Protein AF-A0A956ANH4-F1 (afdb_monomer)

Solvent-accessible surface area (backbone atoms only — not comparable to full-atom values): 31406 Å² total; per-residue (Å²): 92,84,30,54,60,63,76,97,76,80,82,92,77,83,91,75,81,92,80,89,83,88,82,88,82,92,84,82,92,79,89,83,86,89,84,88,84,89,81,87,91,76,84,88,73,83,81,71,80,79,72,83,77,73,76,79,74,75,82,76,82,76,62,96,67,66,101,58,81,81,50,98,42,42,59,6,45,38,41,68,54,65,76,76,54,41,50,73,67,55,44,50,54,49,60,55,54,65,79,52,30,76,47,28,42,53,49,44,58,30,27,69,50,13,62,48,35,44,37,15,52,45,20,42,62,54,32,38,40,53,53,52,46,28,75,77,57,34,31,53,39,43,29,38,54,18,43,64,22,25,48,56,27,52,44,51,47,44,47,56,36,94,65,72,68,72,49,73,62,35,47,36,14,58,34,72,53,51,68,39,24,40,74,43,50,32,71,86,19,31,12,20,33,31,34,43,68,66,81,78,66,81,49,57,84,91,39,66,71,40,42,50,54,28,45,67,62,48,66,45,72,44,77,75,41,64,28,50,55,12,6,51,45,14,31,59,36,26,64,75,54,58,8,94,46,80,32,76,65,23,50,40,48,63,40,18,56,67,10,49,31,50,61,31,83,72,96,60,98,61,85,80,62,75,62,56,48,70,51,62,66,37,24,39,81,35,82,25,90,78,25,76,76,38,56,96,50,20,32,66,34,41,38,57,46,50,87,49,74,69,66,47,73,43,70,72,48,41,52,45,23,53,61,58,50,49,70,28,43,43,27,28,57,46,36,28,27,54,70,83,41,81,29,83,56,27,56,42,28,87,60,62,66,57,33,41,36,36,42,33,36,29,43,35,34,61,68,39,39,23,37,45,64,52,59,63,23,63,50,37,36,29,30,40,28,37,40,32,25,29,58,82,68,49,80,63,33,39,24,20,77,53,26,84,83,68,58,68,37,84,34,35,55,64,32,23,32,36,35,14,28,94,86,68,45,75,58,73,68,68,60,58,42,48,38,66,46,77,73,48,68,57,40,34,50,40,67,34,41,38,62,50,48,37,46,44,70,42,60,92,62,62,81,72,37,44,24,33,40,42,38,42,32,37,37,35,33,51,60,39,55,72,42,37,48,49,14,23,58,45,41,73,36,76,67,34,44,46,24,41,65,77,38,96,76,53,64,63,50,70,53,81,62,69,74,43,77,52,29,36,16,29,39,28,31,18,62,71,10,75,82,54,82,43,36,62,40,46,59,51,59,66,27,57,47,25,44,46,46,24,50,14,38,61,70,45,101,61,71,40,58,80,71,23,47,63,30,47,57,50,15,38,54,64,67,68,56,130

Radius of gyration: 28.74 Å; Cα contacts (8 Å, |Δi|>4): 1170; chains: 1; bounding box: 68×76×90 Å

Foldseek 3Di:
DAWFFDDPDDDDDDDDDDDDDDDDDDDDDDDDDDDDDDDDDDDDDDDDDDDPDDDPDDPDCPPPDQPDDDDPLPVAQEAEADDALDDPVLLCQLLDDVLVCVQAVQQSVLQCQAVQLVLFCLPLLNVLQLVVLCVVQNQSLSSLSCLQWQVSCSSNVLSNDRDRDLDLSRRSGRHLQNLQQWPAFAQSASNNTYGYSPDQQRDPPVDVVSVVSNCVSRVDVRSVDLRSVNNHQWHWADVRSQAPHTGTQGRQVVLLCCFLLVVNDDDDPDPRDDHHGLQVQQFPWDAAQRHPCDDPRTDRRNNSAEQCQLSGLDPVSNVSNVVSLAPQKEKEFQWKDWQNHIDGRQFAAAHDAQTKIKTWIKMWGANRSGWVVHGSQLFWFKKKKKFKFFPVRHTFYIFPPCCLPVVPGSRIDGQGWFFAFPVRHTDRQPSSSRRHDTPDGNIGRHGFMAIGMIIDGTHGDDPRRPWMKMKMFTKGDRGRPVNLVSSQVCCPDPSNVSNNVSDPSGRRSVPRTDIDTSWMKMGIYHPPSVVDQIDTSSNDQSLVVLVSSLRNQCPPPDRPVVVSVVSNVSSCVSVVND

Structure (mmCIF, N/CA/C/O backbone):
data_AF-A0A956ANH4-F1
#
_entry.id   AF-A0A956ANH4-F1
#
loop_
_atom_site.group_PDB
_atom_site.id
_atom_site.type_symbol
_atom_site.label_atom_id
_atom_site.label_alt_id
_atom_site.label_comp_id
_atom_site.label_asym_id
_atom_site.label_entity_id
_atom_site.label_seq_id
_atom_site.pdbx_PDB_ins_code
_atom_site.Cartn_x
_atom_site.Cartn_y
_atom_site.Cartn_z
_atom_site.occupancy
_atom_site.B_iso_or_equiv
_atom_site.auth_seq_id
_atom_site.auth_comp_id
_atom_site.auth_asym_id
_atom_site.auth_atom_id
_atom_site.pdbx_PDB_model_num
ATOM 1 N N . MET A 1 1 ? -26.401 9.585 16.621 1.00 46.00 1 MET A N 1
ATOM 2 C CA . MET A 1 1 ? -25.633 10.658 17.298 1.00 46.00 1 MET A CA 1
ATOM 3 C C . MET A 1 1 ? -24.176 10.428 16.948 1.00 46.00 1 MET A C 1
ATOM 5 O O . MET A 1 1 ? -23.739 9.295 17.109 1.00 46.00 1 MET A O 1
ATOM 9 N N . SER A 1 2 ? -23.480 11.445 16.434 1.00 32.31 2 SER A N 1
ATOM 10 C CA . SER A 1 2 ? -22.073 11.323 16.029 1.00 32.31 2 SER A CA 1
ATOM 11 C C . SER A 1 2 ? -21.192 11.128 17.263 1.00 32.31 2 SER A C 1
ATOM 13 O O . SER A 1 2 ? -21.289 11.907 18.213 1.00 32.31 2 SER A O 1
ATOM 15 N N . VAL A 1 3 ? -20.373 10.081 17.263 1.00 38.69 3 VAL A N 1
ATOM 16 C CA . VAL A 1 3 ? -19.353 9.813 18.287 1.00 38.69 3 VAL A CA 1
ATOM 17 C C . VAL A 1 3 ? -18.082 10.561 17.881 1.00 38.69 3 VAL A C 1
ATOM 19 O O . VAL A 1 3 ? -17.680 10.496 16.724 1.00 38.69 3 VAL A O 1
ATOM 22 N N . ALA A 1 4 ? -17.467 11.312 18.793 1.00 38.34 4 ALA A N 1
ATOM 23 C CA . ALA A 1 4 ? -16.245 12.059 18.493 1.00 38.34 4 ALA A CA 1
ATOM 24 C C . ALA A 1 4 ? -15.006 11.206 18.803 1.00 38.34 4 ALA A C 1
ATOM 26 O O . ALA A 1 4 ? -14.926 10.588 19.867 1.00 38.34 4 ALA A O 1
ATOM 27 N N . ALA A 1 5 ? -14.033 11.199 17.890 1.00 32.53 5 ALA A N 1
ATOM 28 C CA . ALA A 1 5 ? -12.690 10.706 18.173 1.00 32.53 5 ALA A CA 1
ATOM 29 C C . ALA A 1 5 ? -11.944 11.770 18.994 1.00 32.53 5 ALA A C 1
ATOM 31 O O . ALA A 1 5 ? -11.855 12.927 18.579 1.00 32.53 5 ALA A O 1
ATOM 32 N N . LEU A 1 6 ? -11.433 11.403 20.169 1.00 33.16 6 LEU A N 1
ATOM 33 C CA . LEU A 1 6 ? -10.631 12.302 21.001 1.00 33.16 6 LEU A CA 1
ATOM 34 C C . LEU A 1 6 ? -9.143 12.067 20.700 1.00 33.16 6 LEU A C 1
ATOM 36 O O . LEU A 1 6 ? -8.657 10.967 20.963 1.00 33.16 6 LEU A O 1
ATOM 40 N N . PRO A 1 7 ? -8.393 13.056 20.178 1.00 33.47 7 PRO A N 1
ATOM 41 C CA . PRO A 1 7 ? -6.939 12.973 20.163 1.00 33.47 7 PRO A CA 1
ATOM 42 C C . PRO A 1 7 ? -6.413 13.177 21.591 1.00 33.47 7 PRO A C 1
ATOM 44 O O . PRO A 1 7 ? -6.828 14.106 22.282 1.00 33.47 7 PRO A O 1
ATOM 47 N N . LEU A 1 8 ? -5.473 12.343 22.035 1.00 38.09 8 LEU A N 1
ATOM 48 C CA . LEU A 1 8 ? -4.884 12.413 23.382 1.00 38.09 8 LEU A CA 1
ATOM 49 C C . LEU A 1 8 ? -3.901 13.589 23.598 1.00 38.09 8 LEU A C 1
ATOM 51 O O . LEU A 1 8 ? -3.261 13.661 24.639 1.00 38.09 8 LEU A O 1
ATOM 55 N N . CYS A 1 9 ? -3.831 14.569 22.689 1.00 28.98 9 CYS A N 1
ATOM 56 C CA . CYS A 1 9 ? -2.946 15.735 22.808 1.00 28.98 9 CYS A CA 1
ATOM 57 C C . CYS A 1 9 ? -3.612 17.039 22.322 1.00 28.98 9 CYS A C 1
ATOM 59 O O . CYS A 1 9 ? -3.548 17.342 21.134 1.00 28.98 9 CYS A O 1
ATOM 61 N N . ALA A 1 10 ? -4.221 17.820 23.231 1.00 26.52 10 ALA A N 1
ATOM 62 C CA . ALA A 1 10 ? -4.258 19.301 23.238 1.00 26.52 10 ALA A CA 1
ATOM 63 C C . ALA A 1 10 ? -5.115 19.838 24.415 1.00 26.52 10 ALA A C 1
ATOM 65 O O . ALA A 1 10 ? -6.115 19.214 24.775 1.00 26.52 10 ALA A O 1
ATOM 66 N N . PRO A 1 11 ? -4.765 20.993 25.022 1.00 26.38 11 PRO A N 1
ATOM 67 C CA . PRO A 1 11 ? -5.508 21.567 26.141 1.00 26.38 11 PRO A CA 1
ATOM 68 C C . PRO A 1 11 ? -6.860 22.145 25.692 1.00 26.38 11 PRO A C 1
ATOM 70 O O . PRO A 1 11 ? -7.020 22.625 24.572 1.00 26.38 11 PRO A O 1
ATOM 73 N N . LEU A 1 12 ? -7.825 22.108 26.613 1.00 25.53 12 LEU A N 1
ATOM 74 C CA . LEU A 1 12 ? -9.184 22.647 26.503 1.00 25.53 12 LEU A CA 1
ATOM 75 C C . LEU A 1 12 ? -9.260 24.018 25.804 1.00 25.53 12 LEU A C 1
ATOM 77 O O . LEU A 1 12 ? -8.789 25.018 26.343 1.00 25.53 12 LEU A O 1
ATOM 81 N N . VAL A 1 13 ? -10.012 24.090 24.703 1.00 22.34 13 VAL A N 1
ATOM 82 C CA . VAL A 1 13 ? -10.733 25.309 24.308 1.00 22.34 13 VAL A CA 1
ATOM 83 C C . VAL A 1 13 ? -12.194 24.935 24.089 1.00 22.34 13 VAL A C 1
ATOM 85 O O . VAL A 1 13 ? -12.562 24.286 23.113 1.00 22.34 13 VAL A O 1
ATOM 88 N N . ALA A 1 14 ? -13.030 25.316 25.053 1.00 24.92 14 ALA A N 1
ATOM 89 C CA . ALA A 1 14 ? -14.475 25.193 24.967 1.00 24.92 14 ALA A CA 1
ATOM 90 C C . ALA A 1 14 ? -15.032 26.202 23.949 1.00 24.92 14 ALA A C 1
ATOM 92 O O . ALA A 1 14 ? -14.719 27.391 24.002 1.00 24.92 14 ALA A O 1
ATOM 93 N N . LEU A 1 15 ? -15.900 25.732 23.053 1.00 22.52 15 LEU A N 1
ATOM 94 C CA . LEU A 1 15 ? -16.735 26.585 22.212 1.00 22.52 15 LEU A CA 1
ATOM 95 C C . LEU A 1 15 ? -17.826 27.226 23.090 1.00 22.52 15 LEU A C 1
ATOM 97 O O . LEU A 1 15 ? -18.653 26.514 23.662 1.00 22.52 15 LEU A O 1
ATOM 101 N N . ALA A 1 16 ? -17.867 28.557 23.172 1.00 26.89 16 ALA A N 1
ATOM 102 C CA . ALA A 1 16 ? -19.006 29.296 23.711 1.00 26.89 16 ALA A CA 1
ATOM 103 C C . ALA A 1 16 ? -19.488 30.348 22.704 1.00 26.89 16 ALA A C 1
ATOM 105 O O . ALA A 1 16 ? -18.704 31.049 22.067 1.00 26.89 16 ALA A O 1
ATOM 106 N N . LEU A 1 17 ? -20.812 30.395 22.567 1.00 25.95 17 LEU A N 1
ATOM 107 C CA . LEU A 1 17 ? -21.603 31.242 21.683 1.00 25.95 17 LEU A CA 1
ATOM 108 C C . LEU A 1 17 ? -21.374 32.748 21.891 1.00 25.95 17 LEU A C 1
ATOM 110 O O . LEU A 1 17 ? -21.140 33.221 23.000 1.00 25.95 17 LEU A O 1
ATOM 114 N N . PHE A 1 18 ? -21.554 33.494 20.799 1.00 24.55 18 PHE A N 1
ATOM 115 C CA . PHE A 1 18 ? -21.637 34.953 20.738 1.00 24.55 18 PHE A CA 1
ATOM 116 C C . PHE A 1 18 ? -22.594 35.561 21.781 1.00 24.55 18 PHE A C 1
ATOM 118 O O . PHE A 1 18 ? -23.791 35.281 21.756 1.00 24.55 18 PHE A O 1
ATOM 125 N N . ALA A 1 19 ? -22.090 36.509 22.580 1.00 25.30 19 ALA A N 1
ATOM 126 C CA . ALA A 1 19 ? -22.837 37.672 23.067 1.00 25.30 19 ALA A CA 1
ATOM 127 C C . ALA A 1 19 ? -21.869 38.805 23.475 1.00 25.30 19 ALA A C 1
ATOM 129 O O . ALA A 1 19 ? -20.836 38.573 24.094 1.00 25.30 19 ALA A O 1
ATOM 130 N N . GLN A 1 20 ? -22.208 40.033 23.081 1.00 26.30 20 GLN A N 1
ATOM 131 C CA . GLN A 1 20 ? -21.476 41.284 23.319 1.00 26.30 20 GLN A CA 1
ATOM 132 C C . GLN A 1 20 ? -21.608 41.778 24.774 1.00 26.30 20 GLN A C 1
ATOM 134 O O . GLN A 1 20 ? -22.682 41.642 25.355 1.00 26.30 20 GLN A O 1
ATOM 139 N N . GLY A 1 21 ? -20.587 42.478 25.303 1.00 23.73 21 GLY A N 1
ATOM 140 C CA . GLY A 1 21 ? -20.780 43.465 26.384 1.00 23.73 21 GLY A CA 1
ATOM 141 C C . GLY A 1 21 ? -19.663 43.624 27.432 1.00 23.73 21 GLY A C 1
ATOM 142 O O . GLY A 1 21 ? -19.599 42.855 28.376 1.00 23.73 21 GLY A O 1
ATOM 143 N N . CYS A 1 22 ? -18.857 44.681 27.259 1.00 23.56 22 CYS A N 1
ATOM 144 C CA . CYS A 1 22 ? -18.169 45.582 28.213 1.00 23.56 22 CYS A CA 1
ATOM 145 C C . CYS A 1 22 ? -17.753 45.167 29.652 1.00 23.56 22 CYS A C 1
ATOM 147 O O . CYS A 1 22 ? -18.598 44.860 30.485 1.00 23.56 22 CYS A O 1
ATOM 149 N N . GLY A 1 23 ? -16.491 45.498 29.998 1.00 24.42 23 GLY A N 1
ATOM 150 C CA . GLY A 1 23 ? -16.089 46.049 31.314 1.00 24.42 23 GLY A CA 1
ATOM 151 C C . GLY A 1 23 ? -14.950 45.316 32.050 1.00 24.42 23 GLY A C 1
ATOM 152 O O . GLY A 1 23 ? -15.136 44.179 32.459 1.00 24.42 23 GLY A O 1
ATOM 153 N N . GLY A 1 24 ? -13.792 45.971 32.252 1.00 24.31 24 GLY A N 1
ATOM 154 C CA . GLY A 1 24 ? -12.715 45.525 33.175 1.00 24.31 24 GLY A CA 1
ATOM 155 C C . GLY A 1 24 ? -13.041 45.797 34.664 1.00 24.31 24 GLY A C 1
ATOM 156 O O . GLY A 1 24 ? -14.206 46.094 34.938 1.00 24.31 24 GLY A O 1
ATOM 157 N N . PRO A 1 25 ? -12.076 45.811 35.625 1.00 35.06 25 PRO A N 1
ATOM 158 C CA . PRO A 1 25 ? -10.610 45.685 35.508 1.00 35.06 25 PRO A CA 1
ATOM 159 C C . PRO A 1 25 ? -9.913 44.731 36.533 1.00 35.06 25 PRO A C 1
ATOM 161 O O . PRO A 1 25 ? -10.551 44.146 37.402 1.00 35.06 25 PRO A O 1
ATOM 164 N N . ASP A 1 26 ? -8.584 44.622 36.372 1.00 27.09 26 ASP A N 1
ATOM 165 C CA . ASP A 1 26 ? -7.474 44.225 37.273 1.00 27.09 26 ASP A CA 1
ATOM 166 C C . ASP A 1 26 ? -7.723 43.545 38.635 1.00 27.09 26 ASP A C 1
ATOM 168 O O . ASP A 1 26 ? -8.335 44.113 39.539 1.00 27.09 26 ASP A O 1
ATOM 172 N N . VAL A 1 27 ? -7.022 42.418 38.855 1.00 30.83 27 VAL A N 1
ATOM 173 C CA . VAL A 1 27 ? -6.668 41.903 40.192 1.00 30.83 27 VAL A CA 1
ATOM 174 C C . VAL A 1 27 ? -5.248 41.312 40.169 1.00 30.83 27 VAL A C 1
ATOM 176 O O . VAL A 1 27 ? -4.968 40.372 39.428 1.00 30.83 27 VAL A O 1
ATOM 179 N N . GLY A 1 28 ? -4.347 41.880 40.979 1.00 25.67 28 GLY A N 1
ATOM 180 C CA . GLY A 1 28 ? -2.969 41.408 41.177 1.00 25.67 28 GLY A CA 1
ATOM 181 C C . GLY A 1 28 ? -2.863 40.152 42.062 1.00 25.67 28 GLY A C 1
ATOM 182 O O . GLY A 1 28 ? -3.824 39.795 42.746 1.00 25.67 28 GLY A O 1
ATOM 183 N N . PRO A 1 29 ? -1.706 39.463 42.083 1.00 29.73 29 PRO A N 1
ATOM 184 C CA . PRO A 1 29 ? -1.573 38.197 42.794 1.00 29.73 29 PRO A CA 1
ATOM 185 C C . PRO A 1 29 ? -1.278 38.394 44.290 1.00 29.73 29 PRO A C 1
ATOM 187 O O . PRO A 1 29 ? -0.326 39.070 44.683 1.00 29.73 29 PRO A O 1
ATOM 190 N N . SER A 1 30 ? -2.106 37.755 45.120 1.00 28.22 30 SER A N 1
ATOM 191 C CA . SER A 1 30 ? -1.922 37.590 46.564 1.00 28.22 30 SER A CA 1
ATOM 192 C C . SER A 1 30 ? -1.052 36.372 46.868 1.00 28.22 30 SER A C 1
ATOM 194 O O . SER A 1 30 ? -1.190 35.313 46.261 1.00 28.22 30 SER A O 1
ATOM 196 N N . GLN A 1 31 ? -0.195 36.553 47.867 1.00 26.05 31 GLN A N 1
ATOM 197 C CA . GLN A 1 31 ? 0.753 35.608 48.449 1.00 26.05 31 GLN A CA 1
ATOM 198 C C . GLN A 1 31 ? 0.073 34.343 49.000 1.00 26.05 31 GLN A C 1
ATOM 200 O O . GLN A 1 31 ? -0.990 34.426 49.616 1.00 26.05 31 GLN A O 1
ATOM 205 N N . ALA A 1 32 ? 0.738 33.194 48.851 1.00 30.33 32 ALA A N 1
ATOM 206 C CA . ALA A 1 32 ? 0.430 31.964 49.576 1.00 30.33 32 ALA A CA 1
ATOM 207 C C . ALA A 1 32 ? 1.636 31.547 50.432 1.00 30.33 32 ALA A C 1
ATOM 209 O O . ALA A 1 32 ? 2.787 31.594 49.997 1.00 30.33 32 ALA A O 1
ATOM 210 N N . ALA A 1 33 ? 1.321 31.218 51.681 1.00 28.34 33 ALA A N 1
ATOM 211 C CA . ALA A 1 33 ? 2.215 31.039 52.809 1.00 28.34 33 ALA A CA 1
ATOM 212 C C . ALA A 1 33 ? 2.976 29.703 52.799 1.00 28.34 33 ALA A C 1
ATOM 214 O O . ALA A 1 33 ? 2.516 28.699 52.262 1.00 28.34 33 ALA A O 1
ATOM 215 N N . GLN A 1 34 ? 4.136 29.724 53.459 1.00 27.30 34 GLN A N 1
ATOM 216 C CA . GLN A 1 34 ? 5.020 28.591 53.712 1.00 27.30 34 GLN A CA 1
ATOM 217 C C . GLN A 1 34 ? 4.655 27.858 55.014 1.00 27.30 34 GLN A C 1
ATOM 219 O O . GLN A 1 34 ? 4.433 28.485 56.048 1.00 27.30 34 GLN A O 1
ATOM 224 N N . SER A 1 35 ? 4.725 26.529 54.967 1.00 31.20 35 SER A N 1
ATOM 225 C CA . SER A 1 35 ? 5.028 25.607 56.075 1.00 31.20 35 SER A CA 1
ATOM 226 C C . SER A 1 35 ? 5.650 24.368 55.410 1.00 31.20 35 SER A C 1
ATOM 228 O O . SER A 1 35 ? 5.030 23.822 54.507 1.00 31.20 35 SER A O 1
ATOM 230 N N . GLY A 1 36 ? 6.860 23.886 55.673 1.00 25.22 36 GLY A N 1
ATOM 231 C CA . GLY A 1 36 ? 7.734 24.040 56.824 1.00 25.22 36 GLY A CA 1
ATOM 232 C C . GLY A 1 36 ? 7.916 22.667 57.466 1.00 25.22 36 GLY A C 1
ATOM 233 O O . GLY A 1 36 ? 7.299 22.431 58.487 1.00 25.22 36 GLY A O 1
ATOM 234 N N . GLU A 1 37 ? 8.737 21.782 56.887 1.00 29.67 37 GLU A N 1
ATOM 235 C CA . GLU A 1 37 ? 9.302 20.642 57.623 1.00 29.67 37 GLU A CA 1
ATOM 236 C C . GLU A 1 37 ? 10.659 20.221 57.027 1.00 29.67 37 GLU A C 1
ATOM 238 O O . GLU A 1 37 ? 10.882 20.292 55.820 1.00 29.67 37 GLU A O 1
ATOM 243 N N . GLN A 1 38 ? 11.598 19.911 57.920 1.00 28.86 38 GLN A N 1
ATOM 244 C CA . GLN A 1 38 ? 13.052 19.986 57.748 1.00 28.86 38 GLN A CA 1
ATOM 245 C C . GLN A 1 38 ? 13.682 18.681 57.230 1.00 28.86 38 GLN A C 1
ATOM 247 O O . GLN A 1 38 ? 13.295 17.592 57.643 1.00 28.86 38 GLN A O 1
ATOM 252 N N . ALA A 1 39 ? 14.754 18.809 56.441 1.00 30.28 39 ALA A N 1
ATOM 253 C CA . ALA A 1 39 ? 15.759 17.767 56.203 1.00 30.28 39 ALA A CA 1
ATOM 254 C C . ALA A 1 39 ? 17.177 18.360 56.406 1.00 30.28 39 ALA A C 1
ATOM 256 O O . ALA A 1 39 ? 17.344 19.575 56.267 1.00 30.28 39 ALA A O 1
ATOM 257 N N . PRO A 1 40 ? 18.178 17.555 56.817 1.00 32.41 40 PRO A N 1
ATOM 258 C CA . PRO A 1 40 ? 19.340 18.034 57.562 1.00 32.41 40 PRO A CA 1
ATOM 259 C C . PRO A 1 40 ? 20.472 18.618 56.703 1.00 32.41 40 PRO A C 1
ATOM 261 O O . PRO A 1 40 ? 20.642 18.316 55.528 1.00 32.41 40 PRO A O 1
ATOM 264 N N . SER A 1 41 ? 21.255 19.450 57.384 1.00 30.70 41 SER A N 1
ATOM 265 C CA . SER A 1 41 ? 22.358 20.305 56.948 1.00 30.70 41 SER A CA 1
ATOM 266 C C . SER A 1 41 ? 23.570 19.596 56.329 1.00 30.70 41 SER A C 1
ATOM 268 O O . SER A 1 41 ? 24.164 18.718 56.957 1.00 30.70 41 SER A O 1
ATOM 270 N N . SER A 1 42 ? 24.037 20.127 55.198 1.00 36.00 42 SER A N 1
ATOM 271 C CA . SER A 1 42 ? 25.427 20.050 54.731 1.00 36.00 42 SER A CA 1
ATOM 272 C C . SER A 1 42 ? 25.891 21.449 54.303 1.00 36.00 42 SER A C 1
ATOM 274 O O . SER A 1 42 ? 25.111 22.208 53.733 1.00 36.00 42 SER A O 1
ATOM 276 N N . GLU A 1 43 ? 27.128 21.800 54.648 1.00 35.00 43 GLU A N 1
ATOM 277 C CA . GLU A 1 43 ? 27.721 23.142 54.557 1.00 35.00 43 GLU A CA 1
ATOM 278 C C . GLU A 1 43 ? 27.688 23.768 53.144 1.00 35.00 43 GLU A C 1
ATOM 280 O O . GLU A 1 43 ? 27.777 23.044 52.149 1.00 35.00 43 GLU A O 1
ATOM 285 N N . PRO A 1 44 ? 27.595 25.109 53.029 1.00 38.66 44 PRO A N 1
ATOM 286 C CA . PRO A 1 44 ? 27.557 25.789 51.741 1.00 38.66 44 PRO A CA 1
ATOM 287 C C . PRO A 1 44 ? 28.943 25.784 51.084 1.00 38.66 44 PRO A C 1
ATOM 289 O O . PRO A 1 44 ? 29.867 26.471 51.521 1.00 38.66 44 PRO A O 1
ATOM 292 N N . GLY A 1 45 ? 29.070 25.018 50.001 1.00 36.00 45 GLY A N 1
ATOM 293 C CA . GLY A 1 45 ? 30.143 25.194 49.030 1.00 36.00 45 GLY A CA 1
ATOM 294 C C . GLY A 1 45 ? 30.003 26.552 48.343 1.00 36.00 45 GLY A C 1
ATOM 295 O O . GLY A 1 45 ? 28.908 26.968 47.978 1.00 36.00 45 GLY A O 1
ATOM 296 N N . THR A 1 46 ? 31.117 27.257 48.190 1.00 39.75 46 THR A N 1
ATOM 297 C CA . THR A 1 46 ? 31.209 28.513 47.443 1.00 39.75 46 THR A CA 1
ATOM 298 C C . THR A 1 46 ? 30.776 28.297 45.993 1.00 39.75 46 THR A C 1
ATOM 300 O O . THR A 1 46 ? 31.490 27.641 45.232 1.00 39.75 46 THR A O 1
ATOM 303 N N . GLU A 1 47 ? 29.620 28.841 45.613 1.00 40.38 47 GLU A N 1
ATOM 304 C CA . GLU A 1 47 ? 29.179 28.929 44.221 1.00 40.38 47 GLU A CA 1
ATOM 305 C C . GLU A 1 47 ? 30.166 29.812 43.444 1.00 40.38 47 GLU A C 1
ATOM 307 O O . GLU A 1 47 ? 30.277 31.015 43.681 1.00 40.38 47 GLU A O 1
ATOM 312 N N . GLY A 1 48 ? 30.937 29.196 42.548 1.00 40.75 48 GLY A N 1
ATOM 313 C CA . GLY A 1 48 ? 31.687 29.925 41.532 1.00 40.75 48 GLY A CA 1
ATOM 314 C C . GLY A 1 48 ? 30.723 30.500 40.497 1.00 40.75 48 GLY A C 1
ATOM 315 O O . GLY A 1 48 ? 29.783 29.817 40.089 1.00 40.75 48 GLY A O 1
ATOM 316 N N . GLU A 1 49 ? 30.957 31.744 40.075 1.00 41.81 49 GLU A N 1
ATOM 317 C CA . GLU A 1 49 ? 30.228 32.376 38.970 1.00 41.81 49 GLU A CA 1
ATOM 318 C C . GLU A 1 49 ? 30.168 31.445 37.744 1.00 41.81 49 GLU A C 1
ATOM 320 O O . GLU A 1 49 ? 31.197 30.876 37.357 1.00 41.81 49 GLU A O 1
ATOM 325 N N . PRO A 1 50 ? 28.995 31.288 37.100 1.00 45.72 50 PRO A N 1
ATOM 326 C CA . PRO A 1 50 ? 28.906 30.540 35.860 1.00 45.72 50 PRO A CA 1
ATOM 327 C C . PRO A 1 50 ? 29.750 31.253 34.803 1.00 45.72 50 PRO A C 1
ATOM 329 O O . PRO A 1 50 ? 29.570 32.443 34.537 1.00 45.72 50 PRO A O 1
ATOM 332 N N . ALA A 1 51 ? 30.690 30.518 34.206 1.00 49.03 51 ALA A N 1
ATOM 333 C CA . ALA A 1 51 ? 31.486 31.017 33.096 1.00 49.03 51 ALA A CA 1
ATOM 334 C C . ALA A 1 51 ? 30.554 31.561 31.995 1.00 49.03 51 ALA A C 1
ATOM 336 O O . ALA A 1 51 ? 29.526 30.934 31.717 1.00 49.03 51 ALA A O 1
ATOM 337 N N . PRO A 1 52 ? 30.882 32.702 31.361 1.00 48.66 52 PRO A N 1
ATOM 338 C CA . PRO A 1 52 ? 30.059 33.254 30.296 1.00 48.66 52 PRO A CA 1
ATOM 339 C C . PRO A 1 52 ? 29.911 32.202 29.197 1.00 48.66 52 PRO A C 1
ATOM 341 O O . PRO A 1 52 ? 30.900 31.763 28.606 1.00 48.66 52 PRO A O 1
ATOM 344 N N . GLY A 1 53 ? 28.668 31.763 28.978 1.00 45.94 53 GLY A N 1
ATOM 345 C CA . GLY A 1 53 ? 28.329 30.766 27.975 1.00 45.94 53 GLY A CA 1
ATOM 346 C C . GLY A 1 53 ? 28.855 31.212 26.618 1.00 45.94 53 GLY A C 1
ATOM 347 O O . GLY A 1 53 ? 28.474 32.270 26.117 1.00 45.94 53 GLY A O 1
ATOM 348 N N . GLY A 1 54 ? 29.765 30.426 26.044 1.00 47.41 54 GLY A N 1
ATOM 349 C CA . GLY A 1 54 ? 30.195 30.632 24.670 1.00 47.41 54 GLY A CA 1
ATOM 350 C C . GLY A 1 54 ? 28.973 30.589 23.759 1.00 47.41 54 GLY A C 1
ATOM 351 O O . GLY A 1 54 ? 28.110 29.725 23.929 1.00 47.41 54 GLY A O 1
ATOM 352 N N . SER A 1 55 ? 28.886 31.527 22.813 1.00 57.78 55 SER A N 1
ATOM 353 C CA . SER A 1 55 ? 27.880 31.461 21.753 1.00 57.78 55 SER A CA 1
ATOM 354 C C . SER A 1 55 ? 27.885 30.054 21.149 1.00 57.78 55 SER A C 1
ATOM 356 O O . SER A 1 55 ? 28.978 29.537 20.883 1.00 57.78 55 SER A O 1
ATOM 358 N N . PRO A 1 56 ? 26.714 29.422 20.937 1.00 55.81 56 PRO A N 1
ATOM 359 C CA . PRO A 1 56 ? 26.664 28.129 20.276 1.00 55.81 56 PRO A CA 1
ATOM 360 C C . PRO A 1 56 ? 27.423 28.241 18.956 1.00 55.81 56 PRO A C 1
ATOM 362 O O . PRO A 1 56 ? 27.265 29.221 18.221 1.00 55.81 56 PRO A O 1
ATOM 365 N N . ALA A 1 57 ? 28.303 27.271 18.701 1.00 60.06 57 ALA A N 1
ATOM 366 C CA . ALA A 1 57 ? 29.010 27.194 17.435 1.00 60.06 57 ALA A CA 1
ATOM 367 C C . ALA A 1 57 ? 27.981 27.286 16.300 1.00 60.06 57 ALA A C 1
ATOM 369 O O . ALA A 1 57 ? 26.900 26.696 16.396 1.00 60.06 57 ALA A O 1
ATOM 370 N N . ALA A 1 58 ? 28.305 28.051 15.254 1.00 58.31 58 ALA A N 1
ATOM 371 C CA . ALA A 1 58 ? 27.477 28.089 14.058 1.00 58.31 58 ALA A CA 1
ATOM 372 C C . ALA A 1 58 ? 27.183 26.642 13.617 1.00 58.31 58 ALA A C 1
ATOM 374 O O . ALA A 1 58 ? 28.099 25.813 13.701 1.00 58.31 58 ALA A O 1
ATOM 375 N N . PRO A 1 59 ? 25.944 26.321 13.194 1.00 57.88 59 PRO A N 1
ATOM 376 C CA . PRO A 1 59 ? 25.609 24.985 12.731 1.00 57.88 59 PRO A CA 1
ATOM 377 C C . PRO A 1 59 ? 26.655 24.543 11.716 1.00 57.88 59 PRO A C 1
ATOM 379 O O . PRO A 1 59 ? 26.901 25.239 10.729 1.00 57.88 59 PRO A O 1
ATOM 382 N N . VAL A 1 60 ? 27.317 23.421 11.991 1.00 55.19 60 VAL A N 1
ATOM 383 C CA . VAL A 1 60 ? 28.172 22.793 10.993 1.00 55.19 60 VAL A CA 1
ATOM 384 C C . VAL A 1 60 ? 27.228 22.374 9.878 1.00 55.19 60 VAL A C 1
ATOM 386 O O . VAL A 1 60 ? 26.339 21.554 10.110 1.00 55.19 60 VAL A O 1
ATOM 389 N N . ASP A 1 61 ? 27.380 22.972 8.696 1.00 56.62 61 ASP A N 1
ATOM 390 C CA . ASP A 1 61 ? 26.730 22.468 7.494 1.00 56.62 61 ASP A CA 1
ATOM 391 C C . ASP A 1 61 ? 27.326 21.089 7.216 1.00 56.62 61 ASP A C 1
ATOM 393 O O . ASP A 1 61 ? 28.389 20.941 6.616 1.00 56.62 61 ASP A O 1
ATOM 397 N N . MET A 1 62 ? 26.668 20.070 7.764 1.00 53.66 62 MET A N 1
ATOM 398 C CA . MET A 1 62 ? 27.039 18.676 7.577 1.00 53.66 62 MET A CA 1
ATOM 399 C C . MET A 1 62 ? 26.711 18.197 6.163 1.00 53.66 62 MET A C 1
ATOM 401 O O . MET A 1 62 ? 26.936 17.019 5.913 1.00 53.66 62 MET A O 1
ATOM 405 N N . GLY A 1 63 ? 26.195 19.076 5.281 1.00 56.69 63 GLY A N 1
ATOM 406 C CA . GLY A 1 63 ? 25.916 18.833 3.873 1.00 56.69 63 GLY A CA 1
ATOM 407 C C . GLY A 1 63 ? 25.286 17.468 3.658 1.00 56.69 63 GLY A C 1
ATOM 408 O O . GLY A 1 63 ? 26.010 16.496 3.445 1.00 56.69 63 GLY A O 1
ATOM 409 N N . VAL A 1 64 ? 23.953 17.370 3.722 1.00 56.84 64 VAL A N 1
ATOM 410 C CA . VAL A 1 64 ? 23.268 16.097 3.446 1.00 56.84 64 VAL A CA 1
ATOM 411 C C . VAL A 1 64 ? 23.701 15.627 2.060 1.00 56.84 64 VAL A C 1
ATOM 413 O O . VAL A 1 64 ? 23.330 16.213 1.046 1.00 56.84 64 VAL A O 1
ATOM 416 N N . SER A 1 65 ? 24.552 14.608 2.035 1.00 60.38 65 SER A N 1
ATOM 417 C CA . SER A 1 65 ? 25.106 14.049 0.816 1.00 60.38 65 SER A CA 1
ATOM 418 C C . SER A 1 65 ? 24.379 12.753 0.538 1.00 60.38 65 SER A C 1
ATOM 420 O O . SER A 1 65 ? 24.255 11.883 1.403 1.00 60.38 65 SER A O 1
ATOM 422 N N . LEU A 1 66 ? 23.886 12.634 -0.691 1.00 68.12 66 LEU A N 1
ATOM 423 C CA . LEU A 1 66 ? 23.459 11.348 -1.203 1.00 68.12 66 LEU A CA 1
ATOM 424 C C . LEU A 1 66 ? 24.631 10.363 -1.079 1.00 68.12 66 LEU A C 1
ATOM 426 O O . LEU A 1 66 ? 25.787 10.767 -1.257 1.00 68.12 66 LEU A O 1
ATOM 430 N N . PRO A 1 67 ? 24.363 9.067 -0.841 1.00 69.50 67 PRO A N 1
ATOM 431 C CA . PRO A 1 67 ? 25.414 8.052 -0.789 1.00 69.50 67 PRO A CA 1
ATOM 432 C C . PRO A 1 67 ? 26.306 8.031 -2.041 1.00 69.50 67 PRO A C 1
ATOM 434 O O . PRO A 1 67 ? 27.425 7.517 -1.996 1.00 69.50 67 PRO A O 1
ATOM 437 N N . ARG A 1 68 ? 25.818 8.580 -3.164 1.00 73.25 68 ARG A N 1
ATOM 438 C CA . ARG A 1 68 ? 26.547 8.748 -4.421 1.00 73.25 68 ARG A CA 1
ATOM 439 C C . ARG A 1 68 ? 26.230 10.085 -5.081 1.00 73.25 68 ARG A C 1
ATOM 441 O O . ARG A 1 68 ? 25.158 10.650 -4.892 1.00 73.25 68 ARG A O 1
ATOM 448 N N . ALA A 1 69 ? 27.166 10.550 -5.905 1.00 80.00 69 ALA A N 1
ATOM 449 C CA . ALA A 1 69 ? 26.924 11.680 -6.789 1.00 80.00 69 ALA A CA 1
ATOM 450 C C . ALA A 1 69 ? 25.822 11.342 -7.817 1.00 80.00 69 ALA A C 1
ATOM 452 O O . ALA A 1 69 ? 25.733 10.184 -8.240 1.00 80.00 69 ALA A O 1
ATOM 453 N N . PRO A 1 70 ? 25.021 12.331 -8.252 1.00 82.50 70 PRO A N 1
ATOM 454 C CA . PRO A 1 70 ? 24.002 12.128 -9.277 1.00 82.50 70 PRO A CA 1
ATOM 455 C C . PRO A 1 70 ? 24.587 11.538 -10.572 1.00 82.50 70 PRO A C 1
ATOM 457 O O . PRO A 1 70 ? 25.620 11.998 -11.063 1.00 82.50 70 PRO A O 1
ATOM 460 N N . GLY A 1 71 ? 23.926 10.515 -11.119 1.00 88.25 71 GLY A N 1
ATOM 461 C CA . GLY A 1 71 ? 24.295 9.884 -1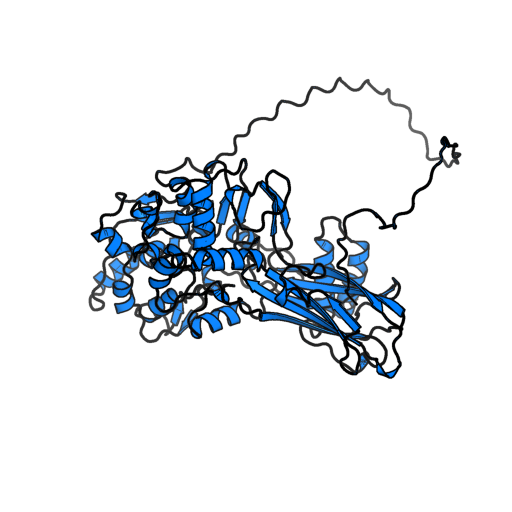2.390 1.00 88.25 71 GLY A CA 1
ATOM 462 C C . GLY A 1 71 ? 23.688 10.581 -13.614 1.00 88.25 71 GLY A C 1
ATOM 463 O O . GLY A 1 71 ? 22.983 11.580 -13.502 1.00 88.25 71 GLY A O 1
ATOM 464 N N . HIS A 1 72 ? 23.908 10.014 -14.806 1.00 92.00 72 HIS A N 1
ATOM 465 C CA . HIS A 1 72 ? 23.373 10.549 -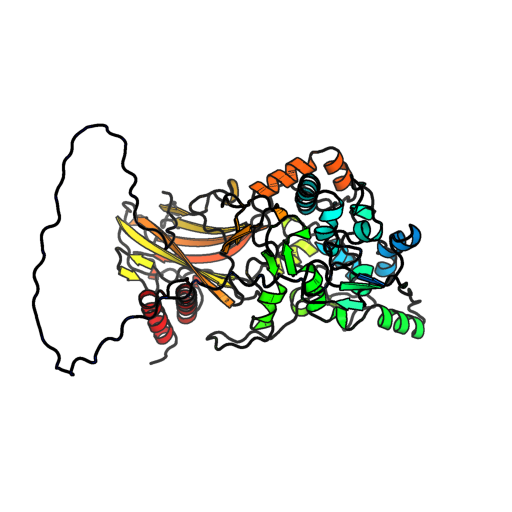16.071 1.00 92.00 72 HIS A CA 1
ATOM 466 C C . HIS A 1 72 ? 21.839 10.612 -16.138 1.00 92.00 72 HIS A C 1
ATOM 468 O O . HIS A 1 72 ? 21.300 11.388 -16.920 1.00 92.00 72 HIS A O 1
ATOM 474 N N . LEU A 1 73 ? 21.151 9.793 -15.340 1.00 95.81 73 LEU A N 1
ATOM 475 C CA . LEU A 1 73 ? 19.690 9.720 -15.274 1.00 95.81 73 LEU A CA 1
ATOM 476 C C . LEU A 1 73 ? 19.117 10.404 -14.026 1.00 95.81 73 LEU A C 1
ATOM 478 O O . LEU A 1 73 ? 17.937 10.225 -13.720 1.00 95.81 73 LEU A O 1
ATOM 482 N N . ALA A 1 74 ? 19.925 11.200 -13.318 1.00 94.50 74 ALA A N 1
ATOM 483 C CA . ALA A 1 74 ? 19.461 11.980 -12.179 1.00 94.50 74 ALA A CA 1
ATOM 484 C C . ALA A 1 74 ? 18.214 12.817 -12.542 1.00 94.50 74 ALA A C 1
ATOM 486 O O . ALA A 1 74 ? 18.120 13.302 -13.677 1.00 94.50 74 ALA A O 1
ATOM 487 N N . PRO A 1 75 ? 17.258 13.002 -11.610 1.00 93.94 75 PRO A N 1
ATOM 488 C CA . PRO A 1 75 ? 17.267 12.574 -10.199 1.00 93.94 75 PRO A CA 1
ATOM 489 C C . PRO A 1 75 ? 17.060 11.069 -9.936 1.00 93.94 75 PRO A C 1
ATOM 491 O O . PRO A 1 75 ? 17.112 10.643 -8.787 1.00 93.94 75 PRO A O 1
ATOM 494 N N . SER A 1 76 ? 16.868 10.238 -10.964 1.00 95.81 76 SER A N 1
ATOM 495 C CA . SER A 1 76 ? 16.906 8.786 -10.776 1.00 95.81 76 SER A CA 1
ATOM 496 C C . SER A 1 76 ? 18.314 8.288 -10.450 1.00 95.81 76 SER A C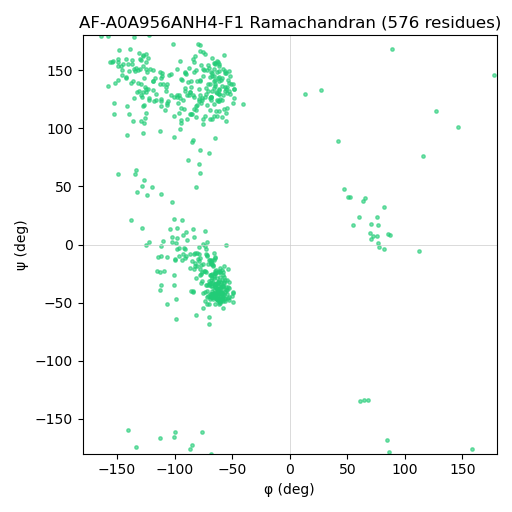 1
ATOM 498 O O . SER A 1 76 ? 19.307 8.757 -11.008 1.00 95.81 76 SER A O 1
ATOM 500 N N . HIS A 1 77 ? 18.397 7.271 -9.598 1.00 95.50 77 HIS A N 1
ATOM 501 C CA . HIS A 1 77 ? 19.638 6.578 -9.259 1.00 95.50 77 HIS A CA 1
ATOM 502 C C . HIS A 1 77 ? 19.937 5.378 -10.171 1.00 95.50 77 HIS A C 1
ATOM 504 O O . HIS A 1 77 ? 20.844 4.590 -9.873 1.00 95.50 77 HIS A O 1
ATOM 510 N N . VAL A 1 78 ? 19.188 5.231 -11.269 1.00 96.94 78 VAL A N 1
ATOM 511 C CA . VAL A 1 78 ? 19.403 4.164 -12.247 1.00 96.94 78 VAL A CA 1
ATOM 512 C C . VAL A 1 78 ? 20.728 4.374 -12.971 1.00 96.94 78 VAL A C 1
ATOM 514 O O . VAL A 1 78 ? 21.025 5.451 -13.488 1.00 96.94 78 VAL A O 1
ATOM 517 N N . GLU A 1 79 ? 21.507 3.303 -13.061 1.00 96.31 79 GLU A N 1
ATOM 518 C CA . GLU A 1 79 ? 22.708 3.226 -13.884 1.00 96.31 79 GLU A CA 1
ATOM 519 C C . GLU A 1 79 ? 22.472 2.219 -15.018 1.00 96.31 79 GLU A C 1
ATOM 521 O O . GLU A 1 79 ? 21.910 1.145 -14.802 1.00 96.31 79 GLU A O 1
ATOM 526 N N . VAL A 1 80 ? 22.918 2.536 -16.236 1.00 96.56 80 VAL A N 1
ATOM 527 C CA . VAL A 1 80 ? 22.801 1.628 -17.386 1.00 96.56 80 VAL A CA 1
ATOM 528 C C . VAL A 1 80 ? 24.182 1.264 -17.911 1.00 96.56 80 VAL A C 1
ATOM 530 O O . VAL A 1 80 ? 24.970 2.127 -18.290 1.00 96.56 80 VAL A O 1
ATOM 533 N N . GLN A 1 81 ? 24.464 -0.037 -17.971 1.00 95.56 81 GLN A N 1
ATOM 534 C CA . GLN A 1 81 ? 25.629 -0.588 -18.656 1.00 95.56 81 GLN A CA 1
ATOM 535 C C . GLN A 1 81 ? 25.289 -0.772 -20.136 1.00 95.56 81 GLN A C 1
ATOM 537 O O . GLN A 1 81 ? 24.793 -1.819 -20.559 1.00 95.56 81 GLN A O 1
ATOM 542 N N . GLY A 1 82 ? 25.524 0.276 -20.918 1.00 91.69 82 GLY A N 1
ATOM 543 C CA . GLY A 1 82 ? 25.210 0.324 -22.340 1.00 91.69 82 GLY A CA 1
ATOM 544 C C . GLY A 1 82 ? 25.096 1.759 -22.835 1.00 91.69 82 GLY A C 1
ATOM 545 O O . GLY A 1 82 ? 25.334 2.708 -22.092 1.00 91.69 82 GLY A O 1
ATOM 546 N N . SER A 1 83 ? 24.733 1.919 -24.104 1.00 90.50 83 SER A N 1
ATOM 547 C CA . SER A 1 83 ? 24.455 3.235 -24.675 1.00 90.50 83 SER A CA 1
ATOM 548 C C . SER A 1 83 ? 23.004 3.634 -24.422 1.00 90.50 83 SER A C 1
ATOM 550 O O . SER A 1 83 ? 22.095 2.831 -24.626 1.00 90.50 83 SER A O 1
ATOM 552 N N . LEU A 1 84 ? 22.806 4.887 -24.015 1.00 92.88 84 LEU A N 1
ATOM 553 C CA . LEU A 1 84 ? 21.507 5.547 -23.954 1.00 92.88 84 LEU A CA 1
ATOM 554 C C . LEU A 1 84 ? 21.497 6.770 -24.893 1.00 92.88 84 LEU A C 1
ATOM 556 O O . LEU A 1 84 ? 22.551 7.387 -25.076 1.00 92.88 84 LEU A O 1
ATOM 560 N N . PRO A 1 85 ? 20.337 7.152 -25.456 1.00 95.31 85 PRO A N 1
ATOM 561 C CA . PRO A 1 85 ? 19.074 6.412 -25.413 1.00 95.31 85 PRO A CA 1
ATOM 562 C C . PRO A 1 85 ? 19.172 5.070 -26.159 1.00 95.31 85 PRO A C 1
ATOM 564 O O . PRO A 1 85 ? 20.023 4.899 -27.034 1.00 95.31 85 PRO A O 1
ATOM 567 N N . LEU A 1 86 ? 18.323 4.105 -25.800 1.00 95.12 86 LEU A N 1
ATOM 568 C CA . LEU A 1 86 ? 18.231 2.835 -26.523 1.00 95.12 86 LEU A CA 1
ATOM 569 C C . LEU A 1 86 ? 17.837 3.086 -27.983 1.00 95.12 86 LEU A C 1
ATOM 571 O O . LEU A 1 86 ? 16.994 3.939 -28.271 1.00 95.12 86 LEU A O 1
ATOM 575 N N . SER A 1 87 ? 18.418 2.315 -28.909 1.00 94.62 87 SER A N 1
ATOM 576 C CA . SER A 1 87 ? 17.952 2.321 -30.299 1.00 94.62 87 SER A CA 1
ATOM 577 C C . SER A 1 87 ? 16.504 1.813 -30.373 1.00 94.62 87 SER A C 1
ATOM 579 O O . SER A 1 87 ? 16.076 1.077 -29.478 1.00 94.62 87 SER A O 1
ATOM 581 N N . PRO A 1 88 ? 15.740 2.140 -31.431 1.00 94.38 88 PRO A N 1
ATOM 582 C CA . PRO A 1 88 ? 14.382 1.623 -31.600 1.00 94.38 88 PRO A CA 1
ATOM 583 C C . PRO A 1 88 ? 14.297 0.093 -31.503 1.00 94.38 88 PRO A C 1
ATOM 585 O O . PRO A 1 88 ? 13.364 -0.439 -30.907 1.00 94.38 88 PRO A O 1
ATOM 588 N N . GLU A 1 89 ? 15.293 -0.622 -32.030 1.00 92.88 89 GLU A N 1
ATOM 589 C CA . GLU A 1 89 ? 15.372 -2.083 -31.969 1.00 92.88 89 GLU A CA 1
ATOM 590 C C . GLU A 1 89 ? 15.626 -2.576 -30.542 1.00 92.88 89 GLU A C 1
ATOM 592 O O . GLU A 1 89 ? 14.945 -3.492 -30.084 1.00 92.88 89 GLU A O 1
ATOM 597 N N . ALA A 1 90 ? 16.564 -1.952 -29.823 1.00 94.00 90 ALA A N 1
ATOM 598 C CA . ALA A 1 90 ? 16.869 -2.305 -28.439 1.00 94.00 90 ALA A CA 1
ATOM 599 C C . ALA A 1 90 ? 15.708 -1.969 -27.487 1.00 94.00 90 ALA A C 1
ATOM 601 O O . ALA A 1 90 ? 15.438 -2.720 -26.554 1.00 94.00 90 ALA A O 1
ATOM 602 N N . LEU A 1 91 ? 14.985 -0.872 -27.735 1.00 95.50 91 LEU A N 1
ATOM 603 C CA . LEU A 1 91 ? 13.785 -0.504 -26.985 1.00 95.50 91 LEU A CA 1
ATOM 604 C C . LEU A 1 91 ? 12.631 -1.473 -27.257 1.00 95.50 91 LEU A C 1
ATOM 606 O O . LEU A 1 91 ? 11.942 -1.891 -26.323 1.00 95.50 91 LEU A O 1
ATOM 610 N N . ALA A 1 92 ? 12.429 -1.855 -28.521 1.00 94.00 92 ALA A N 1
ATOM 611 C CA . ALA A 1 92 ? 11.458 -2.881 -28.877 1.00 94.00 92 ALA A CA 1
ATOM 612 C C . ALA A 1 92 ? 11.814 -4.206 -28.194 1.00 94.00 92 ALA A C 1
ATOM 614 O O . ALA A 1 92 ? 10.947 -4.828 -27.589 1.00 94.00 92 ALA A O 1
ATOM 615 N N . GLU A 1 93 ? 13.088 -4.607 -28.209 1.00 92.81 93 GLU A N 1
ATOM 616 C CA . GLU A 1 93 ? 13.545 -5.779 -27.471 1.00 92.81 93 GLU A CA 1
ATOM 617 C C . GLU A 1 93 ? 13.239 -5.638 -25.974 1.00 92.81 93 GLU A C 1
ATOM 619 O O . GLU A 1 93 ? 12.525 -6.478 -25.441 1.00 92.81 93 GLU A O 1
ATOM 624 N N . PHE A 1 94 ? 13.674 -4.562 -25.313 1.00 95.44 94 PHE A N 1
ATOM 625 C CA . PHE A 1 94 ? 13.405 -4.296 -23.893 1.00 95.44 94 PHE A CA 1
ATOM 626 C C . PHE A 1 94 ? 11.920 -4.438 -23.518 1.00 95.44 94 PHE A C 1
ATOM 628 O O . PHE A 1 94 ? 11.598 -5.025 -22.485 1.00 95.44 94 PHE A O 1
ATOM 635 N N . SER A 1 95 ? 11.032 -3.943 -24.381 1.00 94.75 95 SER A N 1
ATOM 636 C CA . SER A 1 95 ? 9.589 -3.862 -24.133 1.00 94.75 95 SER A CA 1
ATOM 637 C C . SER A 1 95 ? 8.828 -5.158 -24.438 1.00 94.75 95 SER A C 1
ATOM 639 O O . SER A 1 95 ? 7.723 -5.355 -23.937 1.00 94.75 95 SER A O 1
ATOM 641 N N . ARG A 1 96 ? 9.382 -6.052 -25.268 1.00 91.19 96 ARG A N 1
ATOM 642 C CA . ARG A 1 96 ? 8.702 -7.289 -25.685 1.00 91.19 96 ARG A CA 1
ATOM 643 C C . ARG A 1 96 ? 8.641 -8.314 -24.557 1.00 91.19 96 ARG A C 1
ATOM 645 O O . ARG A 1 96 ? 9.674 -8.693 -24.006 1.00 91.19 96 ARG A O 1
ATOM 652 N N . THR A 1 97 ? 7.447 -8.844 -24.307 1.00 92.50 97 THR A N 1
ATOM 653 C CA . THR A 1 97 ? 7.197 -9.936 -23.352 1.00 92.50 97 THR A CA 1
ATOM 654 C C . THR A 1 97 ? 6.837 -11.264 -24.019 1.00 92.50 97 THR A C 1
ATOM 656 O O . THR A 1 97 ? 7.086 -12.315 -23.431 1.00 92.50 97 THR A O 1
ATOM 659 N N . ASP A 1 98 ? 6.336 -11.241 -25.259 1.00 92.44 98 ASP A N 1
ATOM 660 C CA . ASP A 1 98 ? 5.932 -12.443 -26.006 1.00 92.44 98 ASP A CA 1
ATOM 661 C C . ASP A 1 98 ? 7.084 -13.441 -26.202 1.00 92.44 98 ASP A C 1
ATOM 663 O O . ASP A 1 98 ? 6.882 -14.653 -26.105 1.00 92.44 98 ASP A O 1
ATOM 667 N N . ASP A 1 99 ? 8.310 -12.934 -26.391 1.00 91.81 99 ASP A N 1
ATOM 668 C CA . ASP A 1 99 ? 9.533 -13.746 -26.450 1.00 91.81 99 ASP A CA 1
ATOM 669 C C . ASP A 1 99 ? 9.645 -14.657 -25.214 1.00 91.81 99 ASP A C 1
ATOM 671 O O . ASP A 1 99 ? 9.928 -15.850 -25.325 1.00 91.81 99 ASP A O 1
ATOM 675 N N . CYS A 1 100 ? 9.386 -14.097 -24.028 1.00 95.06 100 CYS A N 1
ATOM 676 C CA . CYS A 1 100 ? 9.443 -14.806 -22.753 1.00 95.06 100 CYS A CA 1
ATOM 677 C C . CYS A 1 100 ? 8.229 -15.727 -22.575 1.00 95.06 100 CYS A C 1
ATOM 679 O O . CYS A 1 100 ? 8.381 -16.865 -22.133 1.00 95.06 100 CYS A O 1
ATOM 681 N N . ALA A 1 101 ? 7.034 -15.257 -22.948 1.00 95.31 101 ALA A N 1
ATOM 682 C CA . ALA A 1 101 ? 5.781 -15.997 -22.803 1.00 95.31 101 ALA A CA 1
ATOM 683 C C . ALA A 1 101 ? 5.762 -17.320 -23.590 1.00 95.31 101 ALA A C 1
ATOM 685 O O . ALA A 1 101 ? 5.047 -18.242 -23.208 1.00 95.31 101 ALA A O 1
ATOM 686 N N . SER A 1 102 ? 6.578 -17.441 -24.643 1.00 93.94 102 SER A N 1
ATOM 687 C CA . SER A 1 102 ? 6.727 -18.680 -25.418 1.00 93.94 102 SER A CA 1
ATOM 688 C C . SER A 1 102 ? 7.164 -19.896 -24.579 1.00 93.94 102 SER A C 1
ATOM 690 O O . SER A 1 102 ? 6.746 -21.014 -24.872 1.00 93.94 102 SER A O 1
ATOM 692 N N . CYS A 1 103 ? 7.967 -19.678 -23.529 1.00 95.38 103 CYS A N 1
ATOM 693 C CA . CYS A 1 103 ? 8.433 -20.713 -22.592 1.00 95.38 103 CYS A CA 1
ATOM 694 C C . CYS A 1 103 ? 7.906 -20.507 -21.161 1.00 95.38 103 CYS A C 1
ATOM 696 O O . CYS A 1 103 ? 7.841 -21.460 -20.384 1.00 95.38 103 CYS A O 1
ATOM 698 N N . HIS A 1 104 ? 7.535 -19.270 -20.818 1.00 96.62 104 HIS A N 1
ATOM 699 C CA . HIS A 1 104 ? 7.120 -18.841 -19.482 1.00 96.62 104 HIS A CA 1
ATOM 700 C C . HIS A 1 104 ? 5.688 -18.294 -19.471 1.00 96.62 104 HIS A C 1
ATOM 702 O O . HIS A 1 104 ? 5.423 -17.181 -19.008 1.00 96.62 104 HIS A O 1
ATOM 708 N N . ALA A 1 105 ? 4.760 -19.049 -20.064 1.00 96.00 105 ALA A N 1
ATOM 709 C CA . ALA A 1 105 ? 3.385 -18.605 -20.279 1.00 96.00 105 ALA A CA 1
ATOM 710 C C . ALA A 1 105 ? 2.650 -18.290 -18.963 1.00 96.00 105 ALA A C 1
ATOM 712 O O . ALA A 1 105 ? 1.957 -17.274 -18.878 1.00 96.00 105 ALA A O 1
ATOM 713 N N . ASP A 1 106 ? 2.833 -19.116 -17.926 1.00 96.69 106 ASP A N 1
ATOM 714 C CA . ASP A 1 106 ? 2.193 -18.905 -16.624 1.00 96.69 106 ASP A CA 1
ATOM 715 C C . ASP A 1 106 ? 2.779 -17.658 -15.930 1.00 96.69 106 ASP A C 1
ATOM 717 O O . ASP A 1 106 ? 2.028 -16.805 -15.447 1.00 96.69 106 ASP A O 1
ATOM 721 N N . VAL A 1 107 ? 4.110 -17.478 -15.938 1.00 97.31 107 VAL A N 1
ATOM 722 C CA . VAL A 1 107 ? 4.758 -16.254 -15.421 1.00 97.31 107 VAL A CA 1
ATOM 723 C C . VAL A 1 107 ? 4.275 -15.004 -16.160 1.00 97.31 107 VAL A C 1
ATOM 725 O O . VAL A 1 107 ? 3.924 -14.012 -15.515 1.00 97.31 107 VAL A O 1
ATOM 728 N N . ALA A 1 108 ? 4.236 -15.034 -17.494 1.00 96.75 108 ALA A N 1
ATOM 729 C CA . ALA A 1 108 ? 3.803 -13.898 -18.303 1.00 96.75 108 ALA A CA 1
ATOM 730 C C . ALA A 1 108 ? 2.340 -13.527 -18.015 1.00 96.75 108 ALA A C 1
ATOM 732 O O . ALA A 1 108 ? 2.027 -12.347 -17.842 1.00 96.75 108 ALA A O 1
ATOM 733 N N . ALA A 1 109 ? 1.461 -14.523 -17.869 1.00 95.56 109 ALA A N 1
ATOM 734 C CA . ALA A 1 109 ? 0.067 -14.311 -17.490 1.00 95.56 109 ALA A CA 1
ATOM 735 C C . ALA A 1 109 ? -0.071 -13.703 -16.083 1.00 95.56 109 ALA A C 1
ATOM 737 O O . ALA A 1 109 ? -0.916 -12.836 -15.866 1.00 95.56 109 ALA A O 1
ATOM 738 N N . HIS A 1 110 ? 0.770 -14.120 -15.129 1.00 96.56 110 HIS A N 1
ATOM 739 C CA . HIS A 1 110 ? 0.810 -13.537 -13.785 1.00 96.56 110 HIS A CA 1
ATOM 740 C C . HIS A 1 110 ? 1.225 -12.059 -13.822 1.00 96.56 110 HIS A C 1
ATOM 742 O O . HIS A 1 110 ? 0.583 -11.220 -13.188 1.00 96.56 110 HIS A O 1
ATOM 748 N N . TRP A 1 111 ? 2.291 -11.752 -14.565 1.00 97.31 111 TRP A N 1
ATOM 749 C CA . TRP A 1 111 ? 2.826 -10.400 -14.693 1.00 97.31 111 TRP A CA 1
ATOM 750 C C . TRP A 1 111 ? 1.844 -9.456 -15.384 1.00 97.31 111 TRP A C 1
ATOM 752 O O . TRP A 1 111 ? 1.635 -8.352 -14.887 1.00 97.31 111 TRP A O 1
ATOM 762 N N . ALA A 1 112 ? 1.195 -9.888 -16.469 1.00 95.38 112 ALA A N 1
ATOM 763 C CA . ALA A 1 112 ? 0.336 -9.042 -17.301 1.00 95.38 112 ALA A CA 1
ATOM 764 C C . ALA A 1 112 ? -0.832 -8.384 -16.539 1.00 95.38 112 ALA A C 1
ATOM 766 O O . ALA A 1 112 ? -1.337 -7.343 -16.960 1.00 95.38 112 ALA A O 1
ATOM 767 N N . THR A 1 113 ? -1.256 -8.971 -15.413 1.00 94.56 113 THR A N 1
ATOM 768 C CA . THR A 1 113 ? -2.327 -8.442 -14.552 1.00 94.56 113 THR A CA 1
ATOM 769 C C . THR A 1 113 ? -1.810 -7.742 -13.292 1.00 94.56 113 THR A C 1
ATOM 771 O O . THR A 1 113 ? -2.606 -7.338 -12.448 1.00 94.56 113 THR A O 1
ATOM 774 N N . SER A 1 114 ? -0.493 -7.635 -13.118 1.00 96.62 114 SER A N 1
ATOM 775 C CA . SER A 1 114 ? 0.138 -7.046 -11.934 1.00 96.62 114 SER A CA 1
ATOM 776 C C . SER A 1 114 ? 0.205 -5.516 -12.002 1.00 96.62 114 SER A C 1
ATOM 778 O O . SER A 1 114 ? 0.145 -4.917 -13.075 1.00 96.62 114 SER A O 1
ATOM 780 N N . ALA A 1 115 ? 0.419 -4.875 -10.848 1.00 95.69 115 ALA A N 1
ATOM 781 C CA . ALA A 1 115 ? 0.714 -3.442 -10.792 1.00 95.69 115 ALA A CA 1
ATOM 782 C C . ALA A 1 115 ? 2.059 -3.088 -11.461 1.00 95.69 115 ALA A C 1
ATOM 784 O O . ALA A 1 115 ? 2.218 -1.976 -11.942 1.00 95.69 115 ALA A O 1
ATOM 785 N N . HIS A 1 116 ? 3.004 -4.032 -11.550 1.00 97.69 116 HIS A N 1
ATOM 786 C CA . HIS A 1 116 ? 4.269 -3.840 -12.267 1.00 97.69 116 HIS A CA 1
ATOM 787 C C . HIS A 1 116 ? 4.065 -3.713 -13.781 1.00 97.69 116 HIS A C 1
ATOM 789 O O . HIS A 1 116 ? 4.674 -2.852 -14.401 1.00 97.69 116 HIS A O 1
ATOM 795 N N . ALA A 1 117 ? 3.174 -4.505 -14.382 1.00 96.00 117 ALA A N 1
ATOM 796 C CA . ALA A 1 117 ? 2.817 -4.340 -15.796 1.00 96.00 117 ALA A CA 1
ATOM 797 C C . ALA A 1 117 ? 2.040 -3.041 -16.075 1.00 96.00 117 ALA A C 1
ATOM 799 O O . ALA A 1 117 ? 1.918 -2.642 -17.226 1.00 96.00 117 ALA A O 1
ATOM 800 N N . ARG A 1 118 ? 1.512 -2.406 -15.021 1.00 94.44 118 ARG A N 1
ATOM 801 C CA . ARG A 1 118 ? 0.701 -1.180 -15.040 1.00 94.44 118 ARG A CA 1
ATOM 802 C C . ARG A 1 118 ? 1.333 -0.109 -14.158 1.00 94.44 118 ARG A C 1
ATOM 804 O O . ARG A 1 118 ? 0.667 0.513 -13.329 1.00 94.44 118 ARG A O 1
ATOM 811 N N . SER A 1 119 ? 2.648 0.033 -14.242 1.00 96.19 119 SER A N 1
ATOM 812 C CA . SER A 1 119 ? 3.366 1.051 -13.477 1.00 96.19 119 SER A CA 1
ATOM 813 C C . SER A 1 119 ? 3.509 2.360 -14.246 1.00 96.19 119 SER A C 1
ATOM 815 O O . SER A 1 119 ? 3.898 3.342 -13.628 1.00 96.19 119 SER A O 1
ATOM 817 N N . SER A 1 120 ? 3.208 2.382 -15.550 1.00 97.12 120 SER A N 1
ATOM 818 C CA . SER A 1 120 ? 3.478 3.515 -16.439 1.00 97.12 120 SER A CA 1
ATOM 819 C C . SER A 1 120 ? 2.229 4.377 -16.674 1.00 97.12 120 SER A C 1
ATOM 821 O O . SER A 1 120 ? 1.273 4.333 -15.900 1.00 97.12 120 SER A O 1
ATOM 823 N N . PHE A 1 121 ? 2.216 5.199 -17.725 1.00 96.38 121 PHE A N 1
ATOM 824 C CA . PHE A 1 121 ? 1.140 6.156 -18.029 1.00 96.38 121 PHE A CA 1
ATOM 825 C C . PHE A 1 121 ? -0.209 5.491 -18.367 1.00 96.38 121 PHE A C 1
ATOM 827 O O . PHE A 1 121 ? -1.242 6.169 -18.411 1.00 96.38 121 PHE A O 1
ATOM 834 N N . ASP A 1 122 ? -0.224 4.175 -18.584 1.00 93.00 122 ASP A N 1
ATOM 835 C CA . ASP A 1 122 ? -1.431 3.353 -18.684 1.00 93.00 122 ASP A CA 1
ATOM 836 C C . ASP A 1 122 ? -2.151 3.166 -17.333 1.00 93.00 122 ASP A C 1
ATOM 838 O O . ASP A 1 122 ? -3.336 2.825 -17.298 1.00 93.00 122 ASP A O 1
ATOM 842 N N . ASN A 1 123 ? -1.472 3.442 -16.217 1.00 95.75 123 ASN A N 1
ATOM 843 C CA . ASN A 1 123 ? -2.075 3.538 -14.898 1.00 95.75 123 ASN A CA 1
ATOM 844 C C . ASN A 1 123 ? -2.606 4.955 -14.649 1.00 95.75 123 ASN A C 1
ATOM 846 O O . ASN A 1 123 ? -1.824 5.895 -14.484 1.00 95.75 123 ASN A O 1
ATOM 850 N N . PRO A 1 124 ? -3.933 5.133 -14.560 1.00 95.31 124 PRO A N 1
ATOM 851 C CA . PRO A 1 124 ? -4.529 6.459 -14.477 1.00 95.31 124 PRO A CA 1
ATOM 852 C C . PRO A 1 124 ? -4.207 7.200 -13.174 1.00 95.31 124 PRO A C 1
ATOM 854 O O . PRO A 1 124 ? -4.162 8.429 -13.183 1.00 95.31 124 PRO A O 1
ATOM 857 N N . PHE A 1 125 ? -3.988 6.477 -12.072 1.00 95.81 125 PHE A N 1
ATOM 858 C CA . PHE A 1 125 ? -3.666 7.064 -10.771 1.00 95.81 125 PHE A CA 1
ATOM 859 C C . PHE A 1 125 ? -2.230 7.590 -10.756 1.00 95.81 125 PHE A C 1
ATOM 861 O O . PHE A 1 125 ? -1.996 8.747 -10.412 1.00 95.81 125 PHE A O 1
ATOM 868 N N . TYR A 1 126 ? -1.282 6.767 -11.215 1.00 96.75 126 TYR A N 1
ATOM 869 C CA . TYR A 1 126 ? 0.109 7.186 -11.378 1.00 96.75 126 TYR A CA 1
ATOM 870 C C . TYR A 1 126 ? 0.229 8.340 -12.375 1.00 96.75 126 TYR A C 1
ATOM 872 O O . TYR A 1 126 ? 0.831 9.365 -12.056 1.00 96.75 126 TYR A O 1
ATOM 880 N N . ARG A 1 127 ? -0.409 8.216 -13.548 1.00 96.62 127 ARG A N 1
ATOM 881 C CA . ARG A 1 127 ? -0.387 9.251 -14.584 1.00 96.62 127 ARG A CA 1
ATOM 882 C C . ARG A 1 127 ? -0.825 10.607 -14.032 1.00 96.62 127 ARG A C 1
ATOM 884 O O . ARG A 1 127 ? -0.164 11.608 -14.280 1.00 96.62 127 ARG A O 1
ATOM 891 N N . ALA A 1 128 ? -1.917 10.638 -13.271 1.00 96.50 128 ALA A N 1
ATOM 892 C CA . ALA A 1 128 ? -2.421 11.876 -12.692 1.00 96.50 128 ALA A CA 1
ATOM 893 C C . ALA A 1 128 ? -1.398 12.550 -11.763 1.00 96.50 128 ALA A C 1
ATOM 895 O O . ALA A 1 128 ? -1.251 13.768 -11.813 1.00 96.50 128 ALA A O 1
ATOM 896 N N . SER A 1 129 ? -0.657 11.771 -10.970 1.00 96.81 129 SER A N 1
ATOM 897 C CA . SER A 1 129 ? 0.423 12.291 -10.124 1.00 96.81 129 SER A CA 1
ATOM 898 C C . SER A 1 129 ? 1.627 12.763 -10.951 1.00 96.81 129 SER A C 1
ATOM 900 O O . SER A 1 129 ? 2.047 13.913 -10.816 1.00 96.81 129 SER A O 1
ATOM 902 N N . VAL A 1 130 ? 2.152 11.943 -11.870 1.00 97.56 130 VAL A N 1
ATOM 903 C CA . VAL A 1 130 ? 3.353 12.314 -12.643 1.00 97.56 130 VAL A CA 1
ATOM 904 C C . VAL A 1 130 ? 3.094 13.481 -13.601 1.00 97.56 130 VAL A C 1
ATOM 906 O O . VAL A 1 130 ? 3.975 14.310 -13.804 1.00 97.56 130 VAL A O 1
ATOM 909 N N . GLU A 1 131 ? 1.891 13.621 -14.163 1.00 96.75 131 GLU A N 1
ATOM 910 C CA . GLU A 1 131 ? 1.534 14.776 -14.998 1.00 96.75 131 GLU A CA 1
ATOM 911 C C . GLU A 1 131 ? 1.515 16.082 -14.193 1.00 96.75 131 GLU A C 1
ATOM 913 O O . GLU A 1 131 ? 2.039 17.093 -14.668 1.00 96.75 131 GLU A O 1
ATOM 918 N N . ARG A 1 132 ? 0.977 16.064 -12.965 1.00 96.50 132 ARG A N 1
ATOM 919 C CA . ARG A 1 132 ? 1.035 17.213 -12.043 1.00 96.50 132 ARG A CA 1
ATOM 920 C C . ARG A 1 132 ? 2.469 17.550 -11.672 1.00 96.50 132 ARG A C 1
ATOM 922 O O . ARG A 1 132 ? 2.884 18.699 -11.806 1.00 96.50 132 ARG A O 1
ATOM 929 N N . PHE A 1 133 ? 3.243 16.534 -11.297 1.00 97.31 133 PHE A N 1
ATOM 930 C CA . PHE A 1 133 ? 4.655 16.688 -10.979 1.00 97.31 133 PHE A CA 1
ATOM 931 C C . PHE A 1 133 ? 5.420 17.318 -12.150 1.00 97.31 133 PHE A C 1
ATOM 933 O O . PHE A 1 133 ? 6.159 18.279 -11.966 1.00 97.31 133 PHE A O 1
ATOM 940 N N . ARG A 1 134 ? 5.206 16.837 -13.379 1.00 97.12 134 ARG A N 1
ATOM 941 C CA . ARG A 1 134 ? 5.844 17.383 -14.587 1.00 97.12 134 ARG A CA 1
ATOM 942 C C . ARG A 1 134 ? 5.417 18.816 -14.880 1.00 97.12 134 ARG A C 1
ATOM 944 O O . ARG A 1 134 ? 6.249 19.601 -15.326 1.00 97.12 134 ARG A O 1
ATOM 951 N N . ALA A 1 135 ? 4.157 19.168 -14.627 1.00 96.12 135 ALA A N 1
ATOM 952 C CA . ALA A 1 135 ? 3.680 20.541 -14.769 1.00 96.12 135 ALA A CA 1
ATOM 953 C C . ALA A 1 135 ? 4.355 21.495 -13.766 1.00 96.12 135 ALA A C 1
ATOM 955 O O . ALA A 1 135 ? 4.649 22.634 -14.122 1.00 96.12 135 ALA A O 1
ATOM 956 N N . ALA A 1 136 ? 4.635 21.026 -12.546 1.00 96.31 136 ALA A N 1
ATOM 957 C CA . ALA A 1 136 ? 5.265 21.822 -11.494 1.00 96.31 136 ALA A CA 1
ATOM 958 C C . ALA A 1 136 ? 6.802 21.870 -11.589 1.00 96.31 136 ALA A C 1
ATOM 960 O O . ALA A 1 136 ? 7.412 22.913 -11.353 1.00 96.31 136 ALA A O 1
ATOM 961 N N . ARG A 1 137 ? 7.443 20.743 -11.920 1.00 96.31 137 ARG A N 1
ATOM 962 C CA . ARG A 1 137 ? 8.901 20.538 -11.804 1.00 96.31 137 ARG A CA 1
ATOM 963 C C . ARG A 1 137 ? 9.621 20.351 -13.139 1.00 96.31 137 ARG A C 1
ATOM 965 O O . ARG A 1 137 ? 10.848 20.397 -13.180 1.00 96.31 137 ARG A O 1
ATOM 972 N N . GLY A 1 138 ? 8.881 20.173 -14.231 1.00 96.56 138 GLY A N 1
ATOM 973 C CA . GLY A 1 138 ? 9.421 19.933 -15.566 1.00 96.56 138 GLY A CA 1
ATOM 974 C C . GLY A 1 138 ? 9.649 18.453 -15.892 1.00 96.56 138 GLY A C 1
ATOM 975 O O . GLY A 1 138 ? 9.588 17.570 -15.036 1.00 96.56 138 GLY A O 1
ATOM 976 N N . ALA A 1 139 ? 9.903 18.182 -17.175 1.00 97.25 139 ALA A N 1
ATOM 977 C CA . ALA A 1 139 ? 10.034 16.825 -17.707 1.00 97.25 139 ALA A CA 1
ATOM 978 C C . ALA A 1 139 ? 11.258 16.078 -17.151 1.00 97.25 139 ALA A C 1
ATOM 980 O O . ALA A 1 139 ? 11.129 14.940 -16.709 1.00 97.25 139 ALA A O 1
ATOM 981 N N . GLU A 1 140 ? 12.421 16.727 -17.099 1.00 96.12 140 GLU A N 1
ATOM 982 C CA . GLU A 1 140 ? 13.669 16.107 -16.632 1.00 96.12 140 GLU A CA 1
ATOM 983 C C . GLU A 1 140 ? 13.596 15.661 -15.163 1.00 96.12 140 GLU A C 1
ATOM 985 O O . GLU A 1 140 ? 14.023 14.558 -14.824 1.00 96.12 140 GLU A O 1
ATOM 990 N N . ALA A 1 141 ? 12.967 16.457 -14.292 1.00 96.69 141 ALA A N 1
ATOM 991 C CA . ALA A 1 141 ? 12.779 16.085 -12.890 1.00 96.69 141 ALA A CA 1
ATOM 992 C C . ALA A 1 141 ? 11.962 14.787 -12.740 1.00 96.69 141 ALA A C 1
ATOM 994 O O . ALA A 1 141 ? 12.150 14.042 -11.781 1.00 96.69 141 ALA A O 1
ATOM 995 N N . SER A 1 142 ? 11.079 14.469 -13.699 1.00 97.56 142 SER A N 1
ATOM 996 C CA . SER A 1 142 ? 10.247 13.258 -13.643 1.00 97.56 142 SER A CA 1
ATOM 997 C C . SER A 1 142 ? 11.011 11.958 -13.905 1.00 97.56 142 SER A C 1
ATOM 999 O O . SER A 1 142 ? 10.451 10.879 -13.712 1.00 97.56 142 SER A O 1
ATOM 1001 N N . ARG A 1 143 ? 12.314 12.026 -14.230 1.00 97.81 143 ARG A N 1
ATOM 1002 C CA . ARG A 1 143 ? 13.199 10.851 -14.166 1.00 97.81 143 ARG A CA 1
ATOM 1003 C C . ARG A 1 143 ? 13.163 10.192 -12.782 1.00 97.81 143 ARG A C 1
ATOM 1005 O O . ARG A 1 143 ? 13.266 8.972 -12.706 1.00 97.81 143 ARG A O 1
ATOM 1012 N N . PHE A 1 144 ? 12.936 10.972 -11.717 1.00 96.62 144 PHE A N 1
ATOM 1013 C CA . PHE A 1 144 ? 12.699 10.482 -10.353 1.00 96.62 144 PHE A CA 1
ATOM 1014 C C . PHE A 1 144 ? 11.627 9.384 -10.320 1.00 96.62 144 PHE A C 1
ATOM 1016 O O . PHE A 1 144 ? 11.864 8.301 -9.791 1.00 96.62 144 PHE A O 1
ATOM 1023 N N . CYS A 1 145 ? 10.481 9.636 -10.957 1.00 97.75 145 CYS A N 1
ATOM 1024 C CA . CYS A 1 145 ? 9.397 8.668 -11.080 1.00 97.75 145 CYS A CA 1
ATOM 1025 C C . CYS A 1 145 ? 9.779 7.542 -12.056 1.00 97.75 145 CYS A C 1
ATOM 1027 O O . CYS A 1 145 ? 9.613 6.356 -11.759 1.00 97.75 145 CYS A O 1
ATOM 1029 N N . ALA A 1 146 ? 10.346 7.908 -13.210 1.00 98.06 146 ALA A N 1
ATOM 1030 C CA . ALA A 1 146 ? 10.600 6.989 -14.316 1.00 98.06 146 ALA A CA 1
ATOM 1031 C C . ALA A 1 146 ? 11.621 5.885 -14.003 1.00 98.06 146 ALA A C 1
ATOM 1033 O O . ALA A 1 146 ? 11.548 4.813 -14.599 1.00 98.06 146 ALA A O 1
ATOM 1034 N N . GLY A 1 147 ? 12.523 6.098 -13.039 1.00 96.81 147 GLY A N 1
ATOM 1035 C CA . GLY A 1 147 ? 13.441 5.057 -12.565 1.00 96.81 147 GLY A CA 1
ATOM 1036 C C . GLY A 1 147 ? 12.737 3.820 -12.003 1.00 96.81 147 GLY A C 1
ATOM 1037 O O . GLY A 1 147 ? 13.254 2.709 -12.129 1.00 96.81 147 GLY A O 1
ATOM 1038 N N . CYS A 1 148 ? 11.547 4.010 -11.427 1.00 96.88 148 CYS A N 1
ATOM 1039 C CA . CYS A 1 148 ? 10.760 2.961 -10.780 1.00 96.88 148 CYS A CA 1
ATOM 1040 C C . CYS A 1 148 ? 9.461 2.627 -11.525 1.00 96.88 148 CYS A C 1
ATOM 1042 O O . CYS A 1 148 ? 8.937 1.537 -11.329 1.00 96.88 148 CYS A O 1
ATOM 1044 N N . HIS A 1 149 ? 8.930 3.550 -12.334 1.00 98.00 149 HIS A N 1
ATOM 1045 C CA . HIS A 1 149 ? 7.625 3.420 -12.994 1.00 98.00 149 HIS A CA 1
ATOM 1046 C C . HIS A 1 149 ? 7.703 3.286 -14.519 1.00 98.00 149 HIS A C 1
ATOM 1048 O O . HIS A 1 149 ? 6.954 2.492 -15.094 1.00 98.00 149 HIS A O 1
ATOM 1054 N N . ASP A 1 150 ? 8.613 4.027 -15.163 1.00 97.75 150 ASP A N 1
ATOM 1055 C CA . ASP A 1 150 ? 8.660 4.212 -16.621 1.00 97.75 150 ASP A CA 1
ATOM 1056 C C . ASP A 1 150 ? 10.044 3.924 -17.241 1.00 97.75 150 ASP A C 1
ATOM 1058 O O . ASP A 1 150 ? 10.557 4.737 -18.019 1.00 97.75 150 ASP A O 1
ATOM 1062 N N . PRO A 1 151 ? 10.685 2.777 -16.960 1.00 97.88 151 PRO A N 1
ATOM 1063 C CA . PRO A 1 151 ? 12.042 2.507 -17.435 1.00 97.88 151 PRO A CA 1
ATOM 1064 C C . PRO A 1 151 ? 12.157 2.540 -18.969 1.00 97.88 151 PRO A C 1
ATOM 1066 O O . PRO A 1 151 ? 13.171 2.984 -19.496 1.00 97.88 151 PRO A O 1
ATOM 1069 N N . ALA A 1 152 ? 11.109 2.158 -19.710 1.00 97.88 152 ALA A N 1
ATOM 1070 C CA . ALA A 1 152 ? 11.092 2.266 -21.173 1.00 97.88 152 ALA A CA 1
ATOM 1071 C C . ALA A 1 152 ? 11.148 3.731 -21.656 1.00 97.88 152 ALA A C 1
ATOM 1073 O O . ALA A 1 152 ? 11.883 4.057 -22.593 1.00 97.88 152 ALA A O 1
ATOM 1074 N N . LEU A 1 153 ? 10.412 4.636 -20.999 1.00 98.12 153 LEU A N 1
ATOM 1075 C CA . LEU A 1 153 ? 10.446 6.071 -21.302 1.00 98.12 153 LEU A CA 1
ATOM 1076 C C . LEU A 1 153 ? 11.761 6.710 -20.837 1.00 98.12 153 LEU A C 1
ATOM 1078 O O . LEU A 1 153 ? 12.277 7.596 -21.518 1.00 98.12 153 LEU A O 1
ATOM 1082 N N . LEU A 1 154 ? 12.324 6.239 -19.719 1.00 98.25 154 LEU A N 1
ATOM 1083 C CA . LEU A 1 154 ? 13.622 6.679 -19.212 1.00 98.25 154 LEU A CA 1
ATOM 1084 C C . LEU A 1 154 ? 14.750 6.303 -20.177 1.00 98.25 154 LEU A C 1
ATOM 1086 O O . LEU A 1 154 ? 15.533 7.157 -20.584 1.00 98.25 154 LEU A O 1
ATOM 1090 N N . PHE A 1 155 ? 14.813 5.037 -20.593 1.00 97.88 155 PHE A N 1
ATOM 1091 C CA . PHE A 1 155 ? 15.898 4.530 -21.433 1.00 97.88 155 PHE A CA 1
ATOM 1092 C C . PHE A 1 155 ? 15.805 4.989 -22.889 1.00 97.88 155 PHE A C 1
ATOM 1094 O O . PHE A 1 155 ? 16.818 5.025 -23.581 1.00 97.88 155 PHE A O 1
ATOM 1101 N N . SER A 1 156 ? 14.621 5.369 -23.366 1.00 96.75 156 SER A N 1
ATOM 1102 C CA . SER A 1 156 ? 14.449 5.986 -24.689 1.00 96.75 156 SER A CA 1
ATOM 1103 C C . SER A 1 156 ? 14.682 7.501 -24.697 1.00 96.75 156 SER A C 1
ATOM 1105 O O . SER A 1 156 ? 14.804 8.088 -25.770 1.00 96.75 156 SER A O 1
ATOM 1107 N N . GLY A 1 157 ? 14.727 8.149 -23.526 1.00 96.44 157 GLY A N 1
ATOM 1108 C CA . GLY A 1 157 ? 14.725 9.612 -23.406 1.00 96.44 157 GLY A CA 1
ATOM 1109 C C . GLY A 1 157 ? 13.366 10.255 -23.718 1.00 96.44 157 GLY A C 1
ATOM 1110 O O . GLY A 1 157 ? 13.258 11.481 -23.772 1.00 96.44 157 GLY A O 1
ATOM 1111 N N . ALA A 1 158 ? 12.310 9.458 -23.916 1.00 96.88 158 ALA A N 1
ATOM 1112 C CA . ALA A 1 158 ? 10.958 9.963 -24.142 1.00 96.88 158 ALA A CA 1
ATOM 1113 C C . ALA A 1 158 ? 10.400 10.685 -22.905 1.00 96.88 158 ALA A C 1
ATOM 1115 O O . ALA A 1 158 ? 9.617 11.623 -23.048 1.00 96.88 158 ALA A O 1
ATOM 1116 N N . ILE A 1 159 ? 10.841 10.299 -21.699 1.00 97.38 159 ILE A N 1
ATOM 1117 C CA . ILE A 1 159 ? 10.451 10.980 -20.458 1.00 97.38 159 ILE A CA 1
ATOM 1118 C C . ILE A 1 159 ? 10.929 12.442 -20.421 1.00 97.38 159 ILE A C 1
ATOM 1120 O O . ILE A 1 159 ? 10.259 13.290 -19.840 1.00 97.38 159 ILE A O 1
ATOM 1124 N N . ASP A 1 160 ? 12.031 12.775 -21.093 1.00 96.75 160 ASP A N 1
ATOM 1125 C CA . ASP A 1 160 ? 12.601 14.129 -21.082 1.00 96.75 160 ASP A CA 1
ATOM 1126 C C . ASP A 1 160 ? 11.875 15.092 -22.029 1.00 96.75 160 ASP A C 1
ATOM 1128 O O . ASP A 1 160 ? 12.072 16.307 -21.973 1.00 96.75 160 ASP A O 1
ATOM 1132 N N . GLN A 1 161 ? 11.018 14.566 -22.907 1.00 95.88 161 GLN A N 1
ATOM 1133 C CA . GLN A 1 161 ? 10.242 15.385 -23.831 1.00 95.88 161 GLN A CA 1
ATOM 1134 C C . GLN A 1 161 ? 9.172 16.180 -23.077 1.00 95.88 161 GLN A C 1
ATOM 1136 O O . GLN A 1 161 ? 8.669 15.696 -22.065 1.00 95.88 161 GLN A O 1
ATOM 1141 N N . PRO A 1 162 ? 8.744 17.362 -23.564 1.00 93.12 162 PRO A N 1
ATOM 1142 C CA . PRO A 1 162 ? 7.685 18.142 -22.915 1.00 93.12 162 PRO A CA 1
ATOM 1143 C C . PRO A 1 162 ? 6.391 17.341 -22.708 1.00 93.12 162 PRO A C 1
ATOM 1145 O O . PRO A 1 162 ? 5.762 17.417 -21.651 1.00 93.12 162 PRO A O 1
ATOM 1148 N N . SER A 1 163 ? 6.038 16.510 -23.689 1.00 92.94 163 SER A N 1
ATOM 1149 C CA . SER A 1 163 ? 4.898 15.596 -23.649 1.00 92.94 163 SER A CA 1
ATOM 1150 C C . SER A 1 163 ? 5.348 14.161 -23.890 1.00 92.94 163 SER A C 1
ATOM 1152 O O . SER A 1 163 ? 6.067 13.900 -24.856 1.00 92.94 163 SER A O 1
ATOM 1154 N N . VAL A 1 164 ? 4.856 13.236 -23.070 1.00 96.25 164 VAL A N 1
ATOM 1155 C CA . VAL A 1 164 ? 5.014 11.798 -23.306 1.00 96.25 164 VAL A CA 1
ATOM 1156 C C . VAL A 1 164 ? 4.005 11.364 -24.377 1.00 96.25 164 VAL A C 1
ATOM 1158 O O . VAL A 1 164 ? 2.823 11.698 -24.255 1.00 96.25 164 VAL A O 1
ATOM 1161 N N . PRO A 1 165 ? 4.428 10.663 -25.443 1.00 93.19 165 PRO A N 1
ATOM 1162 C CA . PRO A 1 165 ? 3.499 10.146 -26.437 1.00 93.19 165 PRO A CA 1
ATOM 1163 C C . PRO A 1 165 ? 2.647 9.015 -25.848 1.00 93.19 165 PRO A C 1
ATOM 1165 O O . PRO A 1 165 ? 3.149 8.131 -25.156 1.00 93.19 165 PRO A O 1
ATOM 1168 N N . ALA A 1 166 ? 1.351 9.019 -26.161 1.00 95.38 166 ALA A N 1
ATOM 1169 C CA . ALA A 1 166 ? 0.449 7.912 -25.850 1.00 95.38 166 ALA A CA 1
ATOM 1170 C C . ALA A 1 166 ? 0.631 6.778 -26.871 1.00 95.38 166 ALA A C 1
ATOM 1172 O O . ALA A 1 166 ? -0.231 6.541 -27.717 1.00 95.38 166 ALA A O 1
ATOM 1173 N N . ASP A 1 167 ? 1.783 6.114 -26.811 1.00 94.88 167 ASP A N 1
ATOM 1174 C CA . ASP A 1 167 ? 2.111 4.923 -27.592 1.00 94.88 167 ASP A CA 1
ATOM 1175 C C . ASP A 1 167 ? 2.476 3.737 -26.684 1.00 94.88 167 ASP A C 1
ATOM 1177 O O . ASP A 1 167 ? 2.452 3.838 -25.457 1.00 94.88 167 ASP A O 1
ATOM 1181 N N . ALA A 1 168 ? 2.794 2.590 -27.289 1.00 93.31 168 ALA A N 1
ATOM 1182 C CA . ALA A 1 168 ? 3.076 1.355 -26.561 1.00 93.31 168 ALA A CA 1
ATOM 1183 C C . ALA A 1 168 ? 4.216 1.486 -25.531 1.00 93.31 168 ALA A C 1
ATOM 1185 O O . ALA A 1 168 ? 4.190 0.784 -24.524 1.00 93.31 168 ALA A O 1
ATOM 1186 N N . THR A 1 169 ? 5.177 2.396 -25.733 1.00 95.44 169 THR A N 1
ATOM 1187 C CA . THR A 1 169 ? 6.298 2.637 -24.806 1.00 95.44 169 THR A CA 1
ATOM 1188 C C . THR A 1 169 ? 5.803 3.126 -23.445 1.00 95.44 169 THR A C 1
ATOM 1190 O O . THR A 1 169 ? 6.370 2.776 -22.411 1.00 95.44 169 THR A O 1
ATOM 1193 N N . ALA A 1 170 ? 4.710 3.892 -23.434 1.00 96.44 170 ALA A N 1
ATOM 1194 C CA . ALA A 1 170 ? 4.094 4.449 -22.234 1.00 96.44 170 ALA A CA 1
ATOM 1195 C C . ALA A 1 170 ? 3.155 3.463 -21.502 1.00 96.44 170 ALA A C 1
ATOM 1197 O O . ALA A 1 170 ? 2.464 3.844 -20.559 1.00 96.44 170 ALA A O 1
ATOM 1198 N N . ALA A 1 171 ? 3.113 2.203 -21.949 1.00 95.75 171 ALA A N 1
ATOM 1199 C CA . ALA A 1 171 ? 2.338 1.114 -21.349 1.00 95.75 171 ALA A CA 1
ATOM 1200 C C . ALA A 1 171 ? 3.186 -0.146 -21.081 1.00 95.75 171 ALA A C 1
ATOM 1202 O O . ALA A 1 171 ? 2.642 -1.225 -20.851 1.00 95.75 171 ALA A O 1
ATOM 1203 N N . VAL A 1 172 ? 4.521 -0.033 -21.137 1.00 95.94 172 VAL A N 1
ATOM 1204 C CA . VAL A 1 172 ? 5.441 -1.165 -20.904 1.00 95.94 172 VAL A CA 1
ATOM 1205 C C . VAL A 1 172 ? 5.499 -1.548 -19.422 1.00 95.94 172 VAL A C 1
ATOM 1207 O O . VAL A 1 172 ? 5.656 -2.724 -19.090 1.00 95.94 172 VAL A O 1
ATOM 1210 N N . GLY A 1 173 ? 5.388 -0.556 -18.534 1.00 96.06 173 GLY A N 1
ATOM 1211 C CA . GLY A 1 173 ? 5.559 -0.729 -17.095 1.00 96.06 173 GLY A CA 1
ATOM 1212 C C . GLY A 1 173 ? 6.960 -1.238 -16.729 1.00 96.06 173 GLY A C 1
ATOM 1213 O O . GLY A 1 173 ? 7.964 -0.765 -17.264 1.00 96.06 173 GLY A O 1
ATOM 1214 N N . ILE A 1 174 ? 7.019 -2.226 -15.835 1.00 98.06 174 ILE A N 1
ATOM 1215 C CA . ILE A 1 174 ? 8.224 -2.960 -15.419 1.00 98.06 174 ILE A CA 1
ATOM 1216 C C . ILE A 1 174 ? 8.263 -4.313 -16.142 1.00 98.06 174 ILE A C 1
ATOM 1218 O O . ILE A 1 174 ? 7.682 -5.279 -15.641 1.00 98.06 174 ILE A O 1
ATOM 1222 N N . PRO A 1 175 ? 8.920 -4.426 -17.313 1.00 96.94 175 PRO A N 1
ATOM 1223 C CA . PRO A 1 175 ? 8.920 -5.652 -18.104 1.00 96.94 175 PRO A CA 1
ATOM 1224 C C . PRO A 1 175 ? 9.889 -6.694 -17.531 1.00 96.94 175 PRO A C 1
ATOM 1226 O O . PRO A 1 175 ? 10.790 -6.376 -16.751 1.00 96.94 175 PRO A O 1
ATOM 1229 N N . CYS A 1 176 ? 9.774 -7.945 -17.990 1.00 96.94 176 CYS A N 1
ATOM 1230 C CA . CYS A 1 176 ? 10.649 -9.054 -17.584 1.00 96.94 176 CYS A CA 1
ATOM 1231 C C . CYS A 1 176 ? 12.139 -8.689 -17.703 1.00 96.94 176 CYS A C 1
ATOM 1233 O O . CYS A 1 176 ? 12.929 -8.938 -16.792 1.00 96.94 176 CYS A O 1
ATOM 1235 N N . ARG A 1 177 ? 12.509 -8.045 -18.819 1.00 96.00 177 ARG A N 1
ATOM 1236 C CA . ARG A 1 177 ? 13.886 -7.647 -19.131 1.00 96.00 177 ARG A CA 1
ATOM 1237 C C . ARG A 1 177 ? 14.439 -6.567 -18.200 1.00 96.00 177 ARG A C 1
ATOM 1239 O O . ARG A 1 177 ? 15.659 -6.441 -18.133 1.00 96.00 177 ARG A O 1
ATOM 1246 N N . LEU A 1 178 ? 13.604 -5.826 -17.462 1.00 96.69 178 LEU A N 1
ATOM 1247 C CA . LEU A 1 178 ? 14.105 -4.911 -16.437 1.00 96.69 178 LEU A CA 1
ATOM 1248 C C . LEU A 1 178 ? 14.671 -5.712 -15.266 1.00 96.69 178 LEU A C 1
ATOM 1250 O O . LEU A 1 178 ? 15.885 -5.753 -15.102 1.00 96.69 178 LEU A O 1
ATOM 1254 N N . CYS A 1 179 ? 13.821 -6.408 -14.503 1.00 96.38 179 CYS A N 1
ATOM 1255 C CA . CYS A 1 179 ? 14.255 -7.128 -13.302 1.00 96.38 179 CYS A CA 1
ATOM 1256 C C . CYS A 1 179 ? 15.312 -8.192 -13.626 1.00 96.38 179 CYS A C 1
ATOM 1258 O O . CYS A 1 179 ? 16.358 -8.227 -12.984 1.00 96.38 179 CYS A O 1
ATOM 1260 N N . HIS A 1 180 ? 15.089 -9.007 -14.663 1.00 96.56 180 HIS A N 1
ATOM 1261 C CA . HIS A 1 180 ? 16.047 -10.037 -15.084 1.00 96.56 180 HIS A CA 1
ATOM 1262 C C . HIS A 1 180 ? 17.297 -9.468 -15.781 1.00 96.56 180 HIS A C 1
ATOM 1264 O O . HIS A 1 180 ? 18.246 -10.205 -16.045 1.00 96.56 180 HIS A O 1
ATOM 1270 N N . GLY A 1 181 ? 17.312 -8.166 -16.078 1.00 95.62 181 GLY A N 1
ATOM 1271 C CA . GLY A 1 181 ? 18.458 -7.449 -16.629 1.00 95.62 181 GLY A CA 1
ATOM 1272 C C . GLY A 1 181 ? 19.314 -6.725 -15.586 1.00 95.62 181 GLY A C 1
ATOM 1273 O O . GLY A 1 181 ? 20.405 -6.272 -15.935 1.00 95.62 181 GLY A O 1
ATOM 1274 N N . VAL A 1 182 ? 18.854 -6.627 -14.331 1.00 96.94 182 VAL A N 1
ATOM 1275 C CA . VAL A 1 182 ? 19.593 -5.975 -13.242 1.00 96.94 182 VAL A CA 1
ATOM 1276 C C . VAL A 1 182 ? 20.824 -6.799 -12.857 1.00 96.94 182 VAL A C 1
ATOM 1278 O O . VAL A 1 182 ? 20.728 -7.984 -12.526 1.00 96.94 182 VAL A O 1
ATOM 1281 N N . THR A 1 183 ? 21.987 -6.149 -12.870 1.00 96.00 183 THR A N 1
ATOM 1282 C CA . THR A 1 183 ? 23.276 -6.743 -12.484 1.00 96.00 183 THR A CA 1
ATOM 1283 C C . THR A 1 183 ? 23.698 -6.365 -11.073 1.00 96.00 183 THR A C 1
ATOM 1285 O O . THR A 1 183 ? 24.415 -7.132 -10.441 1.00 96.00 183 THR A O 1
ATOM 1288 N N . GLU A 1 184 ? 23.246 -5.214 -10.569 1.00 96.06 184 GLU A N 1
ATOM 1289 C CA . GLU A 1 184 ? 23.498 -4.738 -9.204 1.00 96.06 184 GLU A CA 1
ATOM 1290 C C . GLU A 1 184 ? 22.278 -3.970 -8.686 1.00 96.06 184 GLU A C 1
ATOM 1292 O O . GLU A 1 184 ? 21.604 -3.282 -9.449 1.00 96.06 184 GLU A O 1
ATOM 1297 N N . ALA A 1 185 ? 21.995 -4.057 -7.387 1.00 95.81 185 ALA A N 1
ATOM 1298 C CA . ALA A 1 185 ? 20.955 -3.263 -6.739 1.00 95.81 185 ALA A CA 1
ATOM 1299 C C . ALA A 1 185 ? 21.423 -2.789 -5.366 1.00 95.81 185 ALA A C 1
ATOM 1301 O O . ALA A 1 185 ? 22.206 -3.466 -4.694 1.00 95.81 185 ALA A O 1
ATOM 1302 N N . ARG A 1 186 ? 20.929 -1.626 -4.954 1.00 93.12 186 ARG A N 1
ATOM 1303 C CA . ARG A 1 186 ? 21.283 -0.962 -3.700 1.00 93.12 186 ARG A CA 1
ATOM 1304 C C . ARG A 1 186 ? 20.020 -0.669 -2.889 1.00 93.12 186 ARG A C 1
ATOM 1306 O O . ARG A 1 186 ? 18.904 -0.762 -3.386 1.00 93.12 186 ARG A O 1
ATOM 1313 N N . SER A 1 187 ? 20.201 -0.369 -1.607 1.00 88.19 187 SER A N 1
ATOM 1314 C CA . SER A 1 187 ? 19.115 -0.170 -0.636 1.00 88.19 187 SER A CA 1
ATOM 1315 C C . SER A 1 187 ? 18.821 1.300 -0.319 1.00 88.19 187 SER A C 1
ATOM 1317 O O . SER A 1 187 ? 18.045 1.580 0.593 1.00 88.19 187 SER A O 1
ATOM 1319 N N . ASP A 1 188 ? 19.460 2.231 -1.026 1.00 86.31 188 ASP A N 1
ATOM 1320 C CA . ASP A 1 188 ? 19.337 3.681 -0.854 1.00 86.31 188 ASP A CA 1
ATOM 1321 C C . ASP A 1 188 ? 18.094 4.282 -1.537 1.00 86.31 188 ASP A C 1
ATOM 1323 O O . ASP A 1 188 ? 17.641 5.330 -1.095 1.00 86.31 188 ASP A O 1
ATOM 1327 N N . GLY A 1 189 ? 17.465 3.594 -2.500 1.00 84.31 189 GLY A N 1
ATOM 1328 C CA . GLY A 1 189 ? 16.188 3.996 -3.109 1.00 84.31 189 GLY A CA 1
ATOM 1329 C C . GLY A 1 189 ? 16.305 4.977 -4.285 1.00 84.31 189 GLY A C 1
ATOM 1330 O O . GLY A 1 189 ? 17.407 5.348 -4.689 1.00 84.31 189 GLY A O 1
ATOM 1331 N N . ASN A 1 190 ? 15.156 5.381 -4.845 1.00 94.38 190 ASN A N 1
ATOM 1332 C CA . ASN A 1 190 ? 15.008 6.224 -6.054 1.00 94.38 190 ASN A CA 1
ATOM 1333 C C . ASN A 1 190 ? 15.514 5.583 -7.367 1.00 94.38 190 ASN A C 1
ATOM 1335 O O . ASN A 1 190 ? 16.112 6.237 -8.223 1.00 94.38 190 ASN A O 1
ATOM 1339 N N . GLY A 1 191 ? 15.261 4.287 -7.549 1.00 95.38 191 GLY A N 1
ATOM 1340 C CA . GLY A 1 191 ? 15.666 3.522 -8.730 1.00 95.38 191 GLY A CA 1
ATOM 1341 C C . GLY A 1 191 ? 17.119 3.061 -8.660 1.00 95.38 191 GLY A C 1
ATOM 1342 O O . GLY A 1 191 ? 17.794 2.993 -9.679 1.00 95.38 191 GLY A O 1
ATOM 1343 N N . SER A 1 192 ? 17.648 2.781 -7.468 1.00 95.50 192 SER A N 1
ATOM 1344 C CA . SER A 1 192 ? 19.078 2.534 -7.266 1.00 95.50 192 SER A CA 1
ATOM 1345 C C . SER A 1 192 ? 19.562 1.135 -7.680 1.00 95.50 192 SER A C 1
ATOM 1347 O O . SER A 1 192 ? 20.098 0.352 -6.893 1.00 95.50 192 SER A O 1
ATOM 1349 N N . TYR A 1 193 ? 19.409 0.826 -8.965 1.00 96.56 193 TYR A N 1
ATOM 1350 C CA . TYR A 1 193 ? 19.892 -0.392 -9.605 1.00 96.56 193 TYR A CA 1
ATOM 1351 C C . TYR A 1 193 ? 20.776 -0.085 -10.816 1.00 96.56 193 TYR A C 1
ATOM 1353 O O . TYR A 1 193 ? 20.684 0.975 -11.435 1.00 96.56 193 TYR A O 1
ATOM 1361 N N . THR A 1 194 ? 21.625 -1.047 -11.163 1.00 96.50 194 THR A N 1
ATOM 1362 C CA . THR A 1 194 ? 22.412 -1.045 -12.393 1.00 96.50 194 THR A CA 1
ATOM 1363 C C . THR A 1 194 ? 21.822 -2.080 -13.341 1.00 96.50 194 THR A C 1
ATOM 1365 O O . THR A 1 194 ? 21.742 -3.267 -13.014 1.00 96.50 194 THR A O 1
ATOM 1368 N N . TRP A 1 195 ? 21.381 -1.631 -14.512 1.00 96.88 195 TRP A N 1
ATOM 1369 C CA . TRP A 1 195 ? 20.761 -2.467 -15.534 1.00 96.88 195 TRP A CA 1
ATOM 1370 C C . TRP A 1 195 ? 21.704 -2.673 -16.720 1.00 96.88 195 TRP A C 1
ATOM 1372 O O . TRP A 1 195 ? 22.330 -1.729 -17.202 1.00 96.88 195 TRP A O 1
ATOM 1382 N N . SER A 1 196 ? 21.807 -3.910 -17.206 1.00 95.44 196 SER A N 1
ATOM 1383 C CA . SER A 1 196 ? 22.645 -4.232 -18.360 1.00 95.44 196 SER A CA 1
ATOM 1384 C C . SER A 1 196 ? 21.834 -4.276 -19.647 1.00 95.44 196 SER A C 1
ATOM 1386 O O . SER A 1 196 ? 20.938 -5.110 -19.785 1.00 95.44 196 SER A O 1
ATOM 1388 N N . ALA A 1 197 ? 22.229 -3.442 -20.615 1.00 93.81 197 ALA A N 1
ATOM 1389 C CA . ALA A 1 197 ? 21.672 -3.437 -21.967 1.00 93.81 197 ALA A CA 1
ATOM 1390 C C . ALA A 1 197 ? 22.180 -4.604 -22.831 1.00 93.81 197 ALA A C 1
ATOM 1392 O O . ALA A 1 197 ? 21.814 -4.717 -24.000 1.00 93.81 197 ALA A O 1
ATOM 1393 N N . ALA A 1 198 ? 23.040 -5.470 -22.282 1.00 91.88 198 ALA A N 1
ATOM 1394 C CA . ALA A 1 198 ? 23.482 -6.668 -22.976 1.00 91.88 198 ALA A CA 1
ATOM 1395 C C . ALA A 1 198 ? 22.274 -7.580 -23.274 1.00 91.88 198 ALA A C 1
ATOM 1397 O O . ALA A 1 198 ? 21.490 -7.847 -22.348 1.00 91.88 198 ALA A O 1
ATOM 1398 N N . PRO A 1 199 ? 22.146 -8.099 -24.512 1.00 88.38 199 PRO A N 1
ATOM 1399 C CA . PRO A 1 199 ? 21.031 -8.952 -24.907 1.00 88.38 199 PRO A CA 1
ATOM 1400 C C . PRO A 1 199 ? 20.827 -10.141 -23.969 1.00 88.38 199 PRO A C 1
ATOM 1402 O O . PRO A 1 199 ? 21.778 -10.681 -23.393 1.00 88.38 199 PRO A O 1
ATOM 1405 N N . ILE A 1 200 ? 19.575 -10.578 -23.845 1.00 91.19 200 ILE A N 1
ATOM 1406 C CA . ILE A 1 200 ? 19.238 -11.828 -23.163 1.00 91.19 200 ILE A CA 1
ATOM 1407 C C . ILE A 1 200 ? 19.110 -12.911 -24.238 1.00 91.19 200 ILE A C 1
ATOM 1409 O O . ILE A 1 200 ? 18.193 -12.829 -25.057 1.00 91.19 200 ILE A O 1
ATOM 1413 N N . PRO A 1 201 ? 20.004 -13.919 -24.276 1.00 90.31 201 PRO A N 1
ATOM 1414 C CA . PRO A 1 201 ? 19.934 -14.961 -25.289 1.00 90.31 201 PRO A CA 1
ATOM 1415 C C . PRO A 1 201 ? 18.661 -15.781 -25.073 1.00 90.31 201 PRO A C 1
ATOM 1417 O O . PRO A 1 201 ? 18.463 -16.348 -23.998 1.00 90.31 201 PRO A O 1
ATOM 1420 N N . LEU A 1 202 ? 17.788 -15.828 -26.080 1.00 91.62 202 LEU A N 1
ATOM 1421 C CA . LEU A 1 202 ? 16.612 -16.697 -26.075 1.00 91.62 202 LEU A CA 1
ATOM 1422 C C . LEU A 1 202 ? 17.054 -18.112 -26.479 1.00 91.62 202 LEU A C 1
ATOM 1424 O O . LEU A 1 202 ? 17.618 -18.266 -27.565 1.00 91.62 202 LEU A O 1
ATOM 1428 N N . PRO A 1 203 ? 16.866 -19.126 -25.619 1.00 95.06 203 PRO A N 1
ATOM 1429 C CA . PRO A 1 203 ? 17.358 -20.466 -25.894 1.00 95.06 203 PRO A CA 1
ATOM 1430 C C . PRO A 1 203 ? 16.390 -21.253 -26.782 1.00 95.06 203 PRO A C 1
ATOM 1432 O O . PRO A 1 203 ? 15.176 -21.123 -26.648 1.00 95.06 203 PRO A O 1
ATOM 1435 N N . ASP A 1 204 ? 16.921 -22.150 -27.613 1.00 94.62 204 ASP A N 1
ATOM 1436 C CA . ASP A 1 204 ? 16.186 -23.345 -28.028 1.00 94.62 204 ASP A CA 1
ATOM 1437 C C . ASP A 1 204 ? 16.065 -24.276 -26.803 1.00 94.62 204 ASP A C 1
ATOM 1439 O O . ASP A 1 204 ? 17.095 -24.757 -26.308 1.00 94.62 204 ASP A O 1
ATOM 1443 N N . PRO A 1 205 ? 14.846 -24.556 -26.295 1.00 90.88 205 PRO A N 1
ATOM 1444 C CA . PRO A 1 205 ? 14.661 -25.404 -25.118 1.00 90.88 205 PRO A CA 1
ATOM 1445 C C . PRO A 1 205 ? 15.193 -26.832 -25.293 1.00 90.88 205 PRO A C 1
ATOM 1447 O O . PRO A 1 205 ? 15.467 -27.509 -24.302 1.00 90.88 205 PRO A O 1
ATOM 1450 N N . ALA A 1 206 ? 15.367 -27.298 -26.535 1.00 93.88 206 ALA A N 1
ATOM 1451 C CA . ALA A 1 206 ? 15.947 -28.603 -26.837 1.00 93.88 206 ALA A CA 1
ATOM 1452 C C . ALA A 1 206 ? 17.483 -28.629 -26.728 1.00 93.88 206 ALA A C 1
ATOM 1454 O O . ALA A 1 206 ? 18.080 -29.705 -26.809 1.00 93.88 206 ALA A O 1
ATOM 1455 N N . VAL A 1 207 ? 18.139 -27.475 -26.542 1.00 97.12 207 VAL A N 1
ATOM 1456 C CA . VAL A 1 207 ? 19.601 -27.348 -26.475 1.00 97.12 207 VAL A CA 1
ATOM 1457 C C . VAL A 1 207 ? 20.038 -26.949 -25.055 1.00 97.12 207 VAL A C 1
ATOM 1459 O O . VAL A 1 207 ? 20.075 -25.758 -24.732 1.00 97.12 207 VAL A O 1
ATOM 1462 N N . PRO A 1 208 ? 20.465 -27.905 -24.199 1.00 95.50 208 PRO A N 1
ATOM 1463 C CA . PRO A 1 208 ? 20.774 -27.641 -22.788 1.00 95.50 208 PRO A CA 1
ATOM 1464 C C . PRO A 1 208 ? 21.801 -26.529 -22.550 1.00 95.50 208 PRO A C 1
ATOM 1466 O O . PRO A 1 208 ? 21.661 -25.743 -21.620 1.00 95.50 208 PRO A O 1
ATOM 1469 N N . ALA A 1 209 ? 22.817 -26.420 -23.412 1.00 97.12 209 ALA A N 1
ATOM 1470 C CA . ALA A 1 209 ? 23.835 -25.377 -23.296 1.00 97.12 209 ALA A CA 1
ATOM 1471 C C . ALA A 1 209 ? 23.264 -23.960 -23.497 1.00 97.12 209 ALA A C 1
ATOM 1473 O O . ALA A 1 209 ? 23.732 -23.018 -22.860 1.00 97.12 209 ALA A O 1
ATOM 1474 N N . GLN A 1 210 ? 22.251 -23.799 -24.357 1.00 97.31 210 GLN A N 1
ATOM 1475 C CA . GLN A 1 210 ? 21.586 -22.508 -24.545 1.00 97.31 210 GLN A CA 1
ATOM 1476 C C . GLN A 1 210 ? 20.697 -22.174 -23.347 1.00 97.31 210 GLN A C 1
ATOM 1478 O O . GLN A 1 210 ? 20.714 -21.037 -22.882 1.00 97.31 210 GLN A O 1
ATOM 1483 N N . VAL A 1 211 ? 19.974 -23.164 -22.809 1.00 95.75 211 VAL A N 1
ATOM 1484 C CA . VAL A 1 211 ? 19.160 -23.002 -21.593 1.00 95.75 211 VAL A CA 1
ATOM 1485 C C . VAL A 1 211 ? 20.030 -22.588 -20.404 1.00 95.75 211 VAL A C 1
ATOM 1487 O O . VAL A 1 211 ? 19.668 -21.667 -19.676 1.00 95.75 211 VAL A O 1
ATOM 1490 N N . GLU A 1 212 ? 21.204 -23.199 -20.236 1.00 95.19 212 GLU A N 1
ATOM 1491 C CA . GLU A 1 212 ? 22.134 -22.830 -19.163 1.00 95.19 212 GLU A CA 1
ATOM 1492 C C . GLU A 1 212 ? 22.682 -21.405 -19.345 1.00 95.19 212 GLU A C 1
ATOM 1494 O O . GLU A 1 212 ? 22.695 -20.621 -18.397 1.00 95.19 212 GLU A O 1
ATOM 1499 N N . ALA A 1 213 ? 23.055 -21.019 -20.571 1.00 95.88 213 ALA A N 1
ATOM 1500 C CA . ALA A 1 213 ? 23.488 -19.651 -20.864 1.00 95.88 213 ALA A CA 1
ATOM 1501 C C . ALA A 1 213 ? 22.377 -18.615 -20.600 1.00 95.88 213 ALA A C 1
ATOM 1503 O O . ALA A 1 213 ? 22.641 -17.547 -20.045 1.00 95.88 213 ALA A O 1
ATOM 1504 N N . HIS A 1 214 ? 21.130 -18.942 -20.953 1.00 96.12 214 HIS A N 1
ATOM 1505 C CA . HIS A 1 214 ? 19.963 -18.127 -20.629 1.00 96.12 214 HIS A CA 1
ATOM 1506 C C . HIS A 1 214 ? 19.787 -17.995 -19.113 1.00 96.12 214 HIS A C 1
ATOM 1508 O O . HIS A 1 214 ? 19.729 -16.877 -18.600 1.00 96.12 214 HIS A O 1
ATOM 1514 N N . ARG A 1 215 ? 19.789 -19.118 -18.379 1.00 94.56 215 ARG A N 1
ATOM 1515 C CA . ARG A 1 215 ? 19.658 -19.151 -16.915 1.00 94.56 215 ARG A CA 1
ATOM 1516 C C . ARG A 1 215 ? 20.726 -18.300 -16.234 1.00 94.56 215 ARG A C 1
ATOM 1518 O O . ARG A 1 215 ? 20.388 -17.496 -15.369 1.00 94.56 215 ARG A O 1
ATOM 1525 N N . ALA A 1 216 ? 21.985 -18.419 -16.651 1.00 93.62 216 ALA A N 1
ATOM 1526 C CA . ALA A 1 216 ? 23.083 -17.621 -16.112 1.00 93.62 216 ALA A CA 1
ATOM 1527 C C . ALA A 1 216 ? 22.874 -16.108 -16.319 1.00 93.62 216 ALA A C 1
ATOM 1529 O O . ALA A 1 216 ? 23.245 -15.312 -15.458 1.00 93.62 216 ALA A O 1
ATOM 1530 N N . ARG A 1 217 ? 22.240 -15.703 -17.429 1.00 94.06 217 ARG A N 1
ATOM 1531 C CA . ARG A 1 217 ? 21.944 -14.295 -17.732 1.00 94.06 217 ARG A CA 1
ATOM 1532 C C . ARG A 1 217 ? 20.753 -13.735 -16.948 1.00 94.06 217 ARG A C 1
ATOM 1534 O O . ARG A 1 217 ? 20.764 -12.538 -16.659 1.00 94.06 217 ARG A O 1
ATOM 1541 N N . VAL A 1 218 ? 19.744 -14.559 -16.643 1.00 93.81 218 VAL A N 1
ATOM 1542 C CA . VAL A 1 218 ? 18.453 -14.100 -16.086 1.00 93.81 218 VAL A CA 1
ATOM 1543 C C . VAL A 1 218 ? 18.189 -14.517 -14.642 1.00 93.81 218 VAL A C 1
ATOM 1545 O O . VAL A 1 218 ? 17.222 -14.041 -14.066 1.00 93.81 218 VAL A O 1
ATOM 1548 N N . ALA A 1 219 ? 18.989 -15.394 -14.034 1.00 91.81 219 ALA A N 1
ATOM 1549 C CA . ALA A 1 219 ? 18.779 -15.892 -12.667 1.00 91.81 219 ALA A CA 1
ATOM 1550 C C . ALA A 1 219 ? 19.858 -15.397 -11.686 1.00 91.81 219 ALA A C 1
ATOM 1552 O O . ALA A 1 219 ? 20.367 -16.172 -10.865 1.00 91.81 219 ALA A O 1
ATOM 1553 N N . THR A 1 220 ? 20.205 -14.108 -11.785 1.00 90.00 220 THR A N 1
ATOM 1554 C CA . THR A 1 220 ? 21.264 -13.462 -10.994 1.00 90.00 220 THR A CA 1
ATOM 1555 C C . THR A 1 220 ? 20.972 -13.500 -9.490 1.00 90.00 220 THR A C 1
ATOM 1557 O O . THR A 1 220 ? 19.820 -13.570 -9.059 1.00 90.00 220 THR A O 1
ATOM 1560 N N . ASP A 1 221 ? 22.013 -13.426 -8.660 1.00 92.81 221 ASP A N 1
ATOM 1561 C CA . ASP A 1 221 ? 21.841 -13.396 -7.200 1.00 92.81 221 ASP A CA 1
ATOM 1562 C C . ASP A 1 221 ? 21.140 -12.128 -6.709 1.00 92.81 221 ASP A C 1
ATOM 1564 O O . ASP A 1 221 ? 20.411 -12.164 -5.717 1.00 92.81 221 ASP A O 1
ATOM 1568 N N . VAL A 1 222 ? 21.262 -11.026 -7.455 1.00 94.38 222 VAL A N 1
ATOM 1569 C CA . VAL A 1 222 ? 20.567 -9.768 -7.158 1.00 94.38 222 VAL A CA 1
ATOM 1570 C C . VAL A 1 222 ? 19.050 -9.951 -7.156 1.00 94.38 222 VAL A C 1
ATOM 1572 O O . VAL A 1 222 ? 18.389 -9.407 -6.270 1.00 94.38 222 VAL A O 1
ATOM 1575 N N . LEU A 1 223 ? 18.500 -10.795 -8.040 1.00 91.00 223 LEU A N 1
ATOM 1576 C CA . LEU A 1 223 ? 17.071 -11.146 -8.046 1.00 91.00 223 LEU A CA 1
ATOM 1577 C C . LEU A 1 223 ? 16.591 -11.780 -6.744 1.00 91.00 223 LEU A C 1
ATOM 1579 O O . LEU A 1 223 ? 15.396 -11.768 -6.459 1.00 91.00 223 LEU A O 1
ATOM 1583 N N . ARG A 1 224 ? 17.497 -12.360 -5.954 1.00 91.00 224 ARG A N 1
ATOM 1584 C CA . ARG A 1 224 ? 17.168 -12.990 -4.674 1.00 91.00 224 ARG A CA 1
ATOM 1585 C C . ARG A 1 224 ? 17.307 -12.033 -3.489 1.00 91.00 224 ARG A C 1
ATOM 1587 O O . ARG A 1 224 ? 16.890 -12.396 -2.393 1.00 91.00 224 ARG A O 1
ATOM 1594 N N . SER A 1 225 ? 17.849 -10.835 -3.704 1.00 93.19 225 SER A N 1
ATOM 1595 C CA . SER A 1 225 ? 18.124 -9.850 -2.657 1.00 93.19 225 SER A CA 1
ATOM 1596 C C . SER A 1 225 ? 16.925 -8.941 -2.357 1.00 93.19 225 SER A C 1
ATOM 1598 O O . SER A 1 225 ? 16.119 -8.628 -3.234 1.00 93.19 225 SER A O 1
ATOM 1600 N N . ALA A 1 226 ? 16.841 -8.447 -1.119 1.00 93.38 226 ALA A N 1
ATOM 1601 C CA . ALA A 1 226 ? 15.891 -7.393 -0.754 1.00 93.38 226 ALA A CA 1
ATOM 1602 C C . ALA A 1 226 ? 16.239 -6.041 -1.411 1.00 93.38 226 ALA A C 1
ATOM 1604 O O . ALA A 1 226 ? 15.346 -5.238 -1.670 1.00 93.38 226 ALA A O 1
ATOM 1605 N N . ALA A 1 227 ? 17.520 -5.813 -1.735 1.00 94.31 227 ALA A N 1
ATOM 1606 C CA . ALA A 1 227 ? 17.996 -4.589 -2.378 1.00 94.31 227 ALA A CA 1
ATOM 1607 C C . ALA A 1 227 ? 17.356 -4.363 -3.756 1.00 94.31 227 ALA A C 1
ATOM 1609 O O . ALA A 1 227 ? 17.012 -3.233 -4.077 1.00 94.31 227 ALA A O 1
ATOM 1610 N N . LEU A 1 228 ? 17.100 -5.422 -4.537 1.00 96.06 228 LEU A N 1
ATOM 1611 C CA . LEU A 1 228 ? 16.378 -5.278 -5.806 1.00 96.06 228 LEU A CA 1
ATOM 1612 C C . LEU A 1 228 ? 14.987 -4.660 -5.612 1.00 96.06 228 LEU A C 1
ATOM 1614 O O . LEU A 1 228 ? 14.597 -3.769 -6.358 1.00 96.06 228 LEU A O 1
ATOM 1618 N N . CYS A 1 229 ? 14.248 -5.131 -4.606 1.00 95.88 229 CYS A N 1
ATOM 1619 C CA . CYS A 1 229 ? 12.924 -4.598 -4.295 1.00 95.88 229 CYS A CA 1
ATOM 1620 C C . CYS A 1 229 ? 13.052 -3.167 -3.755 1.00 95.88 229 CYS A C 1
ATOM 1622 O O . CYS A 1 229 ? 12.341 -2.268 -4.195 1.00 95.88 229 CYS A O 1
ATOM 1624 N N . GLY A 1 230 ? 13.999 -2.951 -2.837 1.00 95.31 230 GLY A N 1
ATOM 1625 C CA . GLY A 1 230 ? 14.257 -1.662 -2.199 1.00 95.31 230 GLY A CA 1
ATOM 1626 C C . GLY A 1 230 ? 14.744 -0.565 -3.137 1.00 95.31 230 GLY A C 1
ATOM 1627 O O . GLY A 1 230 ? 14.508 0.598 -2.842 1.00 95.31 230 GLY A O 1
ATOM 1628 N N . ALA A 1 231 ? 15.330 -0.904 -4.286 1.00 95.69 231 ALA A N 1
ATOM 1629 C CA . ALA A 1 231 ? 15.679 0.088 -5.296 1.00 95.69 231 ALA A CA 1
ATOM 1630 C C . ALA A 1 231 ? 14.452 0.911 -5.736 1.00 95.69 231 ALA A C 1
ATOM 1632 O O . ALA A 1 231 ? 14.605 2.087 -6.045 1.00 95.69 231 ALA A O 1
ATOM 1633 N N . CYS A 1 232 ? 13.247 0.321 -5.714 1.00 96.19 232 CYS A N 1
ATOM 1634 C CA . CYS A 1 232 ? 11.987 1.005 -6.037 1.00 96.19 232 CYS A CA 1
ATOM 1635 C C . CYS A 1 232 ? 11.057 1.189 -4.822 1.00 96.19 232 CYS A C 1
ATOM 1637 O O . CYS A 1 232 ? 10.391 2.212 -4.707 1.00 96.19 232 CYS A O 1
ATOM 1639 N N . HIS A 1 233 ? 11.028 0.228 -3.891 1.00 96.25 233 HIS A N 1
ATOM 1640 C CA . HIS A 1 233 ? 10.204 0.255 -2.667 1.00 96.25 233 HIS A CA 1
ATOM 1641 C C . HIS A 1 233 ? 10.837 1.037 -1.503 1.00 96.25 233 HIS A C 1
ATOM 1643 O O . HIS A 1 233 ? 10.390 0.958 -0.356 1.00 96.25 233 HIS A O 1
ATOM 1649 N N . ARG A 1 234 ? 11.882 1.804 -1.806 1.00 94.06 234 ARG A N 1
ATOM 1650 C CA . ARG A 1 234 ? 12.373 2.909 -0.997 1.00 94.06 234 ARG A CA 1
ATOM 1651 C C . ARG A 1 234 ? 12.491 4.129 -1.900 1.00 94.06 234 ARG A C 1
ATOM 1653 O O . ARG A 1 234 ? 13.133 4.071 -2.949 1.00 94.06 234 ARG A O 1
ATOM 1660 N N . SER A 1 235 ? 11.875 5.227 -1.492 1.00 92.69 235 SER A N 1
ATOM 1661 C CA . SER A 1 235 ? 11.934 6.485 -2.220 1.00 92.69 235 SER A CA 1
ATOM 1662 C C . SER A 1 235 ? 11.848 7.674 -1.277 1.00 92.69 235 SER A C 1
ATOM 1664 O O . SER A 1 235 ? 11.098 7.670 -0.296 1.00 92.69 235 SER A O 1
ATOM 1666 N N . PHE A 1 236 ? 12.627 8.698 -1.594 1.00 91.44 236 PHE A N 1
ATOM 1667 C CA . PHE A 1 236 ? 12.701 9.924 -0.825 1.00 91.44 236 PHE A CA 1
ATOM 1668 C C . PHE A 1 236 ? 12.686 11.136 -1.757 1.00 91.44 236 PHE A C 1
ATOM 1670 O O . PHE A 1 236 ? 13.303 11.118 -2.820 1.00 91.44 236 PHE A O 1
ATOM 1677 N N . ALA A 1 237 ? 11.978 12.184 -1.351 1.00 90.94 237 ALA A N 1
ATOM 1678 C CA . ALA A 1 237 ? 12.076 13.498 -1.960 1.00 90.94 237 ALA A CA 1
ATOM 1679 C C . ALA A 1 237 ? 13.374 14.178 -1.520 1.00 90.94 237 ALA A C 1
ATOM 1681 O O . ALA A 1 237 ? 13.847 13.930 -0.411 1.00 90.94 237 ALA A O 1
ATOM 1682 N N . GLY A 1 238 ? 13.918 15.045 -2.368 1.00 89.06 238 GLY A N 1
ATOM 1683 C CA . GLY A 1 238 ? 15.121 15.822 -2.093 1.00 89.06 238 GLY A CA 1
ATOM 1684 C C . GLY A 1 238 ? 15.212 17.082 -2.964 1.00 89.06 238 GLY A C 1
ATOM 1685 O O . GLY A 1 238 ? 14.324 17.325 -3.800 1.00 89.06 238 GLY A O 1
ATOM 1686 N N . PRO A 1 239 ? 16.277 17.890 -2.793 1.00 88.94 239 PRO A N 1
ATOM 1687 C CA . PRO A 1 239 ? 16.497 19.128 -3.551 1.00 88.94 239 PRO A CA 1
ATOM 1688 C C . PRO A 1 239 ? 16.429 18.953 -5.068 1.00 88.94 239 PRO A C 1
ATOM 1690 O O . PRO A 1 239 ? 15.966 19.841 -5.783 1.00 88.94 239 PRO A O 1
ATOM 1693 N N . GLU A 1 240 ? 16.831 17.786 -5.560 1.00 88.19 240 GLU A N 1
ATOM 1694 C CA . GLU A 1 240 ? 16.830 17.402 -6.966 1.00 88.19 240 GLU A CA 1
ATOM 1695 C C . GLU A 1 240 ? 15.429 17.326 -7.594 1.00 88.19 240 GLU A C 1
ATOM 1697 O O . GLU A 1 240 ? 15.299 17.473 -8.809 1.00 88.19 240 GLU A O 1
ATOM 1702 N N . ILE A 1 241 ? 14.377 17.164 -6.782 1.00 91.25 241 ILE A N 1
ATOM 1703 C CA . ILE A 1 241 ? 12.981 17.223 -7.239 1.00 91.25 241 ILE A CA 1
ATOM 1704 C C . ILE A 1 241 ? 12.215 18.440 -6.722 1.00 91.25 241 ILE A C 1
ATOM 1706 O O . ILE A 1 241 ? 11.071 18.645 -7.118 1.00 91.25 241 ILE A O 1
ATOM 1710 N N . GLY A 1 242 ? 12.847 19.287 -5.907 1.00 88.31 242 GLY A N 1
ATOM 1711 C CA . GLY A 1 242 ? 12.269 20.538 -5.421 1.00 88.31 242 GLY A CA 1
ATOM 1712 C C . GLY A 1 242 ? 11.956 20.623 -3.939 1.00 88.31 242 GLY A C 1
ATOM 1713 O O . GLY A 1 242 ? 11.620 21.718 -3.498 1.00 88.31 242 GLY A O 1
ATOM 1714 N N . SER A 1 243 ? 12.112 19.535 -3.184 1.00 87.75 243 SER A N 1
ATOM 1715 C CA . SER A 1 243 ? 11.955 19.586 -1.730 1.00 87.75 243 SER A CA 1
ATOM 1716 C C . SER A 1 243 ? 13.225 20.166 -1.092 1.00 87.75 243 SER A C 1
ATOM 1718 O O . SER A 1 243 ? 14.328 19.768 -1.465 1.00 87.75 243 SER A O 1
ATOM 1720 N N . PRO A 1 244 ? 13.142 21.108 -0.137 1.00 83.31 244 PRO A N 1
ATOM 1721 C CA . PRO A 1 244 ? 14.330 21.736 0.451 1.00 83.31 244 PRO A CA 1
ATOM 1722 C C . PRO A 1 244 ? 15.168 20.777 1.313 1.00 83.31 244 PRO A C 1
ATOM 1724 O O . PRO A 1 244 ? 16.335 21.062 1.591 1.00 83.31 244 PRO A O 1
ATOM 1727 N N . HIS A 1 245 ? 14.601 19.641 1.730 1.00 82.62 245 HIS A N 1
ATOM 1728 C CA . HIS A 1 245 ? 15.259 18.635 2.560 1.00 82.62 245 HIS A CA 1
ATOM 1729 C C . HIS A 1 245 ? 14.927 17.222 2.076 1.00 82.62 245 HIS A C 1
ATOM 1731 O O . HIS A 1 245 ? 14.042 17.023 1.251 1.00 82.62 245 HIS A O 1
ATOM 1737 N N . HIS A 1 246 ? 15.650 16.229 2.596 1.00 86.25 246 HIS A N 1
ATOM 1738 C CA . HIS A 1 246 ? 15.354 14.839 2.277 1.00 86.25 246 HIS A CA 1
ATOM 1739 C C . HIS A 1 246 ? 14.159 14.350 3.099 1.00 86.25 246 HIS A C 1
ATOM 1741 O O . HIS A 1 246 ? 14.204 14.381 4.330 1.00 86.25 246 HIS A O 1
ATOM 1747 N N . PHE A 1 247 ? 13.118 13.868 2.426 1.00 87.81 247 PHE A N 1
ATOM 1748 C CA . PHE A 1 247 ? 11.918 13.322 3.057 1.00 87.81 247 PHE A CA 1
ATOM 1749 C C . PHE A 1 247 ? 11.636 11.917 2.529 1.00 87.81 247 PHE A C 1
ATOM 1751 O O . PHE A 1 247 ? 11.400 11.733 1.338 1.00 87.81 247 PHE A O 1
ATOM 1758 N N . ASN A 1 248 ? 11.618 10.912 3.405 1.00 86.38 248 ASN A N 1
ATOM 1759 C CA . ASN A 1 248 ? 11.303 9.538 3.007 1.00 86.38 248 ASN A CA 1
ATOM 1760 C C . ASN A 1 248 ? 9.793 9.389 2.762 1.00 86.38 248 ASN A C 1
ATOM 1762 O O . ASN A 1 248 ? 9.018 9.280 3.714 1.00 86.38 248 ASN A O 1
ATOM 1766 N N . GLY A 1 249 ? 9.380 9.345 1.493 1.00 82.88 249 GLY A N 1
ATOM 1767 C CA . GLY A 1 249 ? 7.992 9.066 1.120 1.00 82.88 249 GLY A CA 1
ATOM 1768 C C . GLY A 1 249 ? 7.637 7.596 1.357 1.00 82.88 249 GLY A C 1
ATOM 1769 O O . GLY A 1 249 ? 6.678 7.280 2.064 1.00 82.88 249 GLY A O 1
ATOM 1770 N N . ILE A 1 250 ? 8.467 6.693 0.826 1.00 91.31 250 ILE A N 1
ATOM 1771 C CA . ILE A 1 250 ? 8.301 5.237 0.919 1.00 91.31 250 ILE A CA 1
ATOM 1772 C C . ILE A 1 250 ? 9.576 4.634 1.515 1.00 91.31 250 ILE A C 1
ATOM 1774 O O . ILE A 1 250 ? 10.672 4.921 1.042 1.00 91.31 250 ILE A O 1
ATOM 1778 N N . ASP A 1 251 ? 9.450 3.768 2.520 1.00 93.25 251 ASP A N 1
ATOM 1779 C CA . ASP A 1 251 ? 10.578 2.986 3.050 1.00 93.25 251 ASP A CA 1
ATOM 1780 C C . ASP A 1 251 ? 10.108 1.622 3.581 1.00 93.25 251 ASP A C 1
ATOM 1782 O O . ASP A 1 251 ? 10.226 1.300 4.768 1.00 93.25 251 ASP A O 1
ATOM 1786 N 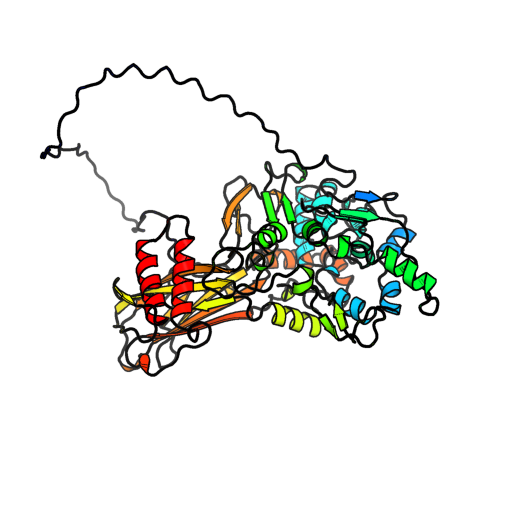N . ASP A 1 252 ? 9.529 0.811 2.688 1.00 95.12 252 ASP A N 1
ATOM 1787 C CA . ASP A 1 252 ? 9.092 -0.544 3.041 1.00 95.12 252 ASP A CA 1
ATOM 1788 C C . ASP A 1 252 ? 10.302 -1.436 3.369 1.00 95.12 252 ASP A C 1
ATOM 1790 O O . ASP A 1 252 ? 10.207 -2.312 4.228 1.00 95.12 252 ASP A O 1
ATOM 1794 N N . LEU A 1 253 ? 11.452 -1.199 2.720 1.00 93.12 253 LEU A N 1
ATOM 1795 C CA . LEU A 1 253 ? 12.683 -1.948 2.979 1.00 93.12 253 LEU A CA 1
ATOM 1796 C C . LEU A 1 253 ? 13.225 -1.681 4.390 1.00 93.12 253 LEU A C 1
ATOM 1798 O O . LEU A 1 253 ? 13.575 -2.636 5.084 1.00 93.12 253 LEU A O 1
ATOM 1802 N N . GLY A 1 254 ? 13.298 -0.416 4.815 1.00 92.50 254 GLY A N 1
ATOM 1803 C CA . GLY A 1 254 ? 13.737 -0.049 6.159 1.00 92.50 254 GLY A CA 1
ATOM 1804 C C . GLY A 1 254 ? 12.827 -0.646 7.227 1.00 92.50 254 GLY A C 1
ATOM 1805 O O . GLY A 1 254 ? 13.310 -1.329 8.129 1.00 92.50 254 GLY A O 1
ATOM 1806 N N . ALA A 1 255 ? 11.507 -0.487 7.067 1.00 93.06 255 ALA A N 1
ATOM 1807 C CA . ALA A 1 255 ? 10.521 -1.074 7.974 1.00 93.06 255 ALA A CA 1
ATOM 1808 C C . ALA A 1 255 ? 10.594 -2.611 8.021 1.00 93.06 255 ALA A C 1
ATOM 1810 O O . ALA A 1 255 ? 10.433 -3.203 9.086 1.00 93.06 255 ALA A O 1
ATOM 1811 N N . PHE A 1 256 ? 10.862 -3.258 6.882 1.00 94.12 256 PHE A N 1
ATOM 1812 C CA . PHE A 1 256 ? 11.055 -4.704 6.819 1.00 94.12 256 PHE A CA 1
ATOM 1813 C C . PHE A 1 256 ? 12.316 -5.161 7.547 1.00 94.12 256 PHE A C 1
ATOM 1815 O O . PHE A 1 256 ? 12.257 -6.118 8.318 1.00 94.12 256 PHE A O 1
ATOM 1822 N N . GLY A 1 257 ? 13.439 -4.470 7.341 1.00 91.94 257 GLY A N 1
ATOM 1823 C CA . GLY A 1 257 ? 14.728 -4.822 7.936 1.00 91.94 257 GLY A CA 1
ATOM 1824 C C . GLY A 1 257 ? 14.750 -4.767 9.466 1.00 91.94 257 GLY A C 1
ATOM 1825 O O . GLY A 1 257 ? 15.557 -5.460 10.076 1.00 91.94 257 GLY A O 1
ATOM 1826 N N . THR A 1 258 ? 13.855 -3.994 10.087 1.00 89.88 258 THR A N 1
ATOM 1827 C CA . THR A 1 258 ? 13.709 -3.919 11.551 1.00 89.88 258 THR A CA 1
ATOM 1828 C C . THR A 1 258 ? 12.585 -4.801 12.100 1.00 89.88 258 THR A C 1
ATOM 1830 O O . THR A 1 258 ? 12.289 -4.734 13.290 1.00 89.88 258 THR A O 1
ATOM 1833 N N . SER A 1 259 ? 11.940 -5.618 11.264 1.00 91.19 259 SER A N 1
ATOM 1834 C CA . SER A 1 259 ? 10.847 -6.504 11.674 1.00 91.19 259 SER A CA 1
ATOM 1835 C C . SER A 1 259 ? 11.319 -7.925 11.997 1.00 91.19 259 SER A C 1
ATOM 1837 O O . SER A 1 259 ? 12.313 -8.403 11.444 1.00 91.19 259 SER A O 1
ATOM 1839 N N . ALA A 1 260 ? 10.524 -8.657 12.783 1.00 88.38 260 ALA A N 1
ATOM 1840 C CA . ALA A 1 260 ? 10.721 -10.093 13.004 1.00 88.38 260 ALA A CA 1
ATOM 1841 C C . ALA A 1 260 ? 10.709 -10.903 11.691 1.00 88.38 260 ALA A C 1
ATOM 1843 O O . ALA A 1 260 ? 11.477 -11.849 11.529 1.00 88.38 260 ALA A O 1
ATOM 1844 N N . PHE A 1 261 ? 9.915 -10.486 10.696 1.00 90.69 261 PHE A N 1
ATOM 1845 C CA . PHE A 1 261 ? 9.923 -11.105 9.366 1.00 90.69 261 PHE A CA 1
ATOM 1846 C C . PHE A 1 261 ? 11.226 -10.847 8.597 1.00 90.69 261 PHE A C 1
ATOM 1848 O O . PHE A 1 261 ? 11.634 -11.694 7.805 1.00 90.69 261 PHE A O 1
ATOM 1855 N N . GLY A 1 262 ? 11.883 -9.709 8.830 1.00 90.00 262 GLY A N 1
ATOM 1856 C CA . GLY A 1 262 ? 13.218 -9.395 8.316 1.00 90.00 262 GLY A CA 1
ATOM 1857 C C . GLY A 1 262 ? 14.356 -10.050 9.103 1.00 90.00 262 GLY A C 1
ATOM 1858 O O . GLY A 1 262 ? 15.515 -9.900 8.723 1.00 90.00 262 GLY A O 1
ATOM 1859 N N . GLY A 1 263 ? 14.039 -10.786 10.174 1.00 86.44 263 GLY A N 1
ATOM 1860 C CA . GLY A 1 263 ? 15.009 -11.439 11.051 1.00 86.44 263 GLY A CA 1
ATOM 1861 C C . GLY A 1 263 ? 15.529 -10.555 12.188 1.00 86.44 263 GLY A C 1
ATOM 1862 O O . GLY A 1 263 ? 16.449 -10.970 12.892 1.00 86.44 263 GLY A O 1
ATOM 1863 N N . ALA A 1 264 ? 14.962 -9.361 12.392 1.00 81.19 264 ALA A N 1
ATOM 1864 C CA . ALA A 1 264 ? 15.241 -8.563 13.580 1.00 81.19 264 ALA A CA 1
ATOM 1865 C C . ALA A 1 264 ? 14.493 -9.173 14.775 1.00 81.19 264 ALA A C 1
ATOM 1867 O O . ALA A 1 264 ? 13.267 -9.120 14.846 1.00 81.19 264 ALA A O 1
ATOM 1868 N N . GLY A 1 265 ? 15.233 -9.803 15.687 1.00 64.06 265 GLY A N 1
ATOM 1869 C CA . GLY A 1 265 ? 14.671 -10.373 16.909 1.00 64.06 265 GLY A CA 1
ATOM 1870 C C . GLY A 1 265 ? 14.399 -9.303 17.967 1.00 64.06 265 GLY A C 1
ATOM 1871 O O . GLY A 1 265 ? 15.202 -8.389 18.156 1.00 64.06 265 GLY A O 1
ATOM 1872 N N . GLY A 1 266 ? 13.290 -9.457 18.680 1.00 62.75 266 GLY A N 1
ATOM 1873 C CA . GLY A 1 266 ? 12.970 -8.762 19.923 1.00 62.75 266 GLY A CA 1
ATOM 1874 C C . GLY A 1 266 ? 12.150 -9.702 20.803 1.00 62.75 266 GLY A C 1
ATOM 1875 O O . GLY A 1 266 ? 11.499 -10.603 20.280 1.00 62.75 266 GLY A O 1
ATOM 1876 N N . GLU A 1 267 ? 12.193 -9.536 22.124 1.00 56.69 267 GLU A N 1
ATOM 1877 C CA . GLU A 1 267 ? 11.327 -10.320 23.011 1.00 56.69 267 GLU A CA 1
ATOM 1878 C C . GLU A 1 267 ? 9.866 -9.898 22.776 1.00 56.69 267 GLU A C 1
ATOM 1880 O O . GLU A 1 267 ? 9.467 -8.787 23.122 1.00 56.69 267 GLU A O 1
ATOM 1885 N N . SER A 1 268 ? 9.073 -10.764 22.142 1.00 63.78 268 SER A N 1
ATOM 1886 C CA . SER A 1 268 ? 7.622 -10.613 22.003 1.00 63.78 268 SER A CA 1
ATOM 1887 C C . SER A 1 268 ? 6.920 -11.704 22.809 1.00 63.78 268 SER A C 1
ATOM 1889 O O . SER A 1 268 ? 7.443 -12.805 22.961 1.00 63.78 268 SER A O 1
ATOM 1891 N N . LEU A 1 269 ? 5.732 -11.401 23.339 1.00 62.59 269 LEU A N 1
ATOM 1892 C CA . LEU A 1 269 ? 4.863 -12.408 23.960 1.00 62.59 269 LEU A CA 1
ATOM 1893 C C . LEU A 1 269 ? 4.105 -13.247 22.922 1.00 62.59 269 LEU A C 1
ATOM 1895 O O . LEU A 1 269 ? 3.488 -14.248 23.282 1.00 62.59 269 LEU A O 1
ATOM 1899 N N . ASP A 1 270 ? 4.127 -12.836 21.655 1.00 68.50 270 ASP A N 1
ATOM 1900 C CA . ASP A 1 270 ? 3.574 -13.626 20.568 1.00 68.50 270 ASP A CA 1
ATOM 1901 C C . ASP A 1 270 ? 4.580 -14.676 20.063 1.00 68.50 270 ASP A C 1
ATOM 1903 O O . ASP A 1 270 ? 5.790 -14.497 20.180 1.00 68.50 270 ASP A O 1
ATOM 1907 N N . ASP A 1 271 ? 4.081 -15.712 19.379 1.00 72.81 271 ASP A N 1
ATOM 1908 C CA . ASP A 1 271 ? 4.936 -16.612 18.601 1.00 72.81 271 ASP A CA 1
ATOM 1909 C C . ASP A 1 271 ? 5.734 -15.825 17.546 1.00 72.81 271 ASP A C 1
ATOM 1911 O O . ASP A 1 271 ? 5.163 -15.067 16.740 1.00 72.81 271 ASP A O 1
ATOM 1915 N N . ASP A 1 272 ? 7.051 -16.047 17.530 1.00 72.12 272 ASP A N 1
ATOM 1916 C CA . ASP A 1 272 ? 7.945 -15.468 16.533 1.00 72.12 272 ASP A CA 1
ATOM 1917 C C . ASP A 1 272 ? 7.534 -15.935 15.129 1.00 72.12 272 ASP A C 1
ATOM 1919 O O . ASP A 1 272 ? 7.447 -17.144 14.864 1.00 72.12 272 ASP A O 1
ATOM 1923 N N . PRO A 1 273 ? 7.282 -15.009 14.185 1.00 82.12 273 PRO A N 1
ATOM 1924 C CA . PRO A 1 273 ? 7.001 -15.404 12.820 1.00 82.12 273 PRO A CA 1
ATOM 1925 C C . PRO A 1 273 ? 8.242 -16.049 12.204 1.00 82.12 273 PRO A C 1
ATOM 1927 O O . PRO A 1 273 ? 9.378 -15.681 12.498 1.00 82.12 273 PRO A O 1
ATOM 1930 N N . THR A 1 274 ? 8.030 -16.965 11.261 1.00 85.94 274 THR A N 1
ATOM 1931 C CA . THR A 1 274 ? 9.135 -17.465 10.439 1.00 85.94 274 THR A CA 1
ATOM 1932 C C . THR A 1 274 ? 9.730 -16.303 9.630 1.00 85.94 274 THR A C 1
ATOM 1934 O O . THR A 1 274 ? 8.980 -15.664 8.878 1.00 85.94 274 THR A O 1
ATOM 1937 N N . PRO A 1 275 ? 11.047 -16.026 9.738 1.00 89.94 275 PRO A N 1
ATOM 1938 C CA . PRO A 1 275 ? 11.699 -15.030 8.899 1.00 89.94 275 PRO A CA 1
ATOM 1939 C C . PRO A 1 275 ? 11.440 -15.309 7.419 1.00 89.94 275 PRO A C 1
ATOM 1941 O O . PRO A 1 275 ? 11.410 -16.458 6.974 1.00 89.94 275 PRO A O 1
ATOM 1944 N N . SER A 1 276 ? 11.240 -14.251 6.645 1.00 92.19 276 SER A N 1
ATOM 1945 C CA . SER A 1 276 ? 10.847 -14.331 5.243 1.00 92.19 276 SER A CA 1
ATOM 1946 C C . SER A 1 276 ? 11.696 -13.388 4.392 1.00 92.19 276 SER A C 1
ATOM 1948 O O . SER A 1 276 ? 12.665 -12.783 4.839 1.00 92.19 276 SER A O 1
ATOM 1950 N N . THR A 1 277 ? 11.349 -13.277 3.117 1.00 94.12 277 THR A N 1
ATOM 1951 C CA . THR A 1 277 ? 11.909 -12.289 2.192 1.00 94.12 277 THR A CA 1
ATOM 1952 C C . THR A 1 277 ? 10.768 -11.587 1.472 1.00 94.12 277 THR A C 1
ATOM 1954 O O . THR A 1 277 ? 9.646 -12.101 1.424 1.00 94.12 277 THR A O 1
ATOM 1957 N N . CYS A 1 278 ? 11.054 -10.456 0.823 1.00 94.75 278 CYS A N 1
ATOM 1958 C CA . CYS A 1 278 ? 10.085 -9.768 -0.033 1.00 94.75 278 CYS A CA 1
ATOM 1959 C C . CYS A 1 278 ? 9.433 -10.744 -1.030 1.00 94.75 278 CYS A C 1
ATOM 1961 O O . CYS A 1 278 ? 8.223 -10.720 -1.216 1.00 94.75 278 CYS A O 1
ATOM 1963 N N . ARG A 1 279 ? 10.219 -11.666 -1.606 1.00 94.81 279 ARG A N 1
ATOM 1964 C CA . ARG A 1 279 ? 9.753 -12.713 -2.533 1.00 94.81 279 ARG A CA 1
ATOM 1965 C C . ARG A 1 279 ? 8.944 -13.803 -1.840 1.00 94.81 279 ARG A C 1
ATOM 1967 O O . ARG A 1 279 ? 7.941 -14.238 -2.392 1.00 94.81 279 ARG A O 1
ATOM 1974 N N . GLY A 1 280 ? 9.355 -14.222 -0.644 1.00 93.38 280 GLY A N 1
ATOM 1975 C CA . GLY A 1 280 ? 8.621 -15.212 0.149 1.00 93.38 280 GLY A CA 1
ATOM 1976 C C . GLY A 1 280 ? 7.180 -14.773 0.402 1.00 93.38 280 GLY A C 1
ATOM 1977 O O . GLY A 1 280 ? 6.254 -15.564 0.242 1.00 93.38 280 GLY A O 1
ATOM 1978 N N . CYS A 1 281 ? 6.987 -13.482 0.688 1.00 93.56 281 CYS A N 1
ATOM 1979 C CA . CYS A 1 281 ? 5.661 -12.897 0.812 1.00 93.56 281 CYS A CA 1
ATOM 1980 C C . CYS A 1 281 ? 5.049 -12.556 -0.556 1.00 93.56 281 CYS A C 1
ATOM 1982 O O . CYS A 1 281 ? 4.021 -13.121 -0.889 1.00 93.56 281 CYS A O 1
ATOM 1984 N N . HIS A 1 282 ? 5.637 -11.683 -1.374 1.00 95.88 282 HIS A N 1
ATOM 1985 C CA . HIS A 1 282 ? 4.979 -11.102 -2.560 1.00 95.88 282 HIS A CA 1
ATOM 1986 C C . HIS A 1 282 ? 5.082 -11.919 -3.856 1.00 95.88 282 HIS A C 1
ATOM 1988 O O . HIS A 1 282 ? 4.397 -11.602 -4.830 1.00 95.88 282 HIS A O 1
ATOM 1994 N N . MET A 1 283 ? 5.875 -12.991 -3.870 1.00 96.44 283 MET A N 1
ATOM 1995 C CA . MET A 1 283 ? 5.971 -13.945 -4.980 1.00 96.44 283 MET A CA 1
ATOM 1996 C C . MET A 1 283 ? 5.740 -15.385 -4.488 1.00 96.44 283 MET A C 1
ATOM 1998 O O . MET A 1 283 ? 6.596 -16.254 -4.696 1.00 96.44 283 MET A O 1
ATOM 2002 N N . PRO A 1 284 ? 4.598 -15.664 -3.826 1.00 95.00 284 PRO A N 1
ATOM 2003 C CA . PRO A 1 284 ? 4.336 -16.983 -3.265 1.00 95.00 284 PRO A CA 1
ATOM 2004 C C . PRO A 1 284 ? 4.294 -18.034 -4.377 1.00 95.00 284 PRO A C 1
ATOM 2006 O O . PRO A 1 284 ? 4.041 -17.719 -5.546 1.00 95.00 284 PRO A O 1
ATOM 2009 N N . ARG A 1 285 ? 4.535 -19.296 -4.016 1.00 95.62 285 ARG A N 1
ATOM 2010 C CA . ARG A 1 285 ? 4.458 -20.405 -4.970 1.00 95.62 285 ARG A CA 1
ATOM 2011 C C . ARG A 1 285 ? 3.041 -20.508 -5.533 1.00 95.62 285 ARG A C 1
ATOM 2013 O O . ARG A 1 285 ? 2.072 -20.525 -4.781 1.00 95.62 285 ARG A O 1
ATOM 2020 N N . ALA A 1 286 ? 2.935 -20.569 -6.854 1.00 95.25 286 ALA A N 1
ATOM 2021 C CA . ALA A 1 286 ? 1.688 -20.749 -7.583 1.00 95.25 286 ALA A CA 1
ATOM 2022 C C . ALA A 1 286 ? 1.834 -21.932 -8.538 1.00 95.25 286 ALA A C 1
ATOM 2024 O O . ALA A 1 286 ? 2.907 -22.129 -9.107 1.00 95.25 286 ALA A O 1
ATOM 2025 N N . ALA A 1 287 ? 0.766 -22.710 -8.707 1.00 95.44 287 ALA A N 1
ATOM 2026 C CA . ALA A 1 287 ? 0.752 -23.814 -9.657 1.00 95.44 287 ALA A CA 1
ATOM 2027 C C . ALA A 1 287 ? 1.028 -23.305 -11.080 1.00 95.44 287 ALA A C 1
ATOM 2029 O O . ALA A 1 287 ? 0.489 -22.277 -11.489 1.00 95.44 287 ALA A O 1
ATOM 2030 N N . ALA A 1 288 ? 1.870 -24.035 -11.804 1.00 94.56 288 ALA A N 1
ATOM 2031 C CA . ALA A 1 288 ? 2.202 -23.789 -13.199 1.00 94.56 288 ALA A CA 1
ATOM 2032 C C . ALA A 1 288 ? 2.586 -25.120 -13.832 1.00 94.56 288 ALA A C 1
ATOM 2034 O O . ALA A 1 288 ? 3.576 -25.745 -13.453 1.00 94.56 288 ALA A O 1
ATOM 2035 N N . SER A 1 289 ? 1.753 -25.583 -14.756 1.00 81.62 289 SER A N 1
ATOM 2036 C CA . SER A 1 289 ? 1.898 -26.902 -15.372 1.00 81.62 289 SER A CA 1
ATOM 2037 C C . SER A 1 289 ? 2.557 -26.854 -16.746 1.00 81.62 289 SER A C 1
ATOM 2039 O O . SER A 1 289 ? 2.923 -27.904 -17.264 1.00 81.62 289 SER A O 1
ATOM 2041 N N . HIS A 1 290 ? 2.682 -25.668 -17.347 1.00 81.69 290 HIS A N 1
ATOM 2042 C CA . HIS A 1 290 ? 3.190 -25.506 -18.712 1.00 81.69 290 HIS A CA 1
ATOM 2043 C C . HIS A 1 290 ? 4.388 -24.550 -18.796 1.00 81.69 290 HIS A C 1
ATOM 2045 O O . HIS A 1 290 ? 4.919 -24.335 -19.882 1.00 81.69 290 HIS A O 1
ATOM 2051 N N . ASP A 1 291 ? 4.819 -23.989 -17.665 1.00 94.50 291 ASP A N 1
ATOM 2052 C CA . ASP A 1 291 ? 5.974 -23.103 -17.584 1.00 94.50 291 ASP A CA 1
ATOM 2053 C C . ASP A 1 291 ? 7.283 -23.891 -17.467 1.00 94.50 291 ASP A C 1
ATOM 2055 O O . ASP A 1 291 ? 7.443 -24.734 -16.582 1.00 94.50 291 ASP A O 1
ATOM 2059 N N . MET A 1 292 ? 8.256 -23.581 -18.323 1.00 93.69 292 MET A N 1
ATOM 2060 C CA . MET A 1 292 ? 9.567 -24.240 -18.315 1.00 93.69 292 MET A CA 1
ATOM 2061 C C . MET A 1 292 ? 10.407 -23.897 -17.072 1.00 93.69 292 MET A C 1
ATOM 2063 O O . MET A 1 292 ? 11.395 -24.577 -16.801 1.00 93.69 292 MET A O 1
ATOM 2067 N N . ALA A 1 293 ? 10.031 -22.863 -16.308 1.00 91.50 293 ALA A N 1
ATOM 2068 C CA . ALA A 1 293 ? 10.625 -22.542 -15.008 1.00 91.50 293 ALA A CA 1
ATOM 2069 C C . ALA A 1 293 ? 9.932 -23.252 -13.829 1.00 91.50 293 ALA A C 1
ATOM 2071 O O . ALA A 1 293 ? 10.273 -22.976 -12.675 1.00 91.50 293 ALA A O 1
ATOM 2072 N N . ALA A 1 294 ? 8.943 -24.117 -14.081 1.00 95.12 294 ALA A N 1
ATOM 2073 C CA . ALA A 1 294 ? 8.235 -24.809 -13.017 1.00 95.12 294 ALA A CA 1
ATOM 2074 C C . ALA A 1 294 ? 9.137 -25.830 -12.306 1.00 95.12 294 ALA A C 1
ATOM 2076 O O . ALA A 1 294 ? 9.705 -26.736 -12.912 1.00 95.12 294 ALA A O 1
ATOM 2077 N N . GLU A 1 295 ? 9.203 -25.709 -10.985 1.00 91.75 295 GLU A N 1
ATOM 2078 C CA . GLU A 1 295 ? 9.837 -26.666 -10.079 1.00 91.75 295 GLU A CA 1
ATOM 2079 C C . GLU A 1 295 ? 8.718 -27.316 -9.256 1.00 91.75 295 GLU A C 1
ATOM 2081 O O . GLU A 1 295 ? 7.895 -26.612 -8.658 1.00 91.75 295 GLU A O 1
ATOM 2086 N N . ASP A 1 296 ? 8.630 -28.648 -9.297 1.00 91.88 296 ASP A N 1
ATOM 2087 C CA . ASP A 1 296 ? 7.553 -29.434 -8.674 1.00 91.88 296 ASP A CA 1
ATOM 2088 C C . ASP A 1 296 ? 6.139 -28.933 -9.040 1.00 91.88 296 ASP A C 1
ATOM 2090 O O . ASP A 1 296 ? 5.246 -28.824 -8.201 1.00 91.88 296 ASP A O 1
ATOM 2094 N N . GLY A 1 297 ? 5.942 -28.566 -10.314 1.00 94.56 297 GLY A N 1
ATOM 2095 C CA . GLY A 1 297 ? 4.658 -28.082 -10.838 1.00 94.56 297 GLY A CA 1
ATOM 2096 C C . GLY A 1 297 ? 4.251 -26.687 -10.349 1.00 94.56 297 GLY A C 1
ATOM 2097 O O . GLY A 1 297 ? 3.073 -26.327 -10.415 1.00 94.56 297 GLY A O 1
ATOM 2098 N N . SER A 1 298 ? 5.194 -25.898 -9.826 1.00 96.81 298 SER 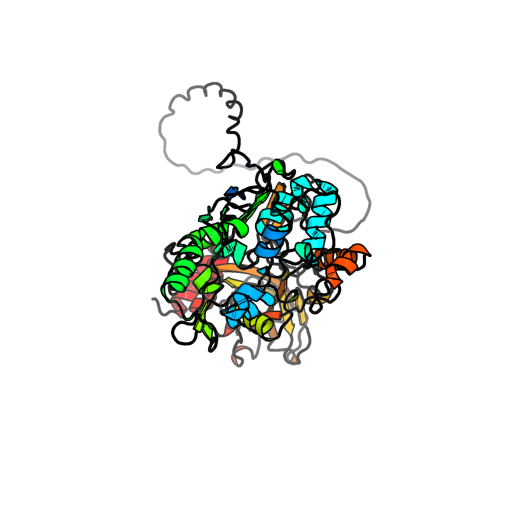A N 1
ATOM 2099 C CA . SER A 1 298 ? 4.933 -24.533 -9.368 1.00 96.81 298 SER A CA 1
ATOM 2100 C C . SER A 1 298 ? 6.020 -23.542 -9.786 1.00 96.81 298 SER A C 1
ATOM 2102 O O . SER A 1 298 ? 7.163 -23.903 -10.059 1.00 96.81 298 SER A O 1
ATOM 2104 N N . ILE A 1 299 ? 5.669 -22.259 -9.800 1.00 96.62 299 ILE A N 1
ATOM 2105 C CA . ILE A 1 299 ? 6.566 -21.120 -10.043 1.00 96.62 299 ILE A CA 1
ATOM 2106 C C . ILE A 1 299 ? 6.422 -20.089 -8.924 1.00 96.62 299 ILE A C 1
ATOM 2108 O O . ILE A 1 299 ? 5.445 -20.090 -8.174 1.00 96.62 299 ILE A O 1
ATOM 2112 N N . ALA A 1 300 ? 7.387 -19.175 -8.807 1.00 96.06 300 ALA A N 1
ATOM 2113 C CA . ALA A 1 300 ? 7.186 -17.968 -8.013 1.00 96.06 300 ALA A CA 1
ATOM 2114 C C . ALA A 1 300 ? 6.154 -17.082 -8.730 1.00 96.06 300 ALA A C 1
ATOM 2116 O O . ALA A 1 300 ? 6.316 -16.753 -9.908 1.00 96.06 300 ALA A O 1
ATOM 2117 N N . SER A 1 301 ? 5.070 -16.717 -8.048 1.00 97.06 301 SER A N 1
ATOM 2118 C CA . SER A 1 301 ? 4.022 -15.889 -8.644 1.00 97.06 301 SER A CA 1
ATOM 2119 C C . SER A 1 301 ? 4.564 -14.508 -9.015 1.00 97.06 301 SER A C 1
ATOM 2121 O O . SER A 1 301 ? 5.156 -13.828 -8.184 1.00 97.06 301 SER A O 1
ATOM 2123 N N . HIS A 1 302 ? 4.304 -14.067 -10.246 1.00 97.38 302 HIS A N 1
ATOM 2124 C CA . HIS A 1 302 ? 4.636 -12.719 -10.727 1.00 97.38 302 HIS A CA 1
ATOM 2125 C C . HIS A 1 302 ? 3.414 -11.789 -10.720 1.00 97.38 302 HIS A C 1
ATOM 2127 O O . HIS A 1 302 ? 3.370 -10.791 -11.426 1.00 97.38 302 HIS A O 1
ATOM 2133 N N . ARG A 1 303 ? 2.399 -12.114 -9.908 1.00 97.00 303 ARG A N 1
ATOM 2134 C CA . ARG A 1 303 ? 1.237 -11.238 -9.685 1.00 97.00 303 ARG A CA 1
ATOM 2135 C C . ARG A 1 303 ? 1.566 -10.034 -8.812 1.00 97.00 303 ARG A C 1
ATOM 2137 O O . ARG A 1 303 ? 0.829 -9.052 -8.849 1.00 97.00 303 ARG A O 1
ATOM 2144 N N . PHE A 1 304 ? 2.625 -10.145 -8.000 1.00 96.62 304 PHE A N 1
ATOM 2145 C CA . PHE A 1 304 ? 3.060 -9.129 -7.037 1.00 96.62 304 PHE A CA 1
ATOM 2146 C C . PHE A 1 304 ? 1.886 -8.592 -6.209 1.00 96.62 304 PHE A C 1
ATOM 2148 O O . PHE A 1 304 ? 1.662 -7.387 -6.105 1.00 96.62 304 PHE A O 1
ATOM 2155 N N . ALA A 1 305 ? 1.069 -9.510 -5.680 1.00 95.38 305 ALA A N 1
ATOM 2156 C CA . ALA A 1 305 ? -0.151 -9.140 -4.979 1.00 95.38 305 ALA A CA 1
ATOM 2157 C C . ALA A 1 305 ? 0.192 -8.290 -3.743 1.00 95.38 305 ALA A C 1
ATOM 2159 O O . ALA A 1 305 ? 0.958 -8.700 -2.868 1.00 95.38 305 ALA A O 1
ATOM 2160 N N . GLY A 1 306 ? -0.395 -7.098 -3.707 1.00 92.31 306 GLY A N 1
ATOM 2161 C CA . GLY A 1 306 ? -0.364 -6.141 -2.606 1.00 92.31 306 GLY A CA 1
ATOM 2162 C C . GLY A 1 306 ? -1.740 -5.492 -2.478 1.00 92.31 306 GLY A C 1
ATOM 2163 O O . GLY A 1 306 ? -2.712 -6.010 -3.014 1.00 92.31 306 GLY A O 1
ATOM 2164 N N . ALA A 1 307 ? -1.841 -4.335 -1.837 1.00 91.25 307 ALA A N 1
ATOM 2165 C CA . ALA A 1 307 ? -3.119 -3.671 -1.588 1.00 91.25 307 ALA A CA 1
ATOM 2166 C C . ALA A 1 307 ? -3.520 -2.744 -2.770 1.00 91.25 307 ALA A C 1
ATOM 2168 O O . ALA A 1 307 ? -3.374 -1.525 -2.712 1.00 91.25 307 ALA A O 1
ATOM 2169 N N . HIS A 1 308 ? -3.925 -3.329 -3.906 1.00 91.50 308 HIS A N 1
ATOM 2170 C CA . HIS A 1 308 ? -4.224 -2.594 -5.153 1.00 91.50 308 HIS A CA 1
ATOM 2171 C C . HIS A 1 308 ? -5.557 -3.025 -5.790 1.00 91.50 308 HIS A C 1
ATOM 2173 O O . HIS A 1 308 ? -5.616 -3.263 -6.995 1.00 91.50 308 HIS A O 1
ATOM 2179 N N . LEU A 1 309 ? -6.630 -3.168 -5.001 1.00 91.31 309 LEU A N 1
ATOM 2180 C CA . LEU A 1 309 ? -7.920 -3.676 -5.499 1.00 91.31 309 LEU A CA 1
ATOM 2181 C C . LEU A 1 309 ? -8.468 -2.880 -6.698 1.00 91.31 309 LEU A C 1
ATOM 2183 O O . LEU A 1 309 ? -8.943 -3.497 -7.651 1.00 91.31 309 LEU A O 1
ATOM 2187 N N . GLY A 1 310 ? -8.331 -1.549 -6.703 1.00 89.19 310 GLY A N 1
ATOM 2188 C CA . GLY A 1 310 ? -8.762 -0.698 -7.819 1.00 89.19 310 GLY A CA 1
ATOM 2189 C C . GLY A 1 310 ? -7.961 -0.864 -9.116 1.00 89.19 310 GLY A C 1
ATOM 2190 O O . GLY A 1 310 ? -8.419 -0.426 -10.163 1.00 89.19 310 GLY A O 1
ATOM 2191 N N . LEU A 1 311 ? -6.801 -1.534 -9.084 1.00 91.69 311 LEU A N 1
ATOM 2192 C CA . LEU A 1 311 ? -6.004 -1.852 -10.279 1.00 91.69 311 LEU A CA 1
ATOM 2193 C C . LEU A 1 311 ? -6.213 -3.287 -10.786 1.00 91.69 311 LEU A C 1
ATOM 2195 O O . LEU A 1 311 ? -5.556 -3.703 -11.740 1.00 91.69 311 LEU A O 1
ATOM 2199 N N . THR A 1 312 ? -7.075 -4.078 -10.141 1.00 93.12 312 THR A N 1
ATOM 2200 C CA . THR A 1 312 ? -7.282 -5.482 -10.523 1.00 93.12 312 THR A CA 1
ATOM 2201 C C . THR A 1 312 ? -8.142 -5.585 -11.779 1.00 93.12 312 THR A C 1
ATOM 2203 O O . THR A 1 312 ? -9.243 -5.047 -11.833 1.00 93.12 312 THR A O 1
ATOM 2206 N N . THR A 1 313 ? -7.647 -6.291 -12.797 1.00 91.06 313 THR A N 1
ATOM 2207 C CA . THR A 1 313 ? -8.330 -6.419 -14.102 1.00 91.06 313 THR A CA 1
ATOM 2208 C C . THR A 1 313 ? -8.619 -7.859 -14.510 1.00 91.06 313 THR A C 1
ATOM 2210 O O . THR A 1 313 ? -9.186 -8.119 -15.568 1.00 91.06 313 THR A O 1
ATOM 2213 N N . SER A 1 314 ? -8.275 -8.812 -13.644 1.00 93.38 314 SER A N 1
ATOM 2214 C CA . SER A 1 314 ? -8.648 -10.217 -13.767 1.00 93.38 314 SER A CA 1
ATOM 2215 C C . SER A 1 314 ? -9.118 -10.751 -12.418 1.00 93.38 314 SER A C 1
ATOM 2217 O O . SER A 1 314 ? -8.642 -10.312 -11.366 1.00 93.38 314 SER A O 1
ATOM 2219 N N . GLN A 1 315 ? -10.011 -11.743 -12.443 1.00 94.50 315 GLN A N 1
ATOM 2220 C CA . GLN A 1 315 ? -10.484 -12.394 -11.219 1.00 94.50 315 GLN A CA 1
ATOM 2221 C C . GLN A 1 315 ? -9.324 -13.027 -10.439 1.00 94.50 315 GLN A C 1
ATOM 2223 O O . GLN A 1 315 ? -9.230 -12.858 -9.231 1.00 94.50 315 GLN A O 1
ATOM 2228 N N . ALA A 1 316 ? -8.380 -13.670 -11.131 1.00 94.81 316 ALA A N 1
ATOM 2229 C CA . ALA A 1 316 ? -7.230 -14.301 -10.487 1.00 94.81 316 ALA A CA 1
ATOM 2230 C C . ALA A 1 316 ? -6.320 -13.292 -9.761 1.00 94.81 316 ALA A C 1
ATOM 2232 O O . ALA A 1 316 ? -5.788 -13.603 -8.696 1.00 94.81 316 ALA A O 1
ATOM 2233 N N . GLN A 1 317 ? -6.127 -12.087 -10.315 1.00 95.31 317 GLN A N 1
ATOM 2234 C CA . GLN A 1 317 ? -5.400 -11.023 -9.619 1.00 95.31 317 GLN A CA 1
ATOM 2235 C C . GLN A 1 317 ? -6.204 -10.500 -8.426 1.00 95.31 317 GLN A C 1
ATOM 2237 O O . GLN A 1 317 ? -5.634 -10.293 -7.356 1.00 95.31 317 GLN A O 1
ATOM 2242 N N . HIS A 1 318 ? -7.513 -10.304 -8.601 1.00 95.06 318 HIS A N 1
ATOM 2243 C CA . HIS A 1 318 ? -8.404 -9.866 -7.531 1.00 95.06 318 HIS A CA 1
ATOM 2244 C C . HIS A 1 318 ? -8.367 -10.830 -6.340 1.00 95.06 318 HIS A C 1
ATOM 2246 O O . HIS A 1 318 ? -8.128 -10.402 -5.213 1.00 95.06 318 HIS A O 1
ATOM 2252 N N . ASP A 1 319 ? -8.491 -12.131 -6.594 1.00 95.69 319 ASP A N 1
ATOM 2253 C CA . ASP A 1 319 ? -8.434 -13.174 -5.569 1.00 95.69 319 ASP A CA 1
ATOM 2254 C C . ASP A 1 319 ? -7.066 -13.209 -4.880 1.00 95.69 319 ASP A C 1
ATOM 2256 O O . ASP A 1 319 ? -6.994 -13.295 -3.655 1.00 95.69 319 ASP A O 1
ATOM 2260 N N . ALA A 1 320 ? -5.969 -13.064 -5.635 1.00 96.00 320 ALA A N 1
ATOM 2261 C CA . ALA A 1 320 ? -4.624 -13.001 -5.065 1.00 96.00 320 ALA A CA 1
ATOM 2262 C C . ALA A 1 320 ? -4.430 -11.776 -4.150 1.00 96.00 320 ALA A C 1
ATOM 2264 O O . ALA A 1 320 ? -3.787 -11.883 -3.104 1.00 96.00 320 ALA A O 1
ATOM 2265 N N . VAL A 1 321 ? -4.996 -10.620 -4.516 1.00 95.69 321 VAL A N 1
ATOM 2266 C CA . VAL A 1 321 ? -4.995 -9.413 -3.675 1.00 95.69 321 VAL A CA 1
ATOM 2267 C C . VAL A 1 321 ? -5.861 -9.614 -2.429 1.00 95.69 321 VAL A C 1
ATOM 2269 O O . VAL A 1 321 ? -5.414 -9.302 -1.328 1.00 95.69 321 VAL A O 1
ATOM 2272 N N . ARG A 1 322 ? -7.066 -10.183 -2.559 1.00 94.88 322 ARG A N 1
ATOM 2273 C CA . ARG A 1 322 ? -7.941 -10.482 -1.412 1.00 94.88 322 ARG A CA 1
ATOM 2274 C C . ARG A 1 322 ? -7.294 -11.468 -0.444 1.00 94.88 322 ARG A C 1
ATOM 2276 O O . ARG A 1 322 ? -7.327 -11.229 0.756 1.00 94.88 322 ARG A O 1
ATOM 2283 N N . ALA A 1 323 ? -6.647 -12.511 -0.958 1.00 94.12 323 ALA A N 1
ATOM 2284 C CA . ALA A 1 323 ? -5.886 -13.459 -0.152 1.00 94.12 323 ALA A CA 1
ATOM 2285 C C . ALA A 1 323 ? -4.684 -12.799 0.543 1.00 94.12 323 ALA A C 1
ATOM 2287 O O . ALA A 1 323 ? -4.358 -13.165 1.664 1.00 94.12 323 ALA A O 1
ATOM 2288 N N . ARG A 1 324 ? -4.038 -11.806 -0.087 1.00 93.31 324 ARG A N 1
ATOM 2289 C CA . ARG A 1 324 ? -2.952 -11.034 0.540 1.00 93.31 324 ARG A CA 1
ATOM 2290 C C . ARG A 1 324 ? -3.435 -10.133 1.674 1.00 93.31 324 ARG A C 1
ATOM 2292 O O . ARG A 1 324 ? -2.664 -9.886 2.589 1.00 93.31 324 ARG A O 1
ATOM 2299 N N . LEU A 1 325 ? -4.651 -9.603 1.573 1.00 93.00 325 LEU A N 1
ATOM 2300 C CA . LEU A 1 325 ? -5.254 -8.725 2.580 1.00 93.00 325 LEU A CA 1
ATOM 2301 C C . LEU A 1 325 ? -5.893 -9.498 3.743 1.00 93.00 325 LEU A C 1
ATOM 2303 O O . LEU A 1 325 ? -6.152 -8.914 4.791 1.00 93.00 325 LEU A O 1
ATOM 2307 N N . ALA A 1 326 ? -6.171 -10.789 3.560 1.00 90.88 326 ALA A N 1
ATOM 2308 C CA . ALA A 1 326 ? -6.721 -11.636 4.608 1.00 90.88 326 ALA A CA 1
ATOM 2309 C C . ALA A 1 326 ? -5.713 -11.823 5.751 1.00 90.88 326 ALA A C 1
ATOM 2311 O O . ALA A 1 326 ? -4.513 -11.958 5.514 1.00 90.88 326 ALA A O 1
ATOM 2312 N N . ASP A 1 327 ? -6.214 -11.824 6.988 1.00 85.25 327 ASP A N 1
ATOM 2313 C CA . ASP A 1 327 ? -5.456 -12.097 8.218 1.00 85.25 327 ASP A CA 1
ATOM 2314 C C . ASP A 1 327 ? -4.210 -11.211 8.438 1.00 85.25 327 ASP A C 1
ATOM 2316 O O . ASP A 1 327 ? -3.352 -11.509 9.270 1.00 85.25 327 ASP A O 1
ATOM 2320 N N . THR A 1 328 ? -4.096 -10.076 7.734 1.00 91.44 328 THR A N 1
ATOM 2321 C CA . THR A 1 328 ? -2.970 -9.147 7.920 1.00 91.44 328 THR A CA 1
ATOM 2322 C C . THR A 1 328 ? -3.108 -8.311 9.181 1.00 91.44 328 THR A C 1
ATOM 2324 O O . THR A 1 328 ? -2.106 -7.821 9.698 1.00 91.44 328 THR A O 1
ATOM 2327 N N . VAL A 1 329 ? -4.337 -8.130 9.664 1.00 95.50 329 VAL A N 1
ATOM 2328 C CA . VAL A 1 329 ? -4.685 -7.249 10.777 1.00 95.50 329 VAL A CA 1
ATOM 2329 C C . VAL A 1 329 ? -5.835 -7.818 11.595 1.00 95.50 329 VAL A C 1
ATOM 2331 O O . VAL A 1 329 ? -6.713 -8.495 11.066 1.00 95.50 329 VAL A O 1
ATOM 2334 N N . ARG A 1 330 ? -5.855 -7.496 12.887 1.00 96.56 330 ARG A N 1
ATOM 2335 C CA . ARG A 1 330 ? -6.978 -7.734 13.799 1.00 96.56 330 ARG A CA 1
ATOM 2336 C C . ARG A 1 330 ? -7.496 -6.394 14.309 1.00 96.56 330 ARG A C 1
ATOM 2338 O O . ARG A 1 330 ? -6.708 -5.492 14.573 1.00 96.56 330 ARG A O 1
ATOM 2345 N N . ILE A 1 331 ? -8.811 -6.288 14.470 1.00 98.44 331 ILE A N 1
ATOM 2346 C CA . ILE A 1 331 ? -9.468 -5.210 15.216 1.00 98.44 331 ILE A CA 1
ATOM 2347 C C . ILE A 1 331 ? -10.241 -5.830 16.380 1.00 98.44 331 ILE A C 1
ATOM 2349 O O . ILE A 1 331 ? -10.814 -6.900 16.199 1.00 98.44 331 ILE A O 1
ATOM 2353 N N . ASP A 1 332 ? -10.238 -5.207 17.556 1.00 98.44 332 ASP A N 1
ATOM 2354 C CA . ASP A 1 332 ? -10.951 -5.665 18.757 1.00 98.44 332 ASP A CA 1
ATOM 2355 C C . ASP A 1 332 ? -11.405 -4.480 19.632 1.00 98.44 332 ASP A C 1
ATOM 2357 O O . ASP A 1 332 ? -10.987 -3.348 19.412 1.00 98.44 332 ASP A O 1
ATOM 2361 N N . ILE A 1 333 ? -12.280 -4.731 20.610 1.00 98.19 333 ILE A N 1
ATOM 2362 C CA . ILE A 1 333 ? -12.790 -3.751 21.581 1.00 98.19 333 ILE A CA 1
ATOM 2363 C C . ILE A 1 333 ? -12.724 -4.348 23.003 1.00 98.19 333 ILE A C 1
ATOM 2365 O O . ILE A 1 333 ? -13.757 -4.636 23.620 1.00 98.19 333 ILE A O 1
ATOM 2369 N N . PRO A 1 334 ? -11.517 -4.645 23.520 1.00 97.44 334 PRO A N 1
ATOM 2370 C CA . PRO A 1 334 ? -11.362 -5.413 24.752 1.00 97.44 334 PRO A CA 1
ATOM 2371 C C . PRO A 1 334 ? -11.630 -4.598 26.017 1.00 97.44 334 PRO A C 1
ATOM 2373 O O . PRO A 1 334 ? -11.985 -5.178 27.046 1.00 97.44 334 PRO A O 1
ATOM 2376 N N . VAL A 1 335 ? -11.460 -3.276 25.953 1.00 97.50 335 VAL A N 1
ATOM 2377 C CA . VAL A 1 335 ? -11.476 -2.372 27.106 1.00 97.50 335 VAL A CA 1
ATOM 2378 C C . VAL A 1 335 ? -12.375 -1.169 26.824 1.00 97.50 335 VAL A C 1
ATOM 2380 O O . VAL A 1 335 ? -12.579 -0.746 25.688 1.00 97.50 335 VAL A O 1
ATOM 2383 N N . GLY A 1 336 ? -12.965 -0.635 27.884 1.00 96.06 336 GLY A N 1
ATOM 2384 C CA . GLY A 1 336 ? -13.690 0.624 27.854 1.00 96.06 336 GLY A CA 1
ATOM 2385 C C . GLY A 1 336 ? -13.900 1.159 29.261 1.00 96.06 336 GLY A C 1
ATOM 2386 O O . GLY A 1 336 ? -13.530 0.516 30.246 1.00 96.06 336 GLY A O 1
ATOM 2387 N N . THR A 1 337 ? -14.536 2.319 29.385 1.00 96.38 337 THR A N 1
ATOM 2388 C CA . THR A 1 337 ? -14.945 2.865 30.686 1.00 96.38 337 THR A CA 1
ATOM 2389 C C . THR A 1 337 ? -16.438 3.148 30.710 1.00 96.38 337 THR A C 1
ATOM 2391 O O . THR A 1 337 ? -17.038 3.478 29.692 1.00 96.38 337 THR A O 1
ATOM 2394 N N . VAL A 1 338 ? -17.051 3.011 31.885 1.00 96.50 338 VAL A N 1
ATOM 2395 C CA . VAL A 1 338 ? -18.454 3.363 32.131 1.00 96.50 338 VAL A CA 1
ATOM 2396 C C . VAL A 1 338 ? -18.487 4.342 33.289 1.00 96.50 338 VAL A C 1
ATOM 2398 O O . VAL A 1 338 ? -18.135 3.976 34.409 1.00 96.50 338 VAL A O 1
ATOM 2401 N N . ASP A 1 339 ? -18.887 5.581 33.014 1.00 95.06 339 ASP A N 1
ATOM 2402 C CA . ASP A 1 339 ? -18.841 6.705 33.955 1.00 95.06 339 ASP A CA 1
ATOM 2403 C C . ASP A 1 339 ? -17.441 6.887 34.576 1.00 95.06 339 ASP A C 1
ATOM 2405 O O . ASP A 1 339 ? -17.288 7.105 35.778 1.00 95.06 339 ASP A O 1
ATOM 2409 N N . GLY A 1 340 ? -16.403 6.740 33.744 1.00 92.06 340 GLY A N 1
ATOM 2410 C CA . GLY A 1 340 ? -14.996 6.842 34.144 1.00 92.06 340 GLY A CA 1
ATOM 2411 C C . GLY A 1 340 ? -14.439 5.620 34.880 1.00 92.06 340 GLY A C 1
ATOM 2412 O O . GLY A 1 340 ? -13.276 5.634 35.263 1.00 92.06 340 GLY A O 1
ATOM 2413 N N . GLN A 1 341 ? -15.231 4.561 35.084 1.00 93.44 341 GLN A N 1
ATOM 2414 C CA . GLN A 1 341 ? -14.761 3.320 35.708 1.00 93.44 341 GLN A CA 1
ATOM 2415 C C . GLN A 1 341 ? -14.361 2.288 34.645 1.00 93.44 341 GLN A C 1
ATOM 2417 O O . GLN A 1 341 ? -15.199 1.972 33.793 1.00 93.44 341 GLN A O 1
ATOM 2422 N N . PRO A 1 342 ? -13.138 1.728 34.689 1.00 93.00 342 PRO A N 1
ATOM 2423 C CA . PRO A 1 342 ? -12.660 0.785 33.682 1.00 93.00 342 PRO A CA 1
ATOM 2424 C C . PRO A 1 342 ? -13.455 -0.525 33.686 1.00 93.00 342 PRO A C 1
ATOM 2426 O O . PRO A 1 342 ? -13.898 -1.021 34.727 1.00 93.00 342 PRO A O 1
ATOM 2429 N N . ARG A 1 343 ? -13.630 -1.099 32.494 1.00 96.06 343 ARG A N 1
ATOM 2430 C CA . ARG A 1 343 ? -14.270 -2.391 32.231 1.00 96.06 343 ARG A CA 1
ATOM 2431 C C . ARG A 1 343 ? -13.311 -3.253 31.420 1.00 96.06 343 ARG A C 1
ATOM 2433 O O . ARG A 1 343 ? -13.052 -2.965 30.256 1.00 96.06 343 ARG A O 1
ATOM 2440 N N . ILE A 1 344 ? -12.776 -4.282 32.074 1.00 95.06 344 ILE A N 1
ATOM 2441 C CA . ILE A 1 344 ? -11.767 -5.191 31.528 1.00 95.06 344 ILE A CA 1
ATOM 2442 C C . ILE A 1 344 ? -12.174 -6.631 31.906 1.00 95.06 344 ILE A C 1
ATOM 2444 O O . ILE A 1 344 ? -12.059 -6.992 33.080 1.00 95.06 344 ILE A O 1
ATOM 2448 N N . PRO A 1 345 ? -12.677 -7.452 30.966 1.00 94.56 345 PRO A N 1
ATOM 2449 C CA . PRO A 1 345 ? -13.060 -7.077 29.604 1.00 94.56 345 PRO A CA 1
ATOM 2450 C C . PRO A 1 345 ? -14.285 -6.150 29.565 1.00 94.56 345 PRO A C 1
ATOM 2452 O O . PRO A 1 345 ? -15.082 -6.093 30.506 1.00 94.56 345 PRO A O 1
ATOM 2455 N N . LEU A 1 346 ? -14.453 -5.452 28.442 1.00 95.88 346 LEU A N 1
ATOM 2456 C CA . LEU A 1 346 ? -15.676 -4.717 28.121 1.00 95.88 346 LEU A CA 1
ATOM 2457 C C . LEU A 1 346 ? -16.850 -5.662 27.815 1.00 95.88 346 LEU A C 1
ATOM 2459 O O . LEU A 1 346 ? -17.995 -5.347 28.136 1.00 95.88 346 LEU A O 1
ATOM 2463 N N . ASP A 1 347 ? -16.581 -6.820 27.214 1.00 94.06 347 ASP A N 1
ATOM 2464 C CA . ASP A 1 347 ? -17.614 -7.796 26.867 1.00 94.06 347 ASP A CA 1
ATOM 2465 C C . ASP A 1 347 ? -18.353 -8.300 28.118 1.00 94.06 347 ASP A C 1
ATOM 2467 O O . ASP A 1 347 ? -17.752 -8.661 29.134 1.00 94.06 347 ASP A O 1
ATOM 2471 N N . GLY A 1 348 ? -19.683 -8.266 28.081 1.00 94.69 348 GLY A N 1
ATOM 2472 C CA . GLY A 1 348 ? -20.520 -8.598 29.230 1.00 94.69 348 GLY A CA 1
ATOM 2473 C C . GLY A 1 348 ? -20.478 -7.576 30.376 1.00 94.69 348 GLY A C 1
ATOM 2474 O O . GLY A 1 348 ? -21.007 -7.868 31.460 1.00 94.69 348 GLY A O 1
ATOM 2475 N N . ALA A 1 349 ? -19.870 -6.397 30.180 1.00 94.75 349 ALA A N 1
ATOM 2476 C CA . ALA A 1 349 ? -19.816 -5.348 31.192 1.00 94.75 349 ALA A CA 1
ATOM 2477 C C . ALA A 1 349 ? -21.209 -4.791 31.505 1.00 94.75 349 ALA A C 1
ATOM 2479 O O . ALA A 1 349 ? -22.055 -4.590 30.629 1.00 94.75 349 ALA A O 1
ATOM 2480 N N . ALA A 1 350 ? -21.444 -4.499 32.786 1.00 92.81 350 ALA A N 1
ATOM 2481 C CA . ALA A 1 350 ? -22.670 -3.847 33.219 1.00 92.81 350 ALA A CA 1
ATOM 2482 C C . ALA A 1 350 ? -22.742 -2.421 32.657 1.00 92.81 350 ALA A C 1
ATOM 2484 O O . ALA A 1 350 ? -21.780 -1.657 32.743 1.00 92.81 350 ALA A O 1
ATOM 2485 N N . MET A 1 351 ? -23.912 -2.063 32.132 1.00 93.00 351 MET A N 1
ATOM 2486 C CA . MET A 1 351 ? -24.167 -0.774 31.501 1.00 93.00 351 MET A CA 1
ATOM 2487 C C . MET A 1 351 ? -25.489 -0.207 32.005 1.00 93.00 351 MET A C 1
ATOM 2489 O O . MET A 1 351 ? -26.419 -0.954 32.323 1.00 93.00 351 MET A O 1
ATOM 2493 N N . ARG A 1 352 ? -25.579 1.121 32.063 1.00 90.75 352 ARG A N 1
ATOM 2494 C CA . ARG A 1 352 ? -26.819 1.828 32.379 1.00 90.75 352 ARG A CA 1
ATOM 2495 C C . ARG A 1 352 ? -27.119 2.869 31.316 1.00 90.75 352 ARG A C 1
ATOM 2497 O O . ARG A 1 352 ? -26.229 3.403 30.664 1.00 90.75 352 ARG A O 1
ATOM 2504 N N . SER A 1 353 ? -28.397 3.169 31.167 1.00 93.62 353 SER A N 1
ATOM 2505 C CA . SER A 1 353 ? -28.837 4.270 30.324 1.00 93.62 353 SER A CA 1
ATOM 2506 C C . SER A 1 353 ? -28.296 5.610 30.843 1.00 93.62 353 SER A C 1
ATOM 2508 O O . SER A 1 353 ? -28.208 5.805 32.056 1.00 93.62 353 SER A O 1
ATOM 2510 N N . GLY A 1 354 ? -27.932 6.524 29.937 1.00 95.31 354 GLY A N 1
ATOM 2511 C CA . GLY A 1 354 ? -27.328 7.807 30.305 1.00 95.31 354 GLY A CA 1
ATOM 2512 C C . GLY A 1 354 ? -25.847 7.735 30.683 1.00 95.31 354 GLY A C 1
ATOM 2513 O O . GLY A 1 354 ? -25.278 8.774 31.000 1.00 95.31 354 GLY A O 1
ATOM 2514 N N . ALA A 1 355 ? -25.231 6.547 30.697 1.00 95.31 355 ALA A N 1
ATOM 2515 C CA . ALA A 1 355 ? -23.823 6.409 31.055 1.00 95.31 355 ALA A CA 1
ATOM 2516 C C . ALA A 1 355 ? -22.908 7.056 30.012 1.00 95.31 355 ALA A C 1
ATOM 2518 O O . ALA A 1 355 ? -23.177 6.974 28.809 1.00 95.31 355 ALA A O 1
ATOM 2519 N N . ARG A 1 356 ? -21.795 7.628 30.480 1.00 97.12 356 ARG A N 1
ATOM 2520 C CA . ARG A 1 356 ? -20.672 7.992 29.611 1.00 97.12 356 ARG A CA 1
ATOM 2521 C C . ARG A 1 356 ? -19.838 6.742 29.351 1.00 97.12 356 ARG A C 1
ATOM 2523 O O . ARG A 1 356 ? -19.301 6.163 30.292 1.00 97.12 356 ARG A O 1
ATOM 2530 N N . LEU A 1 357 ? -19.782 6.312 28.099 1.00 96.75 357 LEU A N 1
ATOM 2531 C CA . LEU A 1 357 ? -19.104 5.104 27.651 1.00 96.75 357 LEU A CA 1
ATOM 2532 C C . LEU A 1 357 ? -17.890 5.484 26.808 1.00 96.75 357 LEU A C 1
ATOM 2534 O O . LEU A 1 357 ? -18.046 6.180 25.806 1.00 96.75 357 LEU A O 1
ATOM 2538 N N . THR A 1 358 ? -16.711 4.990 27.178 1.00 97.38 358 THR A N 1
ATOM 2539 C CA . THR A 1 358 ? -15.543 4.994 26.287 1.00 97.38 358 THR A CA 1
ATOM 2540 C C . THR A 1 358 ? -15.284 3.596 25.746 1.00 97.38 358 THR A C 1
ATOM 2542 O O . THR A 1 358 ? -15.516 2.608 26.444 1.00 97.38 358 THR A O 1
ATOM 2545 N N . LEU A 1 359 ? -14.815 3.518 24.506 1.00 98.00 359 LEU A N 1
ATOM 2546 C CA . LEU A 1 359 ? -14.541 2.282 23.780 1.00 98.00 359 LEU A CA 1
ATOM 2547 C C . LEU A 1 359 ? -13.115 2.348 23.249 1.00 98.00 359 LEU A C 1
ATOM 2549 O O . LEU A 1 359 ? -12.811 3.233 22.448 1.00 98.00 359 LEU A O 1
ATOM 2553 N N . ASP A 1 360 ? -12.273 1.415 23.681 1.00 97.69 360 ASP A N 1
ATOM 2554 C CA . ASP A 1 360 ? -10.895 1.309 23.214 1.00 97.69 360 ASP A CA 1
ATOM 2555 C C . ASP A 1 360 ? -10.860 0.296 22.074 1.00 97.69 360 ASP A C 1
ATOM 2557 O O . ASP A 1 360 ? -10.898 -0.916 22.291 1.00 97.69 360 ASP A O 1
ATOM 2561 N N . VAL A 1 361 ? -10.859 0.811 20.844 1.00 98.50 361 VAL A N 1
ATOM 2562 C CA . VAL A 1 361 ? -10.772 0.007 19.625 1.00 98.50 361 VAL A CA 1
ATOM 2563 C C . VAL A 1 361 ? -9.302 -0.251 19.329 1.00 98.50 361 VAL A C 1
ATOM 2565 O O . VAL A 1 361 ? -8.555 0.664 18.997 1.00 98.50 361 VAL A O 1
ATOM 2568 N N . VAL A 1 362 ? -8.880 -1.502 19.447 1.00 98.06 362 VAL A N 1
ATOM 2569 C CA . VAL A 1 362 ? -7.490 -1.918 19.252 1.00 98.06 362 VAL A CA 1
ATOM 2570 C C . VAL A 1 362 ? -7.314 -2.424 17.832 1.00 98.06 362 VAL A C 1
ATOM 2572 O O . VAL A 1 362 ? -8.062 -3.303 17.407 1.00 98.06 362 VAL A O 1
ATOM 2575 N N . VAL A 1 363 ? -6.319 -1.913 17.106 1.00 97.94 363 VAL A N 1
ATOM 2576 C CA . VAL A 1 363 ? -5.929 -2.422 15.782 1.00 97.94 363 VAL A CA 1
ATOM 2577 C C . VAL A 1 363 ? -4.510 -2.969 15.854 1.00 97.94 363 VAL A C 1
ATOM 2579 O O . VAL A 1 363 ? -3.592 -2.257 16.247 1.00 97.94 363 VAL A O 1
ATOM 2582 N N . ARG A 1 364 ? -4.333 -4.233 15.465 1.00 95.31 364 ARG A N 1
ATOM 2583 C CA . ARG A 1 364 ? -3.099 -5.019 15.606 1.00 95.31 364 ARG A CA 1
ATOM 2584 C C . ARG A 1 364 ? -2.620 -5.515 14.239 1.00 95.31 364 ARG A C 1
ATOM 2586 O O . ARG A 1 364 ? -3.374 -6.180 13.532 1.00 95.31 364 ARG A O 1
ATOM 2593 N N . SER A 1 365 ? -1.366 -5.234 13.878 1.00 94.06 365 SER A N 1
ATOM 2594 C CA . SER A 1 365 ? -0.722 -5.690 12.630 1.00 94.06 365 SER A CA 1
ATOM 2595 C C . SER A 1 365 ? -0.127 -7.096 12.766 1.00 94.06 365 SER A C 1
ATOM 2597 O O . SER A 1 365 ? 0.844 -7.284 13.484 1.00 94.06 365 SER A O 1
ATOM 2599 N N . LEU A 1 366 ? -0.656 -8.107 12.084 1.00 91.50 366 LEU A N 1
ATOM 2600 C CA . LEU A 1 366 ? -0.251 -9.507 12.282 1.00 91.50 366 LEU A CA 1
ATOM 2601 C C . LEU A 1 366 ? 0.764 -9.984 11.233 1.00 91.50 366 LEU A C 1
ATOM 2603 O O . LEU A 1 366 ? 1.904 -10.317 11.554 1.00 91.50 366 LEU A O 1
ATOM 2607 N N . GLY A 1 367 ? 0.332 -10.022 9.970 1.00 88.31 367 GLY A N 1
ATOM 2608 C CA . GLY A 1 367 ? 1.042 -10.674 8.862 1.00 88.31 367 GLY A CA 1
ATOM 2609 C C . GLY A 1 367 ? 1.876 -9.742 7.980 1.00 88.31 367 GLY A C 1
ATOM 2610 O O . GLY A 1 367 ? 2.236 -10.123 6.867 1.00 88.31 367 GLY A O 1
ATOM 2611 N N . VAL A 1 368 ? 2.136 -8.508 8.421 1.00 92.19 368 VAL A N 1
ATOM 2612 C CA . VAL A 1 368 ? 2.796 -7.476 7.608 1.00 92.19 368 VAL A CA 1
ATOM 2613 C C . VAL A 1 368 ? 4.210 -7.244 8.122 1.00 92.19 368 VAL A C 1
ATOM 2615 O O . VAL A 1 368 ? 4.386 -6.795 9.247 1.00 92.19 368 VAL A O 1
ATOM 2618 N N . GLY A 1 369 ? 5.212 -7.546 7.290 1.00 92.25 369 GLY A N 1
ATOM 2619 C CA . GLY A 1 369 ? 6.627 -7.368 7.640 1.00 92.25 369 GLY A CA 1
ATOM 2620 C C . GLY A 1 369 ? 7.132 -5.932 7.529 1.00 92.25 369 GLY A C 1
ATOM 2621 O O . GLY A 1 369 ? 8.184 -5.624 8.054 1.00 92.25 369 GLY A O 1
ATOM 2622 N N . HIS A 1 370 ? 6.393 -5.046 6.875 1.00 94.12 370 HIS A N 1
ATOM 2623 C CA . HIS A 1 370 ? 6.655 -3.606 6.828 1.00 94.12 370 HIS A CA 1
ATOM 2624 C C . HIS A 1 370 ? 5.533 -2.859 7.569 1.00 94.12 370 HIS A C 1
ATOM 2626 O O . HIS A 1 370 ? 4.748 -3.470 8.296 1.00 94.12 370 HIS A O 1
ATOM 2632 N N . ARG A 1 371 ? 5.425 -1.534 7.406 1.00 94.12 371 ARG A N 1
ATOM 2633 C CA . ARG A 1 371 ? 4.318 -0.787 8.023 1.00 94.12 371 ARG A CA 1
ATOM 2634 C C . ARG A 1 371 ? 2.972 -1.142 7.388 1.00 94.12 371 ARG A C 1
ATOM 2636 O O . ARG A 1 371 ? 2.908 -1.429 6.193 1.00 94.12 371 ARG A O 1
ATOM 2643 N N . PHE A 1 372 ? 1.901 -1.098 8.171 1.00 95.31 372 PHE A N 1
ATOM 2644 C CA . PHE A 1 372 ? 0.528 -1.282 7.723 1.00 95.31 372 PHE A CA 1
ATOM 2645 C C . PHE A 1 372 ? -0.304 -0.002 7.929 1.00 95.31 372 PHE A C 1
ATOM 2647 O O . PHE A 1 372 ? -0.378 0.500 9.050 1.00 95.31 372 PHE A O 1
ATOM 2654 N N . PRO A 1 373 ? -1.022 0.473 6.902 1.00 94.62 373 PRO A N 1
ATOM 2655 C CA . PRO A 1 373 ? -0.797 0.188 5.485 1.00 94.62 373 PRO A CA 1
ATOM 2656 C C . PRO A 1 373 ? 0.597 0.678 5.022 1.00 94.62 373 PRO A C 1
ATOM 2658 O O . PRO A 1 373 ? 1.130 1.637 5.577 1.00 94.62 373 PRO A O 1
ATOM 2661 N N . GLY A 1 374 ? 1.208 0.001 4.041 1.00 91.88 374 GLY A N 1
ATOM 2662 C CA . GLY A 1 374 ? 2.575 0.287 3.548 1.00 91.88 374 GLY A CA 1
ATOM 2663 C C . GLY A 1 374 ? 2.620 1.091 2.240 1.00 91.88 374 GLY A C 1
ATOM 2664 O O . GLY A 1 374 ? 1.603 1.634 1.812 1.00 91.88 374 GLY A O 1
ATOM 2665 N N . GLY A 1 375 ? 3.771 1.148 1.562 1.00 91.88 375 GLY A N 1
ATOM 2666 C CA . GLY A 1 375 ? 3.915 1.832 0.267 1.00 91.88 375 GLY A CA 1
ATOM 2667 C C . GLY A 1 375 ? 3.777 3.361 0.356 1.00 91.88 375 GLY A C 1
ATOM 2668 O O . GLY A 1 375 ? 4.365 3.991 1.232 1.00 91.88 375 GLY A O 1
ATOM 2669 N N . THR A 1 376 ? 2.993 3.971 -0.544 1.00 93.12 376 THR A N 1
ATOM 2670 C CA . THR A 1 376 ? 2.627 5.406 -0.516 1.00 93.12 376 THR A CA 1
ATOM 2671 C C . THR A 1 376 ? 1.674 5.691 0.650 1.00 93.12 376 THR A C 1
ATOM 2673 O O . THR A 1 376 ? 0.456 5.724 0.468 1.00 93.12 376 THR A O 1
ATOM 2676 N N . ARG A 1 377 ? 2.217 5.798 1.870 1.00 93.25 377 ARG A N 1
ATOM 2677 C CA . ARG A 1 377 ? 1.456 5.865 3.136 1.00 93.25 377 ARG A CA 1
ATOM 2678 C C . ARG A 1 377 ? 0.524 7.072 3.252 1.00 93.25 377 ARG A C 1
ATOM 2680 O O . ARG A 1 377 ? -0.415 7.029 4.041 1.00 93.25 377 ARG A O 1
ATOM 2687 N N . ASP A 1 378 ? 0.788 8.132 2.503 1.00 94.00 378 ASP A N 1
ATOM 2688 C CA . ASP A 1 378 ? -0.027 9.346 2.421 1.00 94.00 378 ASP A CA 1
ATOM 2689 C C . ASP A 1 378 ? -1.278 9.168 1.544 1.00 94.00 378 ASP A C 1
ATOM 2691 O O . ASP A 1 378 ? -2.319 9.775 1.792 1.00 94.00 378 ASP A O 1
ATOM 2695 N N . LEU A 1 379 ? -1.214 8.242 0.586 1.00 93.94 379 LEU A N 1
ATOM 2696 C CA . LEU A 1 379 ? -2.316 7.863 -0.295 1.00 93.94 379 LEU A CA 1
ATOM 2697 C C . LEU A 1 379 ? -3.120 6.666 0.219 1.00 93.94 379 LEU A C 1
ATOM 2699 O O . LEU A 1 379 ? -3.767 6.004 -0.583 1.00 93.94 379 LEU A O 1
ATOM 2703 N N . GLN A 1 380 ? -3.071 6.353 1.515 1.00 94.06 380 GLN A N 1
ATOM 2704 C CA . GLN A 1 380 ? -3.825 5.240 2.102 1.00 94.06 380 GLN A CA 1
ATOM 2705 C C . GLN A 1 380 ? -5.170 5.709 2.655 1.00 94.06 380 GLN A C 1
ATOM 2707 O O . GLN A 1 380 ? -5.260 6.773 3.271 1.00 94.06 380 GLN A O 1
ATOM 2712 N N . ASP A 1 381 ? -6.207 4.888 2.480 1.00 95.69 381 ASP A N 1
ATOM 2713 C CA . ASP A 1 381 ? -7.546 5.163 3.007 1.00 95.69 381 ASP A CA 1
ATOM 2714 C C . ASP A 1 381 ? -8.159 3.930 3.689 1.00 95.69 381 ASP A C 1
ATOM 2716 O O . ASP A 1 381 ? -9.181 3.360 3.294 1.00 95.69 381 ASP A O 1
ATOM 2720 N N . THR A 1 382 ? -7.450 3.483 4.727 1.00 97.25 382 THR A N 1
ATOM 2721 C CA . THR A 1 382 ? -7.906 2.455 5.670 1.00 97.25 382 THR A CA 1
ATOM 2722 C C . THR A 1 382 ? -8.463 3.140 6.905 1.00 97.25 382 THR A C 1
ATOM 2724 O O . THR A 1 382 ? -7.774 3.975 7.486 1.00 97.25 382 THR A O 1
ATOM 2727 N N . PHE A 1 383 ? -9.674 2.802 7.335 1.00 98.12 383 PHE A N 1
ATOM 2728 C CA . PHE A 1 383 ? -10.360 3.547 8.390 1.00 98.12 383 PHE A CA 1
ATOM 2729 C C . PHE A 1 383 ? -11.212 2.661 9.298 1.00 98.12 383 PHE A C 1
ATOM 2731 O O . PHE A 1 383 ? -11.651 1.578 8.908 1.00 98.12 383 PHE A O 1
ATOM 2738 N N . VAL A 1 384 ? -11.433 3.128 10.527 1.00 98.62 384 VAL A N 1
ATOM 2739 C CA . VAL A 1 384 ? -12.319 2.470 11.497 1.00 98.62 384 VAL A CA 1
ATOM 2740 C C . VAL A 1 384 ? -13.750 2.954 11.310 1.00 98.62 384 VAL A C 1
ATOM 2742 O O . VAL A 1 384 ? -14.017 4.154 11.344 1.00 98.62 384 VAL A O 1
ATOM 2745 N N . GLU A 1 385 ? -14.661 1.997 11.182 1.00 98.56 385 GLU A N 1
ATOM 2746 C CA . GLU A 1 385 ? -16.101 2.186 11.318 1.00 98.56 385 GLU A CA 1
ATOM 2747 C C . GLU A 1 385 ? -16.557 1.563 12.643 1.00 98.56 385 GLU A C 1
ATOM 2749 O O . GLU A 1 385 ? -16.206 0.421 12.946 1.00 98.56 385 GLU A O 1
ATOM 2754 N N . LEU A 1 386 ? -17.349 2.293 13.425 1.00 98.56 386 LEU A N 1
ATOM 2755 C CA . LEU A 1 386 ? -17.888 1.848 14.706 1.00 98.56 386 LEU A CA 1
ATOM 2756 C C . LEU A 1 386 ? -19.404 2.041 14.727 1.00 98.56 386 LEU A C 1
ATOM 2758 O O . LEU A 1 386 ? -19.902 3.127 14.437 1.00 98.56 386 LEU A O 1
ATOM 2762 N N . ARG A 1 387 ? -20.146 1.009 15.130 1.00 98.62 387 ARG A N 1
ATOM 2763 C CA . ARG A 1 387 ? -21.601 1.061 15.309 1.00 98.62 387 ARG A CA 1
ATOM 2764 C C . ARG A 1 387 ? -22.011 0.492 16.658 1.00 98.62 387 ARG A C 1
ATOM 2766 O O . ARG A 1 387 ? -21.624 -0.614 17.025 1.00 98.62 387 ARG A O 1
ATOM 2773 N N . LEU A 1 388 ? -22.862 1.227 17.366 1.00 98.38 388 LEU A N 1
ATOM 2774 C CA . LEU A 1 388 ? -23.613 0.750 18.523 1.00 98.38 388 LEU A CA 1
ATOM 2775 C C . LEU A 1 388 ? -25.068 0.553 18.123 1.00 98.38 388 LEU A C 1
ATOM 2777 O O . LEU A 1 388 ? -25.720 1.507 17.700 1.00 98.38 388 LEU A O 1
ATOM 2781 N N . THR A 1 389 ? -25.593 -0.653 18.308 1.00 98.50 389 THR A N 1
ATOM 2782 C CA . THR A 1 389 ? -26.993 -0.990 18.019 1.00 98.50 389 THR A CA 1
ATOM 2783 C C . THR A 1 389 ? -27.684 -1.592 19.236 1.00 98.50 389 THR A C 1
ATOM 2785 O O . THR A 1 389 ? -27.038 -2.189 20.098 1.00 98.50 389 THR A O 1
ATOM 2788 N N . ASP A 1 390 ? -28.994 -1.391 19.338 1.00 97.56 390 ASP A N 1
ATOM 2789 C CA . ASP A 1 390 ? -29.825 -2.016 20.364 1.00 97.56 390 ASP A CA 1
ATOM 2790 C C . ASP A 1 390 ? -30.187 -3.470 20.006 1.00 97.56 390 ASP A C 1
ATOM 2792 O O . ASP A 1 390 ? -29.927 -3.948 18.900 1.00 97.56 390 ASP A O 1
ATOM 2796 N N . ALA A 1 391 ? -30.820 -4.191 20.932 1.00 96.88 391 ALA A N 1
ATOM 2797 C CA . ALA A 1 391 ? -31.241 -5.577 20.710 1.00 96.88 391 ALA A CA 1
ATOM 2798 C C . ALA A 1 391 ? -32.336 -5.753 19.635 1.00 96.88 391 ALA A C 1
ATOM 2800 O O . ALA A 1 391 ? -32.691 -6.885 19.302 1.00 96.88 391 ALA A O 1
ATOM 2801 N N . GLN A 1 392 ? -32.905 -4.664 19.111 1.00 95.75 392 GLN A N 1
ATOM 2802 C CA . GLN A 1 392 ? -33.834 -4.660 17.979 1.00 95.75 392 GLN A CA 1
ATOM 2803 C C . GLN A 1 392 ? -33.119 -4.332 16.655 1.00 95.75 392 GLN A C 1
ATOM 2805 O O . GLN A 1 392 ? -33.747 -4.391 15.600 1.00 95.75 392 GLN A O 1
ATOM 2810 N N . GLY A 1 393 ? -31.821 -4.019 16.697 1.00 96.19 393 GLY A N 1
ATOM 2811 C CA . GLY A 1 393 ? -31.017 -3.624 15.545 1.00 96.19 393 GLY A CA 1
ATOM 2812 C C . GLY A 1 393 ? -31.088 -2.132 15.213 1.00 96.19 393 GLY A C 1
ATOM 2813 O O . GLY A 1 393 ? -30.585 -1.729 14.166 1.00 96.19 393 GLY A O 1
ATOM 2814 N N . HIS A 1 394 ? -31.688 -1.293 16.062 1.00 96.88 394 HIS A N 1
ATOM 2815 C CA . HIS A 1 394 ? -31.688 0.151 15.836 1.00 96.88 394 HIS A CA 1
ATOM 2816 C C . HIS A 1 394 ? -30.348 0.765 16.220 1.00 96.88 394 HIS A C 1
ATOM 2818 O O . HIS A 1 394 ? -29.754 0.424 17.245 1.00 96.88 394 HIS A O 1
ATOM 2824 N N . LEU A 1 395 ? -29.902 1.728 15.420 1.00 97.75 395 LEU A N 1
ATOM 2825 C CA . LEU A 1 395 ? -28.678 2.466 15.680 1.00 97.75 395 LEU A CA 1
ATOM 2826 C C . LEU A 1 395 ? -28.823 3.375 16.909 1.00 97.75 395 LEU A C 1
ATOM 2828 O O . LEU A 1 395 ? -29.722 4.210 16.990 1.00 97.75 395 LEU A O 1
ATOM 2832 N N . VAL A 1 396 ? -27.886 3.237 17.843 1.00 97.31 396 VAL A N 1
ATOM 2833 C CA . VAL A 1 396 ? -27.746 4.078 19.036 1.00 97.31 396 VAL A CA 1
ATOM 2834 C C . VAL A 1 396 ? -26.679 5.149 18.805 1.00 97.31 396 VAL A C 1
ATOM 2836 O O . VAL A 1 396 ? -26.911 6.325 19.093 1.00 97.31 396 VAL A O 1
ATOM 2839 N N . ALA A 1 397 ? -25.522 4.759 18.267 1.00 97.19 397 ALA A N 1
ATOM 2840 C CA . ALA A 1 397 ? -24.409 5.659 17.974 1.00 97.19 397 ALA A CA 1
ATOM 2841 C C . ALA A 1 397 ? -23.508 5.094 16.869 1.00 97.19 397 ALA A C 1
ATOM 2843 O O . ALA A 1 397 ? -23.482 3.882 16.661 1.00 97.19 397 ALA A O 1
ATOM 2844 N N . GLU A 1 398 ? -22.767 5.963 16.185 1.00 97.94 398 GLU A N 1
ATOM 2845 C CA . GLU A 1 398 ? -21.841 5.572 15.119 1.00 97.94 398 GLU A CA 1
ATOM 2846 C C . GLU A 1 398 ? -20.636 6.512 15.004 1.00 97.94 398 GLU A C 1
ATOM 2848 O O . GLU A 1 398 ? -20.705 7.671 15.429 1.00 97.94 398 GLU A O 1
ATOM 2853 N N . ALA A 1 399 ? -19.553 5.994 14.424 1.00 98.25 399 ALA A N 1
ATOM 2854 C CA . ALA A 1 399 ? -18.389 6.743 13.965 1.00 98.25 399 ALA A CA 1
ATOM 2855 C C . ALA A 1 399 ? -17.858 6.144 12.655 1.00 98.25 399 ALA A C 1
ATOM 2857 O O . ALA A 1 399 ? -17.864 4.922 12.491 1.00 98.25 399 ALA A O 1
ATOM 2858 N N . GLY A 1 400 ? -17.365 6.982 11.750 1.00 97.50 400 GLY A N 1
ATOM 2859 C CA . GLY A 1 400 ? -16.707 6.574 10.508 1.00 97.50 400 GLY A CA 1
ATOM 2860 C C . GLY A 1 400 ? -17.628 5.958 9.450 1.00 97.50 400 GLY A C 1
ATOM 2861 O O . GLY A 1 400 ? -17.142 5.495 8.418 1.00 97.50 400 GLY A O 1
ATOM 2862 N N . THR A 1 401 ? -18.943 5.921 9.684 1.00 97.31 401 THR A N 1
ATOM 2863 C CA . THR A 1 401 ? -19.925 5.285 8.793 1.00 97.31 401 THR A CA 1
ATOM 2864 C C . THR A 1 401 ? -20.217 6.106 7.540 1.00 97.31 401 THR A C 1
ATOM 2866 O O . THR A 1 401 ? -20.728 5.550 6.567 1.00 97.31 401 THR A O 1
ATOM 2869 N N . GLU A 1 402 ? -19.868 7.397 7.523 1.00 96.88 402 GLU A N 1
ATOM 2870 C CA . GLU A 1 402 ? -20.036 8.273 6.358 1.00 96.88 402 GLU A CA 1
ATOM 2871 C C . GLU A 1 402 ? -18.763 8.339 5.492 1.00 96.88 402 GLU A C 1
ATOM 2873 O O . GLU A 1 402 ? -18.814 8.762 4.333 1.00 96.88 402 GLU A O 1
ATOM 2878 N N . HIS A 1 403 ? -17.622 7.850 5.998 1.00 96.94 403 HIS A N 1
ATOM 2879 C CA . HIS A 1 403 ? -16.313 7.966 5.337 1.00 96.94 403 HIS A CA 1
ATOM 2880 C C . HIS A 1 403 ? -16.215 7.205 4.013 1.00 96.94 403 HIS A C 1
ATOM 2882 O O . HIS A 1 403 ? -15.553 7.647 3.071 1.00 96.94 403 HIS A O 1
ATOM 2888 N N . GLU A 1 404 ? -16.896 6.062 3.910 1.00 95.38 404 GLU A N 1
ATOM 2889 C CA . GLU A 1 404 ? -16.976 5.302 2.659 1.00 95.38 404 GLU A CA 1
ATOM 2890 C C . GLU A 1 404 ? -17.582 6.157 1.534 1.00 95.38 404 GLU A C 1
ATOM 2892 O O . GLU A 1 404 ? -17.054 6.163 0.421 1.00 95.38 404 GLU A O 1
ATOM 2897 N N . ALA A 1 405 ? -18.632 6.926 1.834 1.00 93.31 405 ALA A N 1
ATOM 2898 C CA . ALA A 1 405 ? -19.346 7.735 0.851 1.00 93.31 405 ALA A CA 1
ATOM 2899 C C . ALA A 1 405 ? -18.714 9.119 0.613 1.00 93.31 405 ALA A C 1
ATOM 2901 O O . ALA A 1 405 ? -18.695 9.576 -0.531 1.00 93.31 405 ALA A O 1
ATOM 2902 N N . GLY A 1 406 ? -18.236 9.792 1.669 1.00 90.81 406 GLY A N 1
ATOM 2903 C CA . GLY A 1 406 ? -17.710 11.167 1.606 1.00 90.81 406 GLY A CA 1
ATOM 2904 C C . GLY A 1 406 ? -16.182 11.277 1.575 1.00 90.81 406 GLY A C 1
ATOM 2905 O O . GLY A 1 406 ? -15.627 12.126 0.875 1.00 90.81 406 GLY A O 1
ATOM 2906 N N . GLY A 1 407 ? -15.487 10.378 2.277 1.00 91.94 407 GLY A N 1
ATOM 2907 C CA . GLY A 1 407 ? -14.029 10.393 2.441 1.00 91.94 407 GLY A CA 1
ATOM 2908 C C . GLY A 1 407 ? -13.492 11.441 3.420 1.00 91.94 407 GLY A C 1
ATOM 2909 O O . GLY A 1 407 ? -12.276 11.612 3.506 1.00 91.94 407 GLY A O 1
ATOM 2910 N N . ASP A 1 408 ? -14.372 12.137 4.136 1.00 91.31 408 ASP A N 1
ATOM 2911 C CA . ASP A 1 408 ? -14.062 13.251 5.033 1.00 91.31 408 ASP A CA 1
ATOM 2912 C C . ASP A 1 408 ? -14.845 13.203 6.358 1.00 91.31 408 ASP A C 1
ATOM 2914 O O . ASP A 1 408 ? -14.969 14.221 7.039 1.00 91.31 408 ASP A O 1
ATOM 2918 N N . ASP A 1 409 ? -15.342 12.024 6.753 1.00 96.06 409 ASP A N 1
ATOM 2919 C CA . ASP A 1 409 ? -16.050 11.847 8.025 1.00 96.06 409 ASP A CA 1
ATOM 2920 C C . ASP A 1 409 ? -15.103 12.181 9.197 1.00 96.06 409 ASP A C 1
ATOM 2922 O O . ASP A 1 409 ? -14.115 11.472 9.421 1.00 96.06 409 ASP A O 1
ATOM 2926 N N . PRO A 1 410 ? -15.384 13.235 9.986 1.00 94.50 410 PRO A N 1
ATOM 2927 C CA . PRO A 1 410 ? -14.486 13.690 11.044 1.00 94.50 410 PRO A CA 1
ATOM 2928 C C . PRO A 1 410 ? -14.403 12.716 12.227 1.00 94.50 410 PRO A C 1
ATOM 2930 O O . PRO A 1 410 ? -13.525 12.858 13.079 1.00 94.50 410 PRO A O 1
ATOM 2933 N N . SER A 1 411 ? -15.314 11.744 12.311 1.00 96.75 411 SER A N 1
ATOM 2934 C CA . SER A 1 411 ? -15.288 10.683 13.317 1.00 96.75 411 SER A CA 1
ATOM 2935 C C . SER A 1 411 ? -14.504 9.442 12.869 1.00 96.75 411 SER A C 1
ATOM 2937 O O . SER A 1 411 ? -14.211 8.574 13.696 1.00 96.75 411 SER A O 1
ATOM 2939 N N . ALA A 1 412 ? -14.119 9.354 11.591 1.00 96.44 412 ALA A N 1
ATOM 2940 C CA . ALA A 1 412 ? -13.299 8.265 11.081 1.00 96.44 412 ALA A CA 1
ATOM 2941 C C . ALA A 1 412 ? -11.842 8.404 11.545 1.00 96.44 412 ALA A C 1
ATOM 2943 O O . ALA A 1 412 ? -11.174 9.414 11.310 1.00 96.44 412 ALA A O 1
ATOM 2944 N N . PHE A 1 413 ? -11.303 7.344 12.148 1.00 96.81 413 PHE A N 1
ATOM 2945 C CA . PHE A 1 413 ? -9.864 7.247 12.367 1.00 96.81 413 PHE A CA 1
ATOM 2946 C C . PHE A 1 413 ? -9.215 6.585 11.152 1.00 96.81 413 PHE A C 1
ATOM 2948 O O . PHE A 1 413 ? -9.389 5.386 10.930 1.00 96.81 413 PHE A O 1
ATOM 2955 N N . VAL A 1 414 ? -8.485 7.377 10.362 1.00 96.62 414 VAL A N 1
ATOM 2956 C CA . VAL A 1 414 ? -7.820 6.932 9.127 1.00 96.62 414 VAL A CA 1
ATOM 2957 C C . VAL A 1 414 ? -6.341 6.617 9.385 1.00 96.62 414 VAL A C 1
ATOM 2959 O O . VAL A 1 414 ? -5.597 7.464 9.891 1.00 96.62 414 VAL A O 1
ATOM 2962 N N . PHE A 1 415 ? -5.911 5.416 8.996 1.00 96.56 415 PHE A N 1
ATOM 2963 C CA . PHE A 1 415 ? -4.531 4.929 9.052 1.00 96.56 415 PHE A CA 1
ATOM 2964 C C . PHE A 1 415 ? -3.752 5.398 7.820 1.00 96.56 415 PHE A C 1
ATOM 2966 O O . PHE A 1 415 ? -3.722 4.721 6.790 1.00 96.56 415 PHE A O 1
ATOM 2973 N N . ARG A 1 416 ? -3.124 6.571 7.933 1.00 94.06 416 ARG A N 1
ATOM 2974 C CA . ARG A 1 416 ? -2.269 7.161 6.896 1.00 94.06 416 ARG A CA 1
ATOM 2975 C C . ARG A 1 416 ? -1.158 8.019 7.494 1.00 94.06 416 ARG A C 1
ATOM 2977 O O . ARG A 1 416 ? -1.274 8.491 8.630 1.00 94.06 416 ARG A O 1
ATOM 2984 N N . ALA A 1 417 ? -0.115 8.248 6.707 1.00 93.94 417 ALA A N 1
ATOM 2985 C CA . ALA A 1 417 ? 0.834 9.325 6.961 1.00 93.94 417 ALA A CA 1
ATOM 2986 C C . ALA A 1 417 ? 0.277 10.650 6.429 1.00 93.94 417 ALA A C 1
ATOM 2988 O O . ALA A 1 417 ? -0.490 10.666 5.470 1.00 93.94 417 ALA A O 1
ATOM 2989 N N . VAL A 1 418 ? 0.646 11.762 7.057 1.00 93.44 418 VAL A N 1
ATOM 2990 C CA . VAL A 1 418 ? 0.290 13.106 6.595 1.00 93.44 418 VAL A CA 1
ATOM 2991 C C . VAL A 1 418 ? 1.563 13.940 6.501 1.00 93.44 418 VAL A C 1
ATOM 2993 O O . VAL A 1 418 ? 2.030 14.449 7.525 1.00 93.44 418 VAL A O 1
ATOM 2996 N N . PRO A 1 419 ? 2.165 14.039 5.302 1.00 93.81 419 PRO A N 1
ATOM 2997 C CA . PRO A 1 419 ? 3.190 15.035 5.039 1.00 93.81 419 PRO A CA 1
ATOM 2998 C C . PRO A 1 419 ? 2.572 16.438 5.071 1.00 93.81 419 PRO A C 1
ATOM 3000 O O . PRO A 1 419 ? 1.401 16.626 4.734 1.00 93.81 419 PRO A O 1
ATOM 3003 N N . LEU A 1 420 ? 3.363 17.410 5.510 1.00 93.56 420 LEU A N 1
ATOM 3004 C CA . LEU A 1 420 ? 3.025 18.827 5.495 1.00 93.56 420 LEU A CA 1
ATOM 3005 C C . LEU A 1 420 ? 3.892 19.550 4.469 1.00 93.56 420 LEU A C 1
ATOM 3007 O O . LEU A 1 420 ? 5.058 19.183 4.279 1.00 93.56 420 LEU A O 1
ATOM 3011 N N . ASP A 1 421 ? 3.318 20.578 3.859 1.00 91.94 421 ASP A N 1
ATOM 3012 C CA . ASP A 1 421 ? 3.989 21.475 2.926 1.00 91.94 421 ASP A CA 1
ATOM 3013 C C . ASP A 1 421 ? 4.744 22.621 3.632 1.00 91.94 421 ASP A C 1
ATOM 3015 O O . ASP A 1 421 ? 4.876 22.669 4.861 1.00 91.94 421 ASP A O 1
ATOM 3019 N N . SER A 1 422 ? 5.255 23.570 2.842 1.00 90.31 422 SER A N 1
ATOM 3020 C CA . SER A 1 422 ? 5.961 24.757 3.348 1.00 90.31 422 SER A CA 1
ATOM 3021 C C . SER A 1 422 ? 5.094 25.754 4.124 1.00 90.31 422 SER A C 1
ATOM 3023 O O . SER A 1 422 ? 5.636 26.574 4.867 1.00 90.31 422 SER A O 1
ATOM 3025 N N . GLU A 1 423 ? 3.769 25.676 3.992 1.00 92.25 423 GLU A N 1
ATOM 3026 C CA . GLU A 1 423 ? 2.804 26.465 4.761 1.00 92.25 423 GLU A CA 1
ATOM 3027 C C . GLU A 1 423 ? 2.356 25.728 6.039 1.00 92.25 423 GLU A C 1
ATOM 3029 O O . GLU A 1 423 ? 1.623 26.284 6.859 1.00 92.25 423 GLU A O 1
ATOM 3034 N N . GLY A 1 424 ? 2.824 24.490 6.241 1.00 91.00 424 GLY A N 1
ATOM 3035 C CA . GLY A 1 424 ? 2.418 23.624 7.344 1.00 91.00 424 GLY A CA 1
ATOM 3036 C C . GLY A 1 424 ? 1.037 22.998 7.142 1.00 91.00 424 GLY A C 1
ATOM 3037 O O . GLY A 1 424 ? 0.440 22.521 8.111 1.00 91.00 424 GLY A O 1
ATOM 3038 N N . LEU A 1 425 ? 0.511 23.009 5.914 1.00 94.00 425 LEU A N 1
ATOM 3039 C CA . LEU A 1 425 ? -0.772 22.410 5.564 1.00 94.00 425 LEU A CA 1
ATOM 3040 C C . LEU A 1 425 ? -0.585 20.950 5.112 1.00 94.00 425 LEU A C 1
ATOM 3042 O O . LEU A 1 425 ? 0.457 20.609 4.555 1.00 94.00 425 LEU A O 1
ATOM 3046 N N . PRO A 1 426 ? -1.567 20.060 5.360 1.00 93.06 426 PRO A N 1
ATOM 3047 C CA . PRO A 1 426 ? -1.527 18.686 4.865 1.00 93.06 426 PRO A CA 1
ATOM 3048 C C . PRO A 1 426 ? -1.438 18.611 3.340 1.00 93.06 426 PRO A C 1
ATOM 3050 O O . PRO A 1 426 ? -2.347 19.079 2.653 1.00 93.06 426 PRO A O 1
ATOM 3053 N N . GLU A 1 427 ? -0.417 17.928 2.826 1.00 92.25 427 GLU A N 1
ATOM 3054 C CA . GLU A 1 427 ? -0.324 17.624 1.401 1.00 92.25 427 GLU A CA 1
ATOM 3055 C C . GLU A 1 427 ? -1.187 16.393 1.080 1.00 92.25 427 GLU A C 1
ATOM 3057 O O . GLU A 1 427 ? -0.912 15.272 1.512 1.00 92.25 427 GLU A O 1
ATOM 3062 N N . ALA A 1 428 ? -2.293 16.620 0.368 1.00 86.12 428 ALA A N 1
ATOM 3063 C CA . ALA A 1 428 ? -3.368 15.639 0.191 1.00 86.12 428 ALA A CA 1
ATOM 3064 C C . ALA A 1 428 ? -3.423 15.011 -1.209 1.00 86.12 428 ALA A C 1
ATOM 3066 O O . ALA A 1 428 ? -4.210 14.084 -1.433 1.00 86.12 428 ALA A O 1
ATOM 3067 N N . LEU A 1 429 ? -2.663 15.545 -2.167 1.00 90.44 429 LEU A N 1
ATOM 3068 C CA . LEU A 1 429 ? -2.760 15.214 -3.589 1.00 90.44 429 LEU A CA 1
ATOM 3069 C C . LEU A 1 429 ? -1.551 14.419 -4.091 1.00 90.44 429 LEU A C 1
ATOM 3071 O O . LEU A 1 429 ? -1.510 14.067 -5.272 1.00 90.44 429 LEU A O 1
ATOM 3075 N N . HIS A 1 430 ? -0.631 14.078 -3.184 1.00 94.25 430 HIS A N 1
ATOM 3076 C CA . HIS A 1 430 ? 0.610 13.364 -3.465 1.00 94.25 430 HIS A CA 1
ATOM 3077 C C . HIS A 1 430 ? 1.553 14.157 -4.379 1.00 94.25 430 HIS A C 1
ATOM 3079 O O . HIS A 1 430 ? 2.241 13.596 -5.238 1.00 94.25 430 HIS A O 1
ATOM 3085 N N . ASP A 1 431 ? 1.610 15.475 -4.195 1.00 94.31 431 ASP A N 1
ATOM 3086 C CA . ASP A 1 431 ? 2.633 16.308 -4.816 1.00 94.31 431 ASP A CA 1
ATOM 3087 C C . ASP A 1 431 ? 3.950 16.162 -4.034 1.00 94.31 431 ASP A C 1
ATOM 3089 O O . ASP A 1 431 ? 4.322 16.968 -3.190 1.00 94.31 431 ASP A O 1
ATOM 3093 N N . VAL A 1 432 ? 4.686 15.082 -4.319 1.00 93.62 432 VAL A N 1
ATOM 3094 C CA . VAL A 1 432 ? 5.892 14.660 -3.568 1.00 93.62 432 VAL A CA 1
ATOM 3095 C C . VAL A 1 432 ? 7.012 15.707 -3.479 1.00 93.62 432 VAL A C 1
ATOM 3097 O O . VAL A 1 432 ? 7.894 15.594 -2.632 1.00 93.62 432 VAL A O 1
ATOM 3100 N N . HIS A 1 433 ? 7.003 16.714 -4.355 1.00 93.38 433 HIS A N 1
ATOM 3101 C CA . HIS A 1 433 ? 7.960 17.822 -4.326 1.00 93.38 433 HIS A CA 1
ATOM 3102 C C . HIS A 1 433 ? 7.653 18.853 -3.233 1.00 93.38 433 HIS A C 1
ATOM 3104 O O . HIS A 1 433 ? 8.556 19.599 -2.860 1.00 93.38 433 HIS A O 1
ATOM 3110 N N . ASP A 1 434 ? 6.432 18.845 -2.698 1.00 93.19 434 ASP A N 1
ATOM 3111 C CA . ASP A 1 434 ? 5.988 19.723 -1.617 1.00 93.19 434 ASP A CA 1
ATOM 3112 C C . ASP A 1 434 ? 6.095 19.046 -0.241 1.00 93.19 434 ASP A C 1
ATOM 3114 O O . ASP A 1 434 ? 5.882 19.688 0.784 1.00 93.19 434 ASP A O 1
ATOM 3118 N N . PHE A 1 435 ? 6.493 17.769 -0.176 1.00 92.12 435 PHE A N 1
ATOM 3119 C CA . PHE A 1 435 ? 6.700 17.073 1.095 1.00 92.12 435 PHE A CA 1
ATOM 3120 C C . PHE A 1 435 ? 7.873 17.707 1.853 1.00 92.12 435 PHE A C 1
ATOM 3122 O O . PHE A 1 435 ? 9.034 17.562 1.453 1.00 92.12 435 PHE A O 1
ATOM 3129 N N . LEU A 1 436 ? 7.571 18.383 2.966 1.00 88.69 436 LEU A N 1
ATOM 3130 C CA . LEU A 1 436 ? 8.564 19.080 3.781 1.00 88.69 436 LEU A CA 1
ATOM 3131 C C . LEU A 1 436 ? 8.854 18.353 5.096 1.00 88.69 436 LEU A C 1
ATOM 3133 O O . LEU A 1 436 ? 10.010 18.114 5.442 1.00 88.69 436 LEU A O 1
ATOM 3137 N N . VAL A 1 437 ? 7.808 18.016 5.849 1.00 89.50 437 VAL A N 1
ATOM 3138 C CA . VAL A 1 437 ? 7.927 17.392 7.173 1.00 89.50 437 VAL A CA 1
ATOM 3139 C C . VAL A 1 437 ? 6.743 16.472 7.442 1.00 89.50 437 VAL A C 1
ATOM 3141 O O . VAL A 1 437 ? 5.664 16.648 6.888 1.00 89.50 437 VAL A O 1
ATOM 3144 N N . GLY A 1 438 ? 6.930 15.463 8.292 1.00 90.12 438 GLY A N 1
ATOM 3145 C CA . GLY A 1 438 ? 5.827 14.613 8.729 1.00 90.12 438 GLY A CA 1
ATOM 3146 C C . GLY A 1 438 ? 5.001 15.340 9.783 1.00 90.12 438 GLY A C 1
ATOM 3147 O O . GLY A 1 438 ? 5.539 15.698 10.827 1.00 90.12 438 GLY A O 1
ATOM 3148 N N . GLY A 1 439 ? 3.707 15.537 9.533 1.00 90.25 439 GLY A N 1
ATOM 3149 C CA . GLY A 1 439 ? 2.771 16.022 10.546 1.00 90.25 439 GLY A CA 1
ATOM 3150 C C . GLY A 1 439 ? 2.421 14.914 11.536 1.00 90.25 439 GLY A C 1
ATOM 3151 O O . GLY A 1 439 ? 2.604 15.058 12.740 1.00 90.25 439 GLY A O 1
ATOM 3152 N N . PHE A 1 440 ? 1.956 13.777 11.019 1.00 88.38 440 PHE A N 1
ATOM 3153 C CA . PHE A 1 440 ? 1.761 12.552 11.794 1.00 88.38 440 PHE A CA 1
ATOM 3154 C C . PHE A 1 440 ? 1.832 11.316 10.899 1.00 88.38 440 PHE A C 1
ATOM 3156 O O . PHE A 1 440 ? 1.581 11.383 9.696 1.00 88.38 440 PHE A O 1
ATOM 3163 N N . ASP A 1 441 ? 2.134 10.169 11.502 1.00 91.25 441 ASP A N 1
ATOM 3164 C CA . ASP A 1 441 ? 2.081 8.865 10.850 1.00 91.25 441 ASP A CA 1
ATOM 3165 C C . ASP A 1 441 ? 1.267 7.898 11.709 1.00 91.25 441 ASP A C 1
ATOM 3167 O O . ASP A 1 441 ? 1.723 7.454 12.758 1.00 91.25 441 ASP A O 1
ATOM 3171 N N . ARG A 1 442 ? 0.046 7.594 11.260 1.00 93.19 442 ARG A N 1
ATOM 3172 C CA . ARG A 1 442 ? -0.865 6.657 11.936 1.00 93.19 442 ARG A CA 1
ATOM 3173 C C . ARG A 1 442 ? -0.729 5.224 11.418 1.00 93.19 442 ARG A C 1
ATOM 3175 O O . ARG A 1 442 ? -1.560 4.383 11.742 1.00 93.19 442 ARG A O 1
ATOM 3182 N N . THR A 1 443 ? 0.262 4.934 10.574 1.00 93.94 443 THR A N 1
ATOM 3183 C CA . THR A 1 443 ? 0.525 3.561 10.127 1.00 93.94 443 THR A CA 1
ATOM 3184 C C . THR A 1 443 ? 1.197 2.754 11.235 1.00 93.94 443 THR A C 1
ATOM 3186 O O . THR A 1 443 ? 2.026 3.263 11.991 1.00 93.94 443 THR A O 1
ATOM 3189 N N . LEU A 1 444 ? 0.871 1.471 11.311 1.00 92.88 444 LEU A N 1
ATOM 3190 C CA . LEU A 1 444 ? 1.375 0.541 12.311 1.00 92.88 444 LEU A CA 1
ATOM 3191 C C . LEU A 1 444 ? 2.696 -0.079 11.860 1.00 92.88 444 LEU A C 1
ATOM 3193 O O . LEU A 1 444 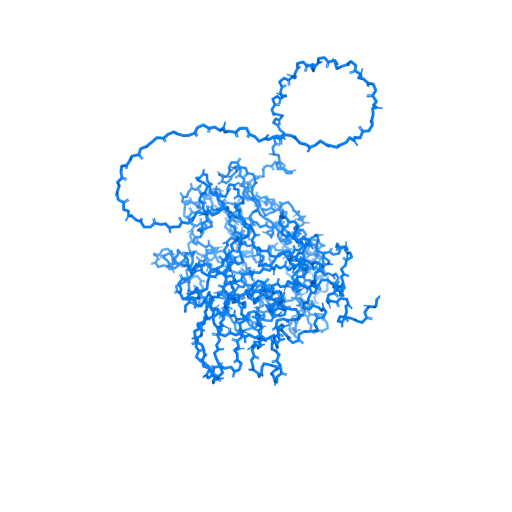? 2.759 -0.590 10.742 1.00 92.88 444 LEU A O 1
ATOM 3197 N N . PRO A 1 445 ? 3.741 -0.113 12.697 1.00 91.94 445 PRO A N 1
ATOM 3198 C CA . PRO A 1 445 ? 4.878 -0.993 12.466 1.00 91.94 445 PRO A CA 1
ATOM 3199 C C . PRO A 1 445 ? 4.466 -2.473 12.367 1.00 91.94 445 PRO A C 1
ATOM 3201 O O . PRO A 1 445 ? 3.371 -2.887 12.765 1.00 91.94 445 PRO A O 1
ATOM 3204 N N . SER A 1 446 ? 5.367 -3.290 11.821 1.00 91.44 446 SER A N 1
ATOM 3205 C CA . SER A 1 446 ? 5.197 -4.743 11.798 1.00 91.44 446 SER A CA 1
ATOM 3206 C C . SER A 1 446 ? 5.011 -5.260 13.219 1.00 91.44 446 SER A C 1
ATOM 3208 O O . SER A 1 446 ? 5.825 -4.961 14.088 1.00 91.44 446 SER A O 1
ATOM 3210 N N . ARG A 1 447 ? 4.000 -6.104 13.431 1.00 89.00 447 ARG A N 1
ATOM 3211 C CA . ARG A 1 447 ? 3.718 -6.708 14.739 1.00 89.00 447 ARG A CA 1
ATOM 3212 C C . ARG A 1 447 ? 3.416 -5.711 15.865 1.00 89.00 447 ARG A C 1
ATOM 3214 O O . ARG A 1 447 ? 3.483 -6.103 17.024 1.00 89.00 447 ARG A O 1
ATOM 3221 N N . ASP A 1 448 ? 2.967 -4.507 15.529 1.00 90.50 448 ASP A N 1
ATOM 3222 C CA . ASP A 1 448 ? 2.550 -3.507 16.513 1.00 90.50 448 ASP A CA 1
ATOM 3223 C C . ASP A 1 448 ? 1.018 -3.414 16.674 1.00 90.50 448 ASP A C 1
ATOM 3225 O O . ASP A 1 448 ? 0.258 -4.039 15.916 1.00 90.50 448 ASP A O 1
ATOM 3229 N N . ALA A 1 449 ? 0.565 -2.638 17.658 1.00 93.00 449 ALA A N 1
ATOM 3230 C CA . ALA A 1 449 ? -0.828 -2.283 17.902 1.00 93.00 449 ALA A CA 1
ATOM 3231 C C . ALA A 1 449 ? -1.010 -0.766 18.091 1.00 93.00 449 ALA A C 1
ATOM 3233 O O . ALA A 1 449 ? -0.080 -0.051 18.438 1.00 93.00 449 ALA A O 1
ATOM 3234 N N . THR A 1 450 ? -2.234 -0.276 17.910 1.00 93.88 450 THR A N 1
ATOM 3235 C CA . THR A 1 450 ? -2.655 1.061 18.362 1.00 93.88 450 THR A CA 1
ATOM 3236 C C . THR A 1 450 ? -4.039 0.987 18.992 1.00 93.88 450 THR A C 1
ATOM 3238 O O . THR A 1 450 ? -4.825 0.089 18.664 1.00 93.88 450 THR A O 1
ATOM 3241 N N . VAL A 1 451 ? -4.344 1.941 19.872 1.00 95.56 451 VAL A N 1
ATOM 3242 C CA . VAL A 1 451 ? -5.657 2.093 20.501 1.00 95.56 451 VAL A CA 1
ATOM 3243 C C . VAL A 1 451 ? -6.329 3.368 20.005 1.00 95.56 451 VAL A C 1
ATOM 3245 O O . VAL A 1 451 ? -5.860 4.476 20.242 1.00 95.56 451 VAL A O 1
ATOM 3248 N N . VAL A 1 452 ? -7.485 3.213 19.365 1.00 95.69 452 VAL A N 1
ATOM 3249 C CA . VAL A 1 452 ? -8.363 4.314 18.969 1.00 95.69 452 VAL A CA 1
ATOM 3250 C C . VAL A 1 452 ? -9.504 4.415 19.976 1.00 95.69 452 VAL A C 1
ATOM 3252 O O . VAL A 1 452 ? -10.373 3.544 20.043 1.00 95.69 452 VAL A O 1
ATOM 3255 N N . ARG A 1 453 ? -9.508 5.489 20.769 1.00 96.00 453 ARG A N 1
ATOM 3256 C CA . ARG A 1 453 ? -10.508 5.712 21.819 1.00 96.00 453 ARG A CA 1
ATOM 3257 C C . ARG A 1 453 ? -11.684 6.547 21.315 1.00 96.00 453 ARG A C 1
ATOM 3259 O O . ARG A 1 453 ? -11.521 7.686 20.877 1.00 96.00 453 ARG A O 1
ATOM 3266 N N . TYR A 1 454 ? -12.884 5.997 21.462 1.00 97.69 454 TYR A N 1
ATOM 3267 C CA . TYR A 1 454 ? -14.152 6.665 21.166 1.00 97.69 454 TYR A CA 1
ATOM 3268 C C . TYR A 1 454 ? -14.930 6.941 22.452 1.00 97.69 454 TYR A C 1
ATOM 3270 O O . TYR A 1 454 ? -14.914 6.116 23.363 1.00 97.69 454 TYR A O 1
ATOM 3278 N N . GLU A 1 455 ? -15.651 8.063 22.528 1.00 97.31 455 GLU A N 1
ATOM 3279 C CA . GLU A 1 455 ? -16.541 8.371 23.657 1.00 97.31 455 GLU A CA 1
ATOM 3280 C C . GLU A 1 455 ? -17.970 8.675 23.193 1.00 97.31 455 GLU A C 1
ATOM 3282 O O . GLU A 1 455 ? -18.201 9.469 22.282 1.00 97.31 455 GLU A O 1
ATOM 3287 N N . VAL A 1 456 ? -18.949 8.078 23.875 1.00 95.94 456 VAL A N 1
ATOM 3288 C CA . VAL A 1 456 ? -20.374 8.325 23.661 1.00 95.94 456 VAL A CA 1
ATOM 3289 C C . VAL A 1 456 ? -21.118 8.429 24.989 1.00 95.94 456 VAL A C 1
ATOM 3291 O O . VAL A 1 456 ? -20.915 7.639 25.907 1.00 95.94 456 VAL A O 1
ATOM 3294 N N . THR A 1 457 ? -22.045 9.380 25.093 1.00 97.25 457 THR A N 1
ATOM 3295 C CA . THR A 1 457 ? -23.039 9.377 26.176 1.00 97.25 457 THR A CA 1
ATOM 3296 C C . THR A 1 457 ? -24.276 8.627 25.701 1.00 97.25 457 THR A C 1
ATOM 3298 O O . THR A 1 457 ? -24.934 9.051 24.750 1.00 97.25 457 THR A O 1
ATOM 3301 N N . LEU A 1 458 ? -24.596 7.502 26.345 1.00 96.25 458 LEU A N 1
ATOM 3302 C CA . LEU A 1 458 ? -25.729 6.672 25.943 1.00 96.25 458 LEU A CA 1
ATOM 3303 C C . LEU A 1 458 ? -27.053 7.427 26.132 1.00 96.25 458 LEU A C 1
ATOM 3305 O O . LEU A 1 458 ? -27.260 8.050 27.177 1.00 96.25 458 LEU A O 1
ATOM 3309 N N . PRO A 1 459 ? -28.002 7.333 25.187 1.00 95.25 459 PRO A N 1
ATOM 3310 C CA . PRO A 1 459 ? -29.301 7.968 25.345 1.00 95.25 459 PRO A CA 1
ATOM 3311 C C . PRO A 1 459 ? -30.133 7.299 26.452 1.00 95.25 459 PRO A C 1
ATOM 3313 O O . PRO A 1 459 ? -29.737 6.325 27.113 1.00 95.25 459 PRO A O 1
ATOM 3316 N N . ARG A 1 460 ? -31.345 7.828 26.658 1.00 94.31 460 ARG A N 1
ATOM 3317 C CA . ARG A 1 460 ? -32.342 7.152 27.488 1.00 94.31 460 ARG A CA 1
ATOM 3318 C C . ARG A 1 460 ? -32.846 5.889 26.788 1.00 94.31 460 ARG A C 1
ATOM 3320 O O . ARG A 1 460 ? -33.573 5.987 25.809 1.00 94.31 460 ARG A O 1
ATOM 3327 N N . LEU A 1 461 ? -32.446 4.722 27.290 1.00 94.25 461 LEU A N 1
ATOM 3328 C CA . LEU A 1 461 ? -32.717 3.408 26.708 1.00 94.25 461 LEU A CA 1
ATOM 3329 C C . LEU A 1 461 ? -33.767 2.671 27.538 1.00 94.25 461 LEU A C 1
ATOM 3331 O O . LEU A 1 461 ? -33.734 2.687 28.770 1.00 94.25 461 LEU A O 1
ATOM 3335 N N . THR A 1 462 ? -34.699 2.007 26.857 1.00 94.62 462 THR A N 1
ATOM 3336 C CA . THR A 1 462 ? -35.695 1.149 27.508 1.00 94.62 462 THR A CA 1
ATOM 3337 C C . THR A 1 462 ? -35.079 -0.198 27.891 1.00 94.62 462 THR A C 1
ATOM 3339 O O . THR A 1 462 ? -33.967 -0.531 27.488 1.00 94.62 462 THR A O 1
ATOM 3342 N N . ARG A 1 463 ? -35.813 -1.020 28.650 1.00 92.94 463 ARG A N 1
ATOM 3343 C CA . ARG A 1 463 ? -35.368 -2.385 28.971 1.00 92.94 463 ARG A CA 1
ATOM 3344 C C . ARG A 1 463 ? -35.227 -3.269 27.724 1.00 92.94 463 ARG A C 1
ATOM 3346 O O . ARG A 1 463 ? -34.362 -4.133 27.718 1.00 92.94 463 ARG A O 1
ATOM 3353 N N . ALA A 1 464 ? -36.060 -3.051 26.704 1.00 95.12 464 ALA A N 1
ATOM 3354 C CA . ALA A 1 464 ? -36.041 -3.842 25.476 1.00 95.12 464 ALA A CA 1
ATOM 3355 C C . ALA A 1 464 ? -34.781 -3.593 24.636 1.00 95.12 464 ALA A C 1
ATOM 3357 O O . ALA A 1 464 ? -34.349 -4.500 23.942 1.00 95.12 464 ALA A O 1
ATOM 3358 N N . ALA A 1 465 ? -34.156 -2.418 24.761 1.00 96.56 465 ALA A N 1
ATOM 3359 C CA . ALA A 1 465 ? -32.974 -2.052 23.983 1.00 96.56 465 ALA A CA 1
ATOM 3360 C C . ALA A 1 465 ? -31.721 -2.899 24.297 1.00 96.56 465 ALA A C 1
ATOM 3362 O O . ALA A 1 465 ? -30.741 -2.828 23.564 1.00 96.56 465 ALA A O 1
ATOM 3363 N N . TRP A 1 466 ? -31.719 -3.678 25.382 1.00 96.56 466 TRP A N 1
ATOM 3364 C CA . TRP A 1 466 ? -30.548 -4.428 25.845 1.00 96.56 466 TRP A CA 1
ATOM 3365 C C . TRP A 1 466 ? -30.557 -5.902 25.401 1.00 96.56 466 TRP A C 1
ATOM 3367 O O . TRP A 1 466 ? -31.639 -6.487 25.301 1.00 96.56 466 TRP A O 1
ATOM 3377 N N . PRO A 1 467 ? -29.378 -6.534 25.227 1.00 97.50 467 PRO A N 1
ATOM 3378 C CA . PRO A 1 467 ? -28.036 -5.940 25.300 1.00 97.50 467 PRO A CA 1
ATOM 3379 C C . PRO A 1 467 ? -27.743 -5.016 24.113 1.00 97.50 467 PRO A C 1
ATOM 3381 O O . PRO A 1 467 ? -28.314 -5.188 23.040 1.00 97.50 467 PRO A O 1
ATOM 3384 N N . LEU A 1 468 ? -26.836 -4.054 24.307 1.00 98.12 468 LEU A N 1
ATOM 3385 C CA . LEU A 1 468 ? -26.296 -3.292 23.182 1.00 98.12 468 LEU A CA 1
ATOM 3386 C C . LEU A 1 468 ? -25.205 -4.113 22.499 1.00 98.12 468 LEU A C 1
ATOM 3388 O O . LEU A 1 468 ? -24.389 -4.747 23.171 1.00 98.12 468 LEU A O 1
ATOM 3392 N N . GLN A 1 469 ? -25.174 -4.049 21.176 1.00 98.38 469 GLN A N 1
ATOM 3393 C CA . GLN A 1 469 ? -24.115 -4.593 20.342 1.00 98.38 469 GLN A CA 1
ATOM 3394 C C . GLN A 1 469 ? -23.179 -3.462 19.918 1.00 98.38 469 GLN A C 1
ATOM 3396 O O . GLN A 1 469 ? -23.630 -2.470 19.346 1.00 98.38 469 GLN A O 1
ATOM 3401 N N . VAL A 1 470 ? -21.882 -3.634 20.163 1.00 98.44 470 VAL A N 1
ATOM 3402 C CA . VAL A 1 470 ? -20.813 -2.760 19.671 1.00 98.44 470 VAL A CA 1
ATOM 3403 C C . VAL A 1 470 ? -20.083 -3.507 18.560 1.00 98.44 470 VAL A C 1
ATOM 3405 O O . VAL A 1 470 ? -19.572 -4.599 18.796 1.00 98.44 470 VAL A O 1
ATOM 3408 N N . GLU A 1 471 ? -20.035 -2.940 17.360 1.00 98.69 471 GLU A N 1
ATOM 3409 C CA . GLU A 1 471 ? -19.314 -3.499 16.216 1.00 98.69 471 GLU A CA 1
ATOM 3410 C C . GLU A 1 471 ? -18.279 -2.501 15.700 1.00 98.69 471 GLU A C 1
ATOM 3412 O O . GLU A 1 471 ? -18.639 -1.380 15.348 1.00 98.69 471 GLU A O 1
ATOM 3417 N N . ALA A 1 472 ? -17.017 -2.922 15.627 1.00 98.75 472 ALA A N 1
ATOM 3418 C CA . ALA A 1 472 ? -15.944 -2.195 14.960 1.00 98.75 472 ALA A CA 1
ATOM 3419 C C . ALA A 1 472 ? -15.521 -2.945 13.694 1.00 98.75 472 ALA A C 1
ATOM 3421 O O . ALA A 1 472 ? -15.385 -4.171 13.708 1.00 98.75 472 ALA A O 1
ATOM 3422 N N . ARG A 1 473 ? -15.283 -2.215 12.605 1.00 98.69 473 ARG A N 1
ATOM 3423 C CA . ARG A 1 473 ? -14.752 -2.743 11.345 1.00 98.69 473 ARG A CA 1
ATOM 3424 C C . ARG A 1 473 ? -13.572 -1.903 10.899 1.00 98.69 473 ARG A C 1
ATOM 3426 O O . ARG A 1 473 ? -13.627 -0.679 10.955 1.00 98.69 473 ARG A O 1
ATOM 3433 N N . LEU A 1 474 ? -12.529 -2.564 10.414 1.00 98.50 474 LEU A N 1
ATOM 3434 C CA . LEU A 1 474 ? -11.447 -1.907 9.698 1.00 98.50 474 LEU A CA 1
ATOM 3435 C C . LEU A 1 474 ? -11.748 -2.002 8.202 1.00 98.50 474 LEU A C 1
ATOM 3437 O O . LEU A 1 474 ? -11.630 -3.074 7.604 1.00 98.50 474 LEU A O 1
ATOM 3441 N N . ARG A 1 475 ? -12.191 -0.890 7.622 1.00 97.75 475 ARG A N 1
ATOM 3442 C CA . ARG A 1 475 ? -12.553 -0.770 6.209 1.00 97.75 475 ARG A CA 1
ATOM 3443 C C . ARG A 1 475 ? -11.327 -0.340 5.403 1.00 97.75 475 ARG A C 1
ATOM 3445 O O . ARG A 1 475 ? -10.491 0.417 5.896 1.00 97.75 475 ARG A O 1
ATOM 3452 N N . TYR A 1 476 ? -11.218 -0.805 4.164 1.00 96.06 476 TYR A N 1
ATOM 3453 C CA . TYR A 1 476 ? -10.088 -0.518 3.282 1.00 96.06 476 TYR A CA 1
ATOM 3454 C C . TYR A 1 476 ? -10.536 -0.158 1.872 1.00 96.06 476 TYR A C 1
ATOM 3456 O O . TYR A 1 476 ? -11.201 -0.958 1.212 1.00 96.06 476 TYR A O 1
ATOM 3464 N N . ARG A 1 477 ? -10.070 0.994 1.386 1.00 94.81 477 ARG A N 1
ATOM 3465 C CA . ARG A 1 477 ? -9.833 1.253 -0.039 1.00 94.81 477 ARG A CA 1
ATOM 3466 C C . ARG A 1 477 ? -8.410 1.761 -0.222 1.00 94.81 477 ARG A C 1
ATOM 3468 O O . ARG A 1 477 ? -7.773 2.191 0.739 1.00 94.81 477 ARG A O 1
ATOM 3475 N N . ARG A 1 478 ? -7.898 1.695 -1.452 1.00 93.19 478 ARG A N 1
ATOM 3476 C CA . ARG A 1 478 ? -6.522 2.113 -1.707 1.00 93.19 478 ARG A CA 1
ATOM 3477 C C . ARG A 1 478 ? -6.387 3.623 -1.578 1.00 93.19 478 ARG A C 1
ATOM 3479 O O . ARG A 1 478 ? -5.651 4.041 -0.700 1.00 93.19 478 ARG A O 1
ATOM 3486 N N . HIS A 1 479 ? -7.071 4.407 -2.406 1.00 94.50 479 HIS A N 1
ATOM 3487 C CA . HIS A 1 479 ? -6.839 5.845 -2.489 1.00 94.50 479 HIS A CA 1
ATOM 3488 C C . HIS A 1 479 ? -7.914 6.671 -1.768 1.00 94.50 479 HIS A C 1
ATOM 3490 O O . HIS A 1 479 ? -9.104 6.345 -1.835 1.00 94.50 479 HIS A O 1
ATOM 3496 N N . PRO A 1 480 ? -7.532 7.819 -1.177 1.00 94.31 480 PRO A N 1
ATOM 3497 C CA . PRO A 1 480 ? -8.478 8.843 -0.766 1.00 94.31 480 PRO A CA 1
ATOM 3498 C C . PRO A 1 480 ? -9.346 9.319 -1.936 1.00 94.31 480 PRO A C 1
ATOM 3500 O O . PRO A 1 480 ? -8.892 9.425 -3.083 1.00 94.31 480 PRO A O 1
ATOM 3503 N N . MET A 1 481 ? -10.593 9.697 -1.647 1.00 92.38 481 MET A N 1
ATOM 3504 C CA . MET A 1 481 ? -11.515 10.198 -2.678 1.00 92.38 481 MET A CA 1
ATOM 3505 C C . MET A 1 481 ? -11.025 11.491 -3.337 1.00 92.38 481 MET A C 1
ATOM 3507 O O . MET A 1 481 ? -11.280 11.708 -4.522 1.00 92.38 481 MET A O 1
ATOM 3511 N N . ALA A 1 482 ? -10.312 12.345 -2.595 1.00 92.19 482 ALA A N 1
ATOM 3512 C CA . ALA A 1 482 ? -9.712 13.563 -3.138 1.00 92.19 482 ALA A CA 1
ATOM 3513 C C . ALA A 1 482 ? -8.722 13.246 -4.272 1.00 92.19 482 ALA A C 1
ATOM 3515 O O . ALA A 1 482 ? -8.852 13.792 -5.366 1.00 92.19 482 ALA A O 1
ATOM 3516 N N . PHE A 1 483 ? -7.815 12.291 -4.052 1.00 94.62 483 PHE A N 1
ATOM 3517 C CA . PHE A 1 483 ? -6.858 11.850 -5.065 1.00 94.62 483 PHE A CA 1
ATOM 3518 C C . PHE A 1 483 ? -7.540 11.118 -6.233 1.00 94.62 483 PHE A C 1
ATOM 3520 O O . PHE A 1 483 ? -7.269 11.408 -7.398 1.00 94.62 483 PHE A O 1
ATOM 3527 N N . SER A 1 484 ? -8.503 10.235 -5.942 1.00 94.19 484 SER A N 1
ATOM 3528 C CA . SER A 1 484 ? -9.277 9.526 -6.977 1.00 94.19 484 SER A CA 1
ATOM 3529 C C . SER A 1 484 ? -10.003 10.485 -7.928 1.00 94.19 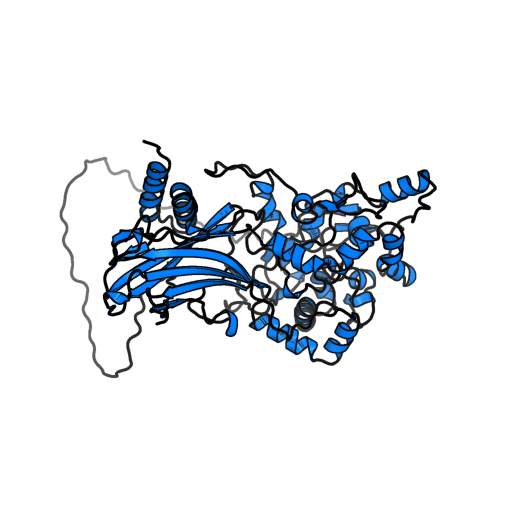484 SER A C 1
ATOM 3531 O O . SER A 1 484 ? -10.077 10.245 -9.133 1.00 94.19 484 SER A O 1
ATOM 3533 N N . ARG A 1 485 ? -10.494 11.621 -7.416 1.00 94.75 485 ARG A N 1
ATOM 3534 C CA . ARG A 1 485 ? -11.136 12.668 -8.222 1.00 94.75 485 ARG A CA 1
ATOM 3535 C C . ARG A 1 485 ? -10.175 13.289 -9.230 1.00 94.75 485 ARG A C 1
ATOM 3537 O O . ARG A 1 485 ? -10.551 13.449 -10.386 1.00 94.75 485 ARG A O 1
ATOM 3544 N N . ILE A 1 486 ? -8.937 13.563 -8.822 1.00 95.38 486 ILE A N 1
ATOM 3545 C CA . ILE A 1 486 ? -7.895 14.090 -9.713 1.00 95.38 486 ILE A CA 1
ATOM 3546 C C . ILE A 1 486 ? -7.561 13.072 -10.803 1.00 95.38 486 ILE A C 1
ATOM 3548 O O . ILE A 1 486 ? -7.483 13.433 -11.978 1.00 95.38 486 ILE A O 1
ATOM 3552 N N . ALA A 1 487 ? -7.435 11.791 -10.448 1.00 96.00 487 ALA A N 1
ATOM 3553 C CA . ALA A 1 487 ? -7.223 10.731 -11.430 1.00 96.00 487 ALA A CA 1
ATOM 3554 C C . ALA A 1 487 ? -8.392 10.622 -12.427 1.00 96.00 487 ALA A C 1
ATOM 3556 O O . ALA A 1 487 ? -8.178 10.529 -13.642 1.00 96.00 487 ALA A O 1
ATOM 3557 N N . CYS A 1 488 ? -9.632 10.724 -11.940 1.00 97.06 488 CYS A N 1
ATOM 3558 C CA . CYS A 1 488 ? -10.827 10.780 -12.777 1.00 97.06 488 CYS A CA 1
ATOM 3559 C C . CYS A 1 488 ? -10.823 11.988 -13.724 1.00 97.06 488 CYS A C 1
ATOM 3561 O O . CYS A 1 488 ? -11.001 11.825 -14.933 1.00 97.06 488 CYS A O 1
ATOM 3563 N N . GLU A 1 489 ? -10.574 13.194 -13.219 1.00 97.00 489 GLU A N 1
ATOM 3564 C CA . GLU A 1 489 ? -10.504 14.412 -14.030 1.00 97.00 489 GLU A CA 1
ATOM 3565 C C . GLU A 1 489 ? -9.424 14.308 -15.111 1.00 97.00 489 GLU A C 1
ATOM 3567 O O . GLU A 1 489 ? -9.711 14.555 -16.286 1.00 97.00 489 GLU A O 1
ATOM 3572 N N . ALA A 1 490 ? -8.224 13.842 -14.750 1.00 96.00 490 ALA A N 1
ATOM 3573 C CA . ALA A 1 490 ? -7.132 13.621 -15.689 1.00 96.00 490 ALA A CA 1
ATOM 3574 C C . ALA A 1 490 ? -7.512 12.613 -16.786 1.00 96.00 490 ALA A C 1
ATOM 3576 O O . ALA A 1 490 ? -7.218 12.838 -17.960 1.00 96.00 490 ALA A O 1
ATOM 3577 N N . SER A 1 491 ? -8.223 11.534 -16.440 1.00 95.75 491 SER A N 1
ATOM 3578 C CA . SER A 1 491 ? -8.664 10.513 -17.404 1.00 95.75 491 SER A CA 1
ATOM 3579 C C . SER A 1 491 ? -9.706 10.989 -18.416 1.00 95.75 491 SER A C 1
ATOM 3581 O O . SER A 1 491 ? -9.766 10.471 -19.532 1.00 95.75 491 SER A O 1
ATOM 3583 N N . ARG A 1 492 ? -10.491 12.017 -18.073 1.00 96.12 492 ARG A N 1
ATOM 3584 C CA . ARG A 1 492 ? -11.508 12.602 -18.961 1.00 96.12 492 ARG A CA 1
ATOM 3585 C C . ARG A 1 492 ? -10.930 13.579 -19.984 1.00 96.12 492 ARG A C 1
ATOM 3587 O O . ARG A 1 492 ? -11.660 14.021 -20.877 1.00 96.12 492 ARG A O 1
ATOM 3594 N N . ARG A 1 493 ? -9.648 13.928 -19.891 1.00 95.81 493 ARG A N 1
ATOM 3595 C CA . ARG A 1 493 ? -8.958 14.767 -20.882 1.00 95.81 493 ARG A CA 1
ATOM 3596 C C . ARG A 1 493 ? -8.683 13.974 -22.170 1.00 95.81 493 ARG A C 1
ATOM 3598 O O . ARG A 1 493 ? -8.826 12.752 -22.212 1.00 95.81 493 ARG A O 1
ATOM 3605 N N . ALA A 1 494 ? -8.374 14.668 -23.267 1.00 95.19 494 ALA A N 1
ATOM 3606 C CA . ALA A 1 494 ? -8.178 14.024 -24.572 1.00 95.19 494 ALA A CA 1
ATOM 3607 C C . ALA A 1 494 ? -6.930 13.124 -24.602 1.00 95.19 494 ALA A C 1
ATOM 3609 O O . ALA A 1 494 ? -7.001 11.999 -25.090 1.00 95.19 494 ALA A O 1
ATOM 3610 N N . ASP A 1 495 ? -5.832 13.602 -24.026 1.00 92.69 495 ASP A N 1
ATOM 3611 C CA . ASP A 1 495 ? -4.610 12.842 -23.751 1.00 92.69 495 ASP A CA 1
ATOM 3612 C C . ASP A 1 495 ? -4.871 11.687 -22.773 1.00 92.69 495 ASP A C 1
ATOM 3614 O O . ASP A 1 495 ? -4.490 10.551 -23.048 1.00 92.69 495 ASP A O 1
ATOM 3618 N N . GLY A 1 496 ? -5.624 11.936 -21.698 1.00 94.12 496 GLY A N 1
ATOM 3619 C CA . GLY A 1 496 ? -6.023 10.906 -20.737 1.00 94.12 496 GLY A CA 1
ATOM 3620 C C . GLY A 1 496 ? -6.734 9.710 -21.386 1.00 94.12 496 GLY A C 1
ATOM 3621 O O . GLY A 1 496 ? -6.410 8.556 -21.083 1.00 94.12 496 GLY A O 1
ATOM 3622 N N . ARG A 1 497 ? -7.646 9.977 -22.334 1.00 95.00 497 ARG A N 1
ATOM 3623 C CA . ARG A 1 497 ? -8.307 8.942 -23.149 1.00 95.00 497 ARG A CA 1
ATOM 3624 C C . ARG A 1 497 ? -7.358 8.237 -24.117 1.00 95.00 497 ARG A C 1
ATOM 3626 O O . ARG A 1 497 ? -7.534 7.044 -24.344 1.00 95.00 497 ARG A O 1
ATOM 3633 N N . ALA A 1 498 ? -6.380 8.943 -24.684 1.00 95.81 498 ALA A N 1
ATOM 3634 C CA . ALA A 1 498 ? -5.409 8.349 -25.603 1.00 95.81 498 ALA A CA 1
ATOM 3635 C C . ALA A 1 498 ? -4.544 7.292 -24.900 1.00 95.81 498 ALA A C 1
ATOM 3637 O O . ALA A 1 498 ? -4.418 6.177 -25.391 1.00 95.81 498 ALA A O 1
ATOM 3638 N N . PHE A 1 499 ? -4.035 7.600 -23.706 1.00 95.62 499 PHE A N 1
ATOM 3639 C CA . PHE A 1 499 ? -3.302 6.638 -22.877 1.00 95.62 499 PHE A CA 1
ATOM 3640 C C . PHE A 1 499 ? -4.187 5.483 -22.387 1.00 95.62 499 PHE A C 1
ATOM 3642 O O . PHE A 1 499 ? -3.752 4.338 -22.388 1.00 95.62 499 PHE A O 1
ATOM 3649 N N . ALA A 1 500 ? -5.444 5.751 -22.010 1.00 91.94 500 ALA A N 1
ATOM 3650 C CA . ALA A 1 500 ? -6.371 4.687 -21.614 1.00 91.94 500 ALA A CA 1
ATOM 3651 C C . ALA A 1 500 ? -6.628 3.689 -22.759 1.00 91.94 500 ALA A C 1
ATOM 3653 O O . ALA A 1 500 ? -6.803 2.500 -22.514 1.00 91.94 500 ALA A O 1
ATOM 3654 N N . ALA A 1 501 ? -6.595 4.153 -24.013 1.00 93.75 501 ALA A N 1
ATOM 3655 C CA . ALA A 1 501 ? -6.762 3.311 -25.195 1.00 93.75 501 ALA A CA 1
ATOM 3656 C C . ALA A 1 501 ? -5.560 2.392 -25.489 1.00 93.75 501 ALA A C 1
ATOM 3658 O O . ALA A 1 501 ? -5.681 1.509 -26.338 1.00 93.75 501 ALA A O 1
ATOM 3659 N N . LEU A 1 502 ? -4.426 2.550 -24.791 1.00 92.62 502 LEU A N 1
ATOM 3660 C CA . LEU A 1 502 ? -3.269 1.654 -24.922 1.00 92.62 502 LEU A CA 1
ATOM 3661 C C . LEU A 1 502 ? -3.558 0.241 -24.404 1.00 92.62 502 LEU A C 1
ATOM 3663 O O . LEU A 1 502 ? -2.847 -0.699 -24.757 1.00 92.62 502 LEU A O 1
ATOM 3667 N N . ARG A 1 503 ? -4.603 0.077 -23.584 1.00 85.94 503 ARG A N 1
ATOM 3668 C CA . ARG A 1 503 ? -5.004 -1.206 -23.011 1.00 85.94 503 ARG A CA 1
ATOM 3669 C C . ARG A 1 503 ? -6.500 -1.437 -23.159 1.00 85.94 503 ARG A C 1
ATOM 3671 O O . ARG A 1 503 ? -7.313 -0.598 -22.790 1.00 85.94 503 ARG A O 1
ATOM 3678 N N . SER A 1 504 ? -6.880 -2.619 -23.638 1.00 81.19 504 SER A N 1
ATOM 3679 C CA . SER A 1 504 ? -8.292 -3.025 -23.714 1.00 81.19 504 SER A CA 1
ATOM 3680 C C . SER A 1 504 ? -8.893 -3.358 -22.346 1.00 81.19 504 SER A C 1
ATOM 3682 O O . SER A 1 504 ? -10.104 -3.302 -22.171 1.00 81.19 504 SER A O 1
ATOM 3684 N N . ASP A 1 505 ? -8.046 -3.715 -21.383 1.00 80.75 505 ASP A N 1
ATOM 3685 C CA . ASP A 1 505 ? -8.376 -4.036 -19.996 1.00 80.75 505 ASP A CA 1
ATOM 3686 C C . ASP A 1 505 ? -8.029 -2.858 -19.063 1.00 80.75 505 ASP A C 1
ATOM 3688 O O . ASP A 1 505 ? -7.494 -3.050 -17.972 1.00 80.75 505 ASP A O 1
ATOM 3692 N N . GLY A 1 506 ? -8.233 -1.620 -19.522 1.00 76.62 506 GLY A N 1
ATOM 3693 C CA . GLY A 1 506 ? -7.909 -0.402 -18.777 1.00 76.62 506 GLY A CA 1
ATOM 3694 C C . GLY A 1 506 ? -8.683 -0.260 -17.460 1.00 76.62 506 GLY A C 1
ATOM 3695 O O . GLY A 1 506 ? -9.785 -0.781 -17.304 1.00 76.62 506 GLY A O 1
ATOM 3696 N N . VAL A 1 507 ? -8.092 0.461 -16.507 1.00 90.62 507 VAL A N 1
ATOM 3697 C CA . VAL A 1 507 ? -8.734 0.826 -15.235 1.00 90.62 507 VAL A CA 1
ATOM 3698 C C . VAL A 1 507 ? -9.427 2.175 -15.412 1.00 90.62 507 VAL A C 1
ATOM 3700 O O . VAL A 1 507 ? -8.814 3.113 -15.921 1.00 90.62 507 VAL A O 1
ATOM 3703 N N . ASP A 1 508 ? -10.683 2.286 -14.981 1.00 92.56 508 ASP A N 1
ATOM 3704 C CA . ASP A 1 508 ? -11.397 3.563 -14.938 1.00 92.56 508 ASP A CA 1
ATOM 3705 C C . ASP A 1 508 ? -11.270 4.201 -13.542 1.00 92.56 508 ASP A C 1
ATOM 3707 O O . ASP A 1 508 ? -11.927 3.740 -12.607 1.00 92.56 508 ASP A O 1
ATOM 3711 N N . PRO A 1 509 ? -10.478 5.278 -13.376 1.00 94.00 509 PRO A N 1
ATOM 3712 C CA . PRO A 1 509 ? -10.322 5.951 -12.085 1.00 94.00 509 PRO A CA 1
ATOM 3713 C C . PRO A 1 509 ? -11.573 6.740 -11.659 1.00 94.00 509 PRO A C 1
ATOM 3715 O O . PRO A 1 509 ? -11.627 7.241 -10.539 1.00 94.00 509 PRO A O 1
ATOM 3718 N N . CYS A 1 510 ? -12.568 6.909 -12.541 1.00 94.69 510 CYS A N 1
ATOM 3719 C CA . CYS A 1 510 ? -13.846 7.528 -12.194 1.00 94.69 510 CYS A CA 1
ATOM 3720 C C . CYS A 1 510 ? -14.823 6.555 -11.529 1.00 94.69 510 CYS A C 1
ATOM 3722 O O . CYS A 1 510 ? -15.809 7.002 -10.938 1.00 94.69 510 CYS A O 1
ATOM 3724 N N . THR A 1 511 ? -14.573 5.250 -11.630 1.00 93.31 511 THR A N 1
ATOM 3725 C CA . THR A 1 511 ? -15.338 4.242 -10.904 1.00 93.31 511 THR A CA 1
ATOM 3726 C C . THR A 1 511 ? -14.837 4.202 -9.456 1.00 93.31 511 THR A C 1
ATOM 3728 O O . THR A 1 511 ? -13.633 4.040 -9.251 1.00 93.31 511 THR A O 1
ATOM 3731 N N . PRO A 1 512 ? -15.713 4.357 -8.441 1.00 90.44 512 PRO A N 1
ATOM 3732 C CA . PRO A 1 512 ? -15.297 4.278 -7.044 1.00 90.44 512 PRO A CA 1
ATOM 3733 C C . PRO A 1 512 ? -14.568 2.965 -6.748 1.00 90.44 512 PRO A C 1
ATOM 3735 O O . PRO A 1 512 ? -15.059 1.888 -7.096 1.00 90.44 512 PRO A O 1
ATOM 3738 N N . GLU A 1 513 ? -13.403 3.051 -6.102 1.00 91.94 513 GLU A N 1
ATOM 3739 C CA . GLU A 1 513 ? -12.674 1.856 -5.682 1.00 91.94 513 GLU A CA 1
ATOM 3740 C C . GLU A 1 513 ? -13.513 1.039 -4.686 1.00 91.94 513 GLU A C 1
ATOM 3742 O O . GLU A 1 513 ? -14.174 1.617 -3.817 1.00 91.94 513 GLU A O 1
ATOM 3747 N N . PRO A 1 514 ? -13.489 -0.303 -4.776 1.00 91.06 514 PRO A N 1
ATOM 3748 C CA . PRO A 1 514 ? -14.237 -1.139 -3.851 1.00 91.06 514 PRO A CA 1
ATOM 3749 C C . PRO A 1 514 ? -13.703 -0.970 -2.426 1.00 91.06 514 PRO A C 1
ATOM 3751 O O . PRO A 1 514 ? -12.498 -1.097 -2.193 1.00 91.06 514 PRO A O 1
ATOM 3754 N N . VAL A 1 515 ? -14.610 -0.752 -1.472 1.00 94.81 515 VAL A N 1
ATOM 3755 C CA . VAL A 1 515 ? -14.293 -0.806 -0.041 1.00 94.81 515 VAL A CA 1
ATOM 3756 C C . VAL A 1 515 ? -14.488 -2.232 0.461 1.00 94.81 515 VAL A C 1
ATOM 3758 O O . VAL A 1 515 ? -15.537 -2.840 0.245 1.00 94.81 515 VAL A O 1
ATOM 3761 N N . VAL A 1 516 ? -13.483 -2.780 1.140 1.00 94.94 516 VAL A N 1
ATOM 3762 C CA . VAL A 1 516 ? -13.533 -4.130 1.723 1.00 94.94 516 VAL A CA 1
ATOM 3763 C C . VAL A 1 516 ? -13.307 -4.097 3.229 1.00 94.94 516 VAL A C 1
ATOM 3765 O O . VAL A 1 516 ? -12.593 -3.238 3.742 1.00 94.94 516 VAL A O 1
ATOM 3768 N N . ASP A 1 517 ? -13.888 -5.064 3.931 1.00 95.81 517 ASP A N 1
ATOM 3769 C CA . ASP A 1 517 ? -13.631 -5.286 5.354 1.00 95.81 517 ASP A CA 1
ATOM 3770 C C . ASP A 1 517 ? -12.328 -6.083 5.486 1.00 95.81 517 ASP A C 1
ATOM 3772 O O . ASP A 1 517 ? -12.234 -7.203 4.977 1.00 95.81 517 ASP A O 1
ATOM 3776 N N . LEU A 1 518 ? -11.321 -5.510 6.149 1.00 96.31 518 LEU A N 1
ATOM 3777 C CA . LEU A 1 518 ? -10.078 -6.217 6.480 1.00 96.31 518 LEU A CA 1
ATOM 3778 C C . LEU A 1 518 ? -10.224 -7.037 7.758 1.00 96.31 518 LEU A C 1
ATOM 3780 O O . LEU A 1 518 ? -9.729 -8.155 7.844 1.00 96.31 518 LEU A O 1
ATOM 3784 N N . ALA A 1 519 ? -10.906 -6.472 8.753 1.00 97.75 519 ALA A N 1
ATOM 3785 C CA . ALA A 1 519 ? -11.164 -7.113 10.032 1.00 97.75 519 ALA A CA 1
ATOM 3786 C C . ALA A 1 519 ? -12.439 -6.543 10.660 1.00 97.75 519 ALA A C 1
ATOM 3788 O O . ALA A 1 519 ? -12.844 -5.417 10.362 1.00 97.75 519 ALA A O 1
ATOM 3789 N N . HIS A 1 520 ? -13.051 -7.305 11.562 1.00 98.38 520 HIS A N 1
ATOM 3790 C CA . HIS A 1 520 ? -14.160 -6.837 12.388 1.00 98.38 520 HIS A CA 1
ATOM 3791 C C . HIS A 1 520 ? -14.058 -7.401 13.807 1.00 98.38 520 HIS A C 1
ATOM 3793 O O . HIS A 1 520 ? -13.414 -8.428 14.033 1.00 98.38 520 HIS A O 1
ATOM 3799 N N . ALA A 1 521 ? -14.728 -6.746 14.749 1.00 98.56 521 ALA A N 1
ATOM 3800 C CA . ALA A 1 521 ? -14.998 -7.266 16.078 1.00 98.56 521 ALA A CA 1
ATOM 3801 C C . ALA A 1 521 ? -16.387 -6.856 16.539 1.00 98.56 521 ALA A C 1
ATOM 3803 O O . ALA A 1 521 ? -16.832 -5.734 16.293 1.00 98.56 521 ALA A O 1
ATOM 3804 N N . ARG A 1 522 ? -17.049 -7.767 17.249 1.00 98.56 522 ARG A N 1
ATOM 3805 C CA . ARG A 1 522 ? -18.350 -7.525 17.865 1.00 98.56 522 ARG A CA 1
ATOM 3806 C C . ARG A 1 522 ? -18.313 -7.929 19.328 1.00 98.56 522 ARG A C 1
ATOM 3808 O O . ARG A 1 522 ? -17.938 -9.057 19.630 1.00 98.56 522 ARG A O 1
ATOM 3815 N N . VAL A 1 523 ? -18.731 -7.030 20.214 1.00 98.31 523 VAL A N 1
ATOM 3816 C CA . VAL A 1 523 ? -18.892 -7.286 21.655 1.00 98.31 523 VAL A CA 1
ATOM 3817 C C . VAL A 1 523 ? -20.278 -6.849 22.116 1.00 98.31 523 VAL A C 1
ATOM 3819 O O . VAL A 1 523 ? -20.924 -6.015 21.474 1.00 98.31 523 VAL A O 1
ATOM 3822 N N . TYR A 1 524 ? -20.740 -7.395 23.240 1.00 98.25 524 TYR A N 1
ATOM 3823 C CA . TYR A 1 524 ? -22.049 -7.072 23.797 1.00 98.25 524 TYR A CA 1
ATOM 3824 C C . TYR A 1 524 ? -21.908 -6.456 25.187 1.00 98.25 524 TYR A C 1
ATOM 3826 O O . TYR A 1 524 ? -21.095 -6.890 26.000 1.00 98.25 524 TYR A O 1
ATOM 3834 N N . VAL A 1 525 ? -22.725 -5.446 25.494 1.00 97.44 525 VAL A N 1
ATOM 3835 C CA . VAL A 1 525 ? -22.693 -4.749 26.791 1.00 97.44 525 VAL A CA 1
ATOM 3836 C C . VAL A 1 525 ? -24.088 -4.557 27.384 1.00 97.44 525 VAL A C 1
ATOM 3838 O O . VAL A 1 525 ? -25.094 -4.446 26.679 1.00 97.44 525 VAL A O 1
ATOM 3841 N N . GLY A 1 526 ? -24.151 -4.492 28.713 1.00 96.25 526 GLY A N 1
ATOM 3842 C CA . GLY A 1 526 ? -25.383 -4.307 29.474 1.00 96.25 526 GLY A CA 1
ATOM 3843 C C . GLY A 1 526 ? -26.172 -5.595 29.751 1.00 96.25 526 GLY A C 1
ATOM 3844 O O . GLY A 1 526 ? -25.657 -6.705 29.602 1.00 96.25 526 GLY A O 1
ATOM 3845 N N . PRO A 1 527 ? -27.422 -5.471 30.235 1.00 95.19 527 PRO A N 1
ATOM 3846 C CA . PRO A 1 527 ? -28.275 -6.612 30.565 1.00 95.19 527 PRO A CA 1
ATOM 3847 C C . PRO A 1 527 ? -28.399 -7.623 29.415 1.00 95.19 527 PRO A C 1
ATOM 3849 O O . PRO A 1 527 ? -28.707 -7.243 28.292 1.00 95.19 527 PRO A O 1
ATOM 3852 N N . GLY A 1 528 ? -28.176 -8.909 29.703 1.00 93.25 528 GLY A N 1
ATOM 3853 C CA . GLY A 1 528 ? -28.235 -9.996 28.713 1.00 93.25 528 GLY A CA 1
ATOM 3854 C C . GLY A 1 528 ? -26.967 -10.181 27.869 1.00 93.25 528 GLY A C 1
ATOM 3855 O O . GLY A 1 528 ? -26.887 -11.137 27.106 1.00 93.25 528 GLY A O 1
ATOM 3856 N N . ALA A 1 529 ? -25.949 -9.325 28.016 1.00 95.25 529 ALA A N 1
ATOM 3857 C CA . ALA A 1 529 ? -24.734 -9.406 27.201 1.00 95.25 529 ALA A CA 1
ATOM 3858 C C . ALA A 1 529 ? -23.922 -10.689 27.437 1.00 95.25 529 ALA A C 1
ATOM 3860 O O . ALA A 1 529 ? -23.421 -11.271 26.487 1.00 95.25 529 ALA A O 1
ATOM 3861 N N . ARG A 1 530 ? -23.862 -11.184 28.682 1.00 92.88 530 ARG A N 1
ATOM 3862 C CA . ARG A 1 530 ? -23.124 -12.415 29.043 1.00 92.88 530 ARG A CA 1
ATOM 3863 C C . ARG A 1 530 ? -23.678 -13.697 28.407 1.00 92.88 530 ARG A C 1
ATOM 3865 O O . ARG A 1 530 ? -23.052 -14.743 28.517 1.00 92.88 530 ARG A O 1
ATOM 3872 N N . GLU A 1 531 ? -24.857 -13.631 27.792 1.00 92.00 531 GLU A N 1
ATOM 3873 C CA . GLU A 1 531 ? -25.477 -14.745 27.063 1.00 92.00 531 GLU A CA 1
ATOM 3874 C C . GLU A 1 531 ? -25.087 -14.753 25.574 1.00 92.00 531 GLU A C 1
ATOM 3876 O O . GLU A 1 531 ? -25.479 -15.653 24.831 1.00 92.00 531 GLU A O 1
ATOM 3881 N N . ARG A 1 532 ? -24.333 -13.746 25.119 1.00 92.69 532 ARG A N 1
ATOM 3882 C CA . ARG A 1 532 ? -23.844 -13.605 23.747 1.00 92.69 532 ARG A CA 1
ATOM 3883 C C . ARG A 1 532 ? -22.328 -13.771 23.729 1.00 92.69 532 ARG A C 1
ATOM 3885 O O . ARG A 1 532 ? -21.646 -13.342 24.651 1.00 92.69 532 ARG A O 1
ATOM 3892 N N . ALA A 1 533 ? -21.816 -14.396 22.676 1.00 92.38 533 ALA A N 1
ATOM 3893 C CA . ALA A 1 533 ? -20.382 -14.499 22.438 1.00 92.38 533 ALA A CA 1
ATOM 3894 C C . ALA A 1 533 ? -19.932 -13.371 21.506 1.00 92.38 533 ALA A C 1
ATOM 3896 O O . ALA A 1 533 ? -20.658 -13.024 20.573 1.00 92.38 533 ALA A O 1
ATOM 3897 N N . GLY A 1 534 ? -18.741 -12.823 21.746 1.00 93.94 534 GLY A N 1
ATOM 3898 C CA . GLY A 1 534 ? -18.104 -11.907 20.806 1.00 93.94 534 GLY A CA 1
ATOM 3899 C C . GLY A 1 534 ? -17.727 -12.585 19.483 1.00 93.94 534 GLY A C 1
ATOM 3900 O O . GLY A 1 534 ? -17.522 -13.798 19.420 1.00 93.94 534 GLY A O 1
ATOM 3901 N N . GLU A 1 535 ? -17.615 -11.788 18.421 1.00 97.44 535 GLU A N 1
ATOM 3902 C CA . GLU A 1 535 ? -17.255 -12.246 17.070 1.00 97.44 535 GLU A CA 1
ATOM 3903 C C . GLU A 1 535 ? -16.018 -11.512 16.538 1.00 97.44 535 GLU A C 1
ATOM 3905 O O . GLU A 1 535 ? -15.658 -10.432 17.018 1.00 97.44 535 GLU A O 1
ATOM 3910 N N . GLY A 1 536 ? -15.368 -12.094 15.526 1.00 96.81 536 GLY A N 1
ATOM 3911 C CA . GLY A 1 536 ? -14.175 -11.520 14.906 1.00 96.81 536 GLY A CA 1
ATOM 3912 C C . GLY A 1 536 ? -13.007 -11.463 15.887 1.00 96.81 536 GLY A C 1
ATOM 3913 O O . GLY A 1 536 ? -12.766 -12.433 16.609 1.00 96.81 536 GLY A O 1
ATOM 3914 N N . GLY A 1 537 ? -12.307 -10.329 15.966 1.00 96.25 537 GLY A N 1
ATOM 3915 C CA . GLY A 1 537 ? -11.203 -10.144 16.918 1.00 96.25 537 GLY A CA 1
ATOM 3916 C C . GLY A 1 537 ? -11.6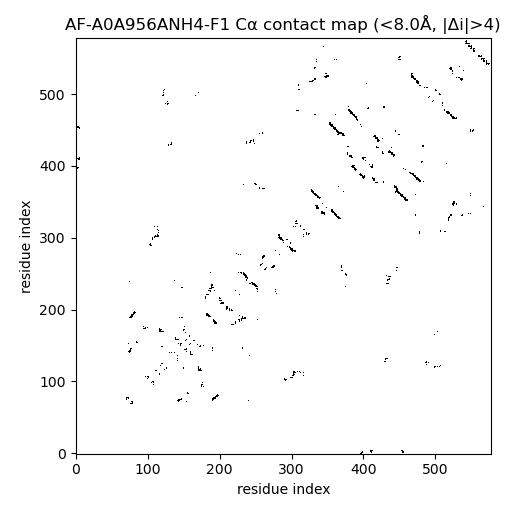04 -10.347 18.383 1.00 96.25 537 GLY A C 1
ATOM 3917 O O . GLY A 1 537 ? -10.786 -10.805 19.177 1.00 96.25 537 GLY A O 1
ATOM 3918 N N . ALA A 1 538 ? -12.881 -10.136 18.725 1.00 97.19 538 ALA A N 1
ATOM 3919 C CA . ALA A 1 538 ? -13.387 -10.360 20.077 1.00 97.19 538 ALA A CA 1
ATOM 3920 C C . ALA A 1 538 ? -13.472 -11.843 20.486 1.00 97.19 538 ALA A C 1
ATOM 3922 O O . ALA A 1 538 ? -13.618 -12.141 21.672 1.00 97.19 538 ALA A O 1
ATOM 3923 N N . SER A 1 539 ? -13.360 -12.774 19.534 1.00 96.06 539 SER A N 1
ATOM 3924 C CA . SER A 1 539 ? -13.303 -14.215 19.811 1.00 96.06 539 SER A CA 1
ATOM 3925 C C . SER A 1 539 ? -11.904 -14.722 20.191 1.00 96.06 539 SER A C 1
ATOM 3927 O O . SER A 1 539 ? -11.766 -15.875 20.604 1.00 96.06 539 SER A O 1
ATOM 3929 N N . ALA A 1 540 ? -10.867 -13.883 20.071 1.00 93.69 540 ALA A N 1
ATOM 3930 C CA . ALA A 1 540 ? -9.513 -14.245 20.474 1.00 93.69 540 ALA A CA 1
ATOM 3931 C C . ALA A 1 540 ? -9.422 -14.480 21.999 1.00 93.69 540 ALA A C 1
ATOM 3933 O O . ALA A 1 540 ? -10.232 -13.940 22.764 1.00 93.69 540 ALA A O 1
ATOM 3934 N N . PRO A 1 541 ? -8.434 -15.257 22.482 1.00 94.12 541 PRO A N 1
ATOM 3935 C CA . PRO A 1 541 ? -8.218 -15.444 23.912 1.00 94.12 541 PRO A CA 1
ATOM 3936 C C . PRO A 1 541 ? -8.068 -14.107 24.645 1.00 94.12 541 PRO A C 1
ATOM 3938 O O . PRO A 1 541 ? -7.336 -13.225 24.198 1.00 94.12 541 PRO A O 1
ATOM 3941 N N . LEU A 1 542 ? -8.723 -13.963 25.802 1.00 93.38 542 LEU A N 1
ATOM 3942 C CA . LEU A 1 542 ? -8.739 -12.699 26.547 1.00 93.38 542 LEU A CA 1
ATOM 3943 C C . LEU A 1 542 ? -7.327 -12.187 26.879 1.00 93.38 542 LEU A C 1
ATOM 3945 O O . LEU A 1 542 ? -7.080 -10.991 26.773 1.00 93.38 542 LEU A O 1
ATOM 3949 N N . ALA A 1 543 ? -6.395 -13.079 27.226 1.00 92.38 543 ALA A N 1
ATOM 3950 C CA . ALA A 1 543 ? -5.006 -12.702 27.487 1.00 92.38 543 ALA A CA 1
ATOM 3951 C C . ALA A 1 543 ? -4.354 -12.007 26.279 1.00 92.38 543 ALA A C 1
ATOM 3953 O O . ALA A 1 543 ? -3.730 -10.963 26.440 1.00 92.38 543 ALA A O 1
ATOM 3954 N N . GLN A 1 544 ? -4.570 -12.529 25.066 1.00 92.38 544 GLN A N 1
ATOM 3955 C CA . GLN A 1 544 ? -4.058 -11.930 23.832 1.00 92.38 544 GLN A CA 1
ATOM 3956 C C . GLN A 1 544 ? -4.723 -10.579 23.546 1.00 92.38 544 GLN A C 1
ATOM 3958 O O . GLN A 1 544 ? -4.042 -9.605 23.247 1.00 92.38 544 GLN A O 1
ATOM 3963 N N . ARG A 1 545 ? -6.049 -10.502 23.693 1.00 95.12 545 ARG A N 1
ATOM 3964 C CA . ARG A 1 545 ? -6.821 -9.266 23.489 1.00 95.12 545 ARG A CA 1
ATOM 3965 C C . ARG A 1 545 ? -6.335 -8.124 24.391 1.00 95.12 545 ARG A C 1
ATOM 3967 O O . ARG A 1 545 ? -6.193 -6.985 23.956 1.00 95.12 545 ARG A O 1
ATOM 3974 N N . LEU A 1 546 ? -6.053 -8.436 25.656 1.00 94.94 546 LEU A N 1
ATOM 3975 C CA . LEU A 1 546 ? -5.540 -7.474 26.634 1.00 94.94 546 LEU A CA 1
ATOM 3976 C C . LEU A 1 546 ? -4.058 -7.153 26.434 1.00 94.94 546 LEU A C 1
ATOM 3978 O O . LEU A 1 546 ? -3.650 -6.024 26.705 1.00 94.94 546 LEU A O 1
ATOM 3982 N N . HIS A 1 547 ? -3.269 -8.108 25.938 1.00 91.88 547 HIS A N 1
ATOM 3983 C CA . HIS A 1 547 ? -1.892 -7.854 25.533 1.00 91.88 547 HIS A CA 1
ATOM 3984 C C . HIS A 1 547 ? -1.825 -6.860 24.367 1.00 91.88 547 HIS A C 1
ATOM 3986 O O . HIS A 1 547 ? -1.085 -5.889 24.467 1.00 91.88 547 HIS A O 1
ATOM 3992 N N . ASP A 1 548 ? -2.642 -7.031 23.322 1.00 93.19 548 ASP A N 1
ATOM 3993 C CA . ASP A 1 548 ? -2.698 -6.076 22.205 1.00 93.19 548 ASP A CA 1
ATOM 3994 C C . ASP A 1 548 ? -3.079 -4.667 22.674 1.00 93.19 548 ASP A C 1
ATOM 3996 O O . ASP A 1 548 ? -2.514 -3.679 22.211 1.00 93.19 548 ASP A O 1
ATOM 4000 N N . HIS A 1 549 ? -4.049 -4.573 23.590 1.00 94.06 549 HIS A N 1
ATOM 4001 C CA . HIS A 1 549 ? -4.457 -3.300 24.174 1.00 94.06 549 HIS A CA 1
ATOM 4002 C C . HIS A 1 549 ? -3.306 -2.647 24.951 1.00 94.06 549 HIS A C 1
ATOM 4004 O O . HIS A 1 549 ? -3.036 -1.463 24.773 1.00 94.06 549 HIS A O 1
ATOM 4010 N N . ALA A 1 550 ? -2.600 -3.424 25.779 1.00 90.94 550 ALA A N 1
ATOM 4011 C CA . ALA A 1 550 ? -1.426 -2.950 26.504 1.00 90.94 550 ALA A CA 1
ATOM 4012 C C . ALA A 1 550 ? -0.319 -2.480 25.546 1.00 90.94 550 ALA A C 1
ATOM 4014 O O . ALA A 1 550 ? 0.190 -1.377 25.719 1.00 90.94 550 ALA A O 1
ATOM 4015 N N . LEU A 1 551 ? -0.011 -3.272 24.513 1.00 88.69 551 LEU A N 1
ATOM 4016 C CA . LEU A 1 551 ? 0.973 -2.940 23.482 1.00 88.69 551 LEU A CA 1
ATOM 4017 C C . LEU A 1 551 ? 0.637 -1.603 22.810 1.00 88.69 551 LEU A C 1
ATOM 4019 O O . LEU A 1 551 ? 1.480 -0.713 22.754 1.00 88.69 551 LEU A O 1
ATOM 4023 N N . GLY A 1 552 ? -0.619 -1.427 22.388 1.00 89.88 552 GLY A N 1
ATOM 4024 C CA . GLY A 1 552 ? -1.058 -0.202 21.722 1.00 89.88 552 GLY A CA 1
ATOM 4025 C C . GLY A 1 552 ? -1.010 1.049 22.603 1.00 89.88 552 GLY A C 1
ATOM 4026 O O . GLY A 1 552 ? -0.875 2.146 22.074 1.00 89.88 552 GLY A O 1
ATOM 4027 N N . LEU A 1 553 ? -1.088 0.906 23.930 1.00 88.38 553 LEU A N 1
ATOM 4028 C CA . LEU A 1 553 ? -0.938 2.016 24.881 1.00 88.38 553 LEU A CA 1
ATOM 4029 C C . LEU A 1 553 ? 0.525 2.301 25.262 1.00 88.38 553 LEU A C 1
ATOM 4031 O O . LEU A 1 553 ? 0.827 3.392 25.744 1.00 88.38 553 LEU A O 1
ATOM 4035 N N . SER A 1 554 ? 1.435 1.342 25.070 1.00 79.50 554 SER A N 1
ATOM 4036 C CA . SER A 1 554 ? 2.855 1.486 25.416 1.00 79.50 554 SER A CA 1
ATOM 4037 C C . SER A 1 554 ? 3.656 2.319 24.409 1.00 79.50 554 SER A C 1
ATOM 4039 O O . SER A 1 554 ? 4.727 2.804 24.759 1.00 79.50 554 SER A O 1
ATOM 4041 N N . HIS A 1 555 ? 3.167 2.467 23.173 1.00 66.44 555 HIS A N 1
ATOM 4042 C CA . HIS A 1 555 ? 3.917 3.059 22.055 1.00 66.44 555 HIS A CA 1
ATOM 4043 C C . HIS A 1 555 ? 3.569 4.532 21.779 1.00 66.44 555 HIS A C 1
ATOM 4045 O O . HIS A 1 555 ? 4.284 5.204 21.033 1.00 66.44 555 HIS A O 1
ATOM 4051 N N . GLU A 1 556 ? 2.487 5.051 22.365 1.00 52.59 556 GLU A N 1
ATOM 4052 C CA . GLU A 1 556 ? 2.133 6.468 22.255 1.00 52.59 556 GLU A CA 1
ATOM 4053 C C . GLU A 1 556 ? 3.249 7.338 22.864 1.00 52.59 556 GLU A C 1
ATOM 4055 O O . GLU A 1 556 ? 3.870 6.967 23.858 1.00 52.59 556 GLU A O 1
ATOM 4060 N N . LEU A 1 557 ? 3.510 8.507 22.261 1.00 46.25 557 LEU A N 1
ATOM 4061 C CA . LEU A 1 557 ? 4.627 9.435 22.545 1.00 46.25 557 LEU A CA 1
ATOM 4062 C C . LEU A 1 557 ? 4.745 9.921 24.013 1.00 46.25 557 LEU A C 1
ATOM 4064 O O . LEU A 1 557 ? 5.625 10.720 24.339 1.00 46.25 557 LEU A O 1
ATOM 4068 N N . GLN A 1 558 ? 3.846 9.476 24.883 1.00 52.22 558 GLN A N 1
ATOM 4069 C CA . GLN A 1 558 ? 3.822 9.660 26.323 1.00 52.22 558 GLN A CA 1
ATOM 4070 C C . GLN A 1 558 ? 3.366 8.326 26.911 1.00 52.22 558 GLN A C 1
ATOM 4072 O O . GLN A 1 558 ? 2.232 7.915 26.688 1.00 52.22 558 GLN A O 1
ATOM 4077 N N . GLU A 1 559 ? 4.241 7.619 27.620 1.00 56.88 559 GLU A N 1
ATOM 4078 C CA . GLU A 1 559 ? 3.898 6.318 28.191 1.00 56.88 559 GLU A CA 1
ATOM 4079 C C . GLU A 1 559 ? 2.637 6.436 29.076 1.00 56.88 559 GLU A C 1
ATOM 4081 O O . GLU A 1 559 ? 2.664 7.053 30.143 1.00 56.88 559 GLU A O 1
ATOM 4086 N N . HIS A 1 560 ? 1.521 5.819 28.672 1.00 68.12 560 HIS A N 1
ATOM 4087 C CA . HIS A 1 560 ? 0.301 5.735 29.483 1.00 68.12 560 HIS A CA 1
ATOM 4088 C C . HIS A 1 560 ? 0.414 4.602 30.517 1.00 68.12 560 HIS A C 1
ATOM 4090 O O . HIS A 1 560 ? -0.466 3.749 30.621 1.00 68.12 560 HIS A O 1
ATOM 4096 N N . LEU A 1 561 ? 1.520 4.547 31.271 1.00 71.50 561 LEU A N 1
ATOM 4097 C CA . LEU A 1 561 ? 1.864 3.402 32.133 1.00 71.50 561 LEU A CA 1
ATOM 4098 C C . LEU A 1 561 ? 0.744 3.022 33.115 1.00 71.50 561 LEU A C 1
ATOM 4100 O O . LEU A 1 561 ? 0.522 1.835 33.372 1.00 71.50 561 LEU A O 1
ATOM 4104 N N . ASP A 1 562 ? 0.025 4.015 33.639 1.00 78.00 562 ASP A N 1
ATOM 4105 C CA . ASP A 1 562 ? -1.098 3.802 34.556 1.00 78.00 562 ASP A CA 1
ATOM 4106 C C . ASP A 1 562 ? -2.325 3.186 33.862 1.00 78.00 562 ASP A C 1
ATOM 4108 O O . ASP A 1 562 ? -3.026 2.381 34.476 1.00 78.00 562 ASP A O 1
ATOM 4112 N N . ASP A 1 563 ? -2.548 3.479 32.577 1.00 75.81 563 ASP A N 1
ATOM 4113 C CA . ASP A 1 563 ? -3.620 2.872 31.774 1.00 75.81 563 ASP A CA 1
ATOM 4114 C C . ASP A 1 563 ? -3.219 1.480 31.241 1.00 75.81 563 ASP A C 1
ATOM 4116 O O . ASP A 1 563 ? -4.064 0.595 31.068 1.00 75.81 563 ASP A O 1
ATOM 4120 N N . VAL A 1 564 ? -1.918 1.252 31.020 1.00 78.25 564 VAL A N 1
ATOM 4121 C CA . VAL A 1 564 ? -1.352 -0.030 30.566 1.00 78.25 564 VAL A CA 1
ATOM 4122 C C . VAL A 1 564 ? -1.455 -1.095 31.660 1.00 78.25 564 VAL A C 1
ATOM 4124 O O . VAL A 1 564 ? -1.886 -2.224 31.398 1.00 78.25 564 VAL A O 1
ATOM 4127 N N . ARG A 1 565 ? -1.069 -0.753 32.897 1.00 83.50 565 ARG A N 1
ATOM 4128 C CA . ARG A 1 565 ? -0.910 -1.711 34.005 1.00 83.50 565 ARG A CA 1
ATOM 4129 C C . ARG A 1 565 ? -2.149 -2.589 34.253 1.00 83.50 565 ARG A C 1
ATOM 4131 O O . ARG A 1 565 ? -1.976 -3.809 34.310 1.00 83.50 565 ARG A O 1
ATOM 4138 N N . PRO A 1 566 ? -3.388 -2.057 34.331 1.00 83.31 566 PRO A N 1
ATOM 4139 C CA . PRO A 1 566 ? -4.580 -2.884 34.522 1.00 83.31 566 PRO A CA 1
ATOM 4140 C C . PRO A 1 566 ? -4.768 -3.944 33.432 1.00 83.31 566 PRO A C 1
ATOM 4142 O O . PRO A 1 566 ? -5.221 -5.053 33.723 1.00 83.31 566 PRO A O 1
ATOM 4145 N N . SER A 1 567 ? -4.407 -3.615 32.188 1.00 83.44 567 SER A N 1
ATOM 4146 C CA . SER A 1 567 ? -4.517 -4.525 31.045 1.00 83.44 567 SER A CA 1
ATOM 4147 C C . SER A 1 567 ? -3.487 -5.647 31.130 1.00 83.44 567 SER A C 1
ATOM 4149 O O . SER A 1 567 ? -3.849 -6.810 30.970 1.00 83.44 567 SER A O 1
ATOM 4151 N N . VAL A 1 568 ? -2.233 -5.322 31.466 1.00 82.56 568 VAL A N 1
ATOM 4152 C CA . VAL A 1 568 ? -1.155 -6.310 31.652 1.00 82.56 568 VAL A CA 1
ATOM 4153 C C . VAL A 1 568 ? -1.489 -7.283 32.781 1.00 82.56 568 VAL A C 1
ATOM 4155 O O . VAL A 1 568 ? -1.451 -8.496 32.591 1.00 82.56 568 VAL A O 1
ATOM 4158 N N . GLU A 1 569 ? -1.884 -6.773 33.948 1.00 86.62 569 GLU A N 1
ATOM 4159 C CA . GLU A 1 569 ? -2.246 -7.620 35.088 1.00 86.62 569 GLU A CA 1
ATOM 4160 C C . GLU A 1 569 ? -3.451 -8.521 34.778 1.00 86.62 569 GLU A C 1
ATOM 4162 O O . GLU A 1 569 ? -3.503 -9.679 35.195 1.00 86.62 569 GLU A O 1
ATOM 4167 N N . ALA A 1 570 ? -4.441 -8.005 34.041 1.00 82.69 570 ALA A N 1
ATOM 4168 C CA . ALA A 1 570 ? -5.591 -8.792 33.618 1.00 82.69 570 ALA A CA 1
ATOM 4169 C C . ALA A 1 570 ? -5.222 -9.845 32.558 1.00 82.69 570 ALA A C 1
ATOM 4171 O O . ALA A 1 570 ? -5.766 -10.950 32.609 1.00 82.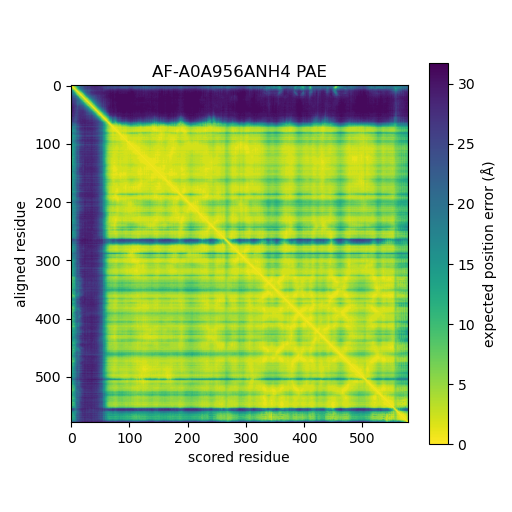69 570 ALA A O 1
ATOM 4172 N N . ALA A 1 571 ? -4.278 -9.548 31.660 1.00 83.94 571 ALA A N 1
ATOM 4173 C CA . ALA A 1 571 ? -3.746 -10.509 30.699 1.00 83.94 571 ALA A CA 1
ATOM 4174 C C . ALA A 1 571 ? -3.022 -11.671 31.400 1.00 83.94 571 ALA A C 1
ATOM 4176 O O . ALA A 1 571 ? -3.315 -12.829 31.103 1.00 83.94 571 ALA A O 1
ATOM 4177 N N . LEU A 1 572 ? -2.156 -11.377 32.379 1.00 85.06 572 LEU A N 1
ATOM 4178 C CA . LEU A 1 572 ? -1.435 -12.386 33.171 1.00 85.06 572 LEU A CA 1
ATOM 4179 C C . LEU A 1 572 ? -2.394 -13.315 33.927 1.00 85.06 572 LEU A C 1
ATOM 4181 O O . LEU A 1 572 ? -2.289 -14.537 33.815 1.00 85.06 572 LEU A O 1
ATOM 4185 N N . ARG A 1 573 ? -3.405 -12.747 34.602 1.00 87.75 573 ARG A N 1
ATOM 4186 C CA . ARG A 1 573 ? -4.457 -13.535 35.270 1.00 87.75 573 ARG A CA 1
ATOM 4187 C C . ARG A 1 573 ? -5.229 -14.417 34.289 1.00 87.75 573 ARG A C 1
ATOM 4189 O O . ARG A 1 573 ? -5.523 -15.567 34.601 1.00 87.75 573 ARG A O 1
ATOM 4196 N N . ALA A 1 574 ? -5.563 -13.896 33.107 1.00 83.06 574 ALA A N 1
ATOM 4197 C CA . ALA A 1 574 ? -6.270 -14.658 32.077 1.00 83.06 574 ALA A CA 1
ATOM 4198 C C . ALA A 1 574 ? -5.410 -15.783 31.470 1.00 83.06 574 ALA A C 1
ATOM 4200 O O . ALA A 1 574 ? -5.962 -16.779 31.006 1.00 83.06 574 ALA A O 1
ATOM 4201 N N . ALA A 1 575 ? -4.082 -15.639 31.490 1.00 82.81 575 ALA A N 1
ATOM 4202 C CA . ALA A 1 575 ? -3.126 -16.660 31.066 1.00 82.81 575 ALA A CA 1
ATOM 4203 C C . ALA A 1 575 ? -2.828 -17.717 32.151 1.00 82.81 575 ALA A C 1
ATOM 4205 O O . ALA A 1 575 ? -2.156 -18.704 31.862 1.00 82.81 575 ALA A O 1
ATOM 4206 N N . GLY A 1 576 ? -3.325 -17.538 33.382 1.00 80.25 576 GLY A N 1
ATOM 4207 C CA . GLY A 1 576 ? -3.051 -18.440 34.505 1.00 80.25 576 GLY A CA 1
ATOM 4208 C C . GLY A 1 576 ? -1.649 -18.284 35.104 1.00 80.25 576 GLY A C 1
ATOM 4209 O O . GLY A 1 576 ? -1.141 -19.235 35.694 1.00 80.25 576 GLY A O 1
ATOM 4210 N N . ALA A 1 577 ? -1.016 -17.120 34.929 1.00 66.69 577 ALA A N 1
ATOM 4211 C CA . ALA A 1 577 ? 0.200 -16.760 35.650 1.00 66.69 577 ALA A CA 1
ATOM 4212 C C . ALA A 1 577 ? -0.188 -16.196 37.030 1.00 66.69 577 ALA A C 1
ATOM 4214 O O . ALA A 1 577 ? -0.884 -15.179 37.092 1.00 66.69 577 ALA A O 1
ATOM 4215 N N . ASP A 1 578 ? 0.218 -16.888 38.101 1.00 49.34 578 ASP A N 1
ATOM 4216 C CA . ASP A 1 578 ? 0.026 -16.474 39.504 1.00 49.34 578 ASP A CA 1
ATOM 4217 C C . ASP A 1 578 ? 1.043 -15.411 39.949 1.00 49.34 578 ASP A C 1
ATOM 4219 O O . ASP A 1 578 ? 2.252 -15.578 39.648 1.00 49.34 578 ASP A O 1
#

Secondary structure (DSSP, 8-state):
-BPEEPPS-------------------PPPP----------------PPPPPPPPPPPP-------SS---TTTTS--EEES-SSPPHHHHHHHH--HHHHTT-HHHHHHHHTSTTTT-STTSHHHHHHHHHHHHHH-TGGGHHHHTTS-HHHHHHTGGGSSS--SSGGGG--S-HHHHTTEEEE-SS-SS-EEEE-S--PPPPTT-HHHHHHHHHHHS-GGGGSHHHHHHHHEEEE-GGGT-SS-EEEEEHHHHHHTSGGGT-----SSPPPPP--HHHHHS-EEE-SS-TT-BTTEEE--S--SS-GGG--SHHHHHHHHHHHTTSEEEEEEEEEETTEEESS-TT----TT-EEEEEEEEEE-S-SS-BS-SSGGG-EEEEEEEEE-TTS-EEEEESSSHHHHS--TT-EEE-EEEE-TTS-B--S--TTS--EEEEE-PBPTT-EEEEEEEEE-----GGGPSEEEEEEEEEESS-HHHHHHHHHHHTSHHHHHHHTT-TT---TTSPPPPEEEEEEEEEESTTGGGS--EEGGGS-HHHHHHHHHHHHHSSSS--HHHHHHHHHHHHHHHT--

Mean predicted aligned error: 9.3 Å

Nearest PDB structures (foldseek):
  7qpd-assembly1_T  TM=4.408E-01  e=2.892E-01  Homo sapiens
  4neh-assembly1_A  TM=4.555E-01  e=7.631E-01  Homo sapiens
  7u06-assembly1_A  TM=4.409E-01  e=1.808E+00  Saccharomyces cerevisiae
  7qng-assembly1_A  TM=2.752E-01  e=1.598E-01  Homo sapiens
  7u06-assembly1_a  TM=3.825E-01  e=6.957E+00  Saccharomyces cerevisiae

Sequence (578 aa):
MSVAALPLCAPLVALALFAQGCGGPDVGPSQAAQSGEQAPSSEPGTEGEPAPGGSPAAPVDMGVSLPRAPGHLAPSHVEVQGSLPLSPEALAEFSRTDDCASCHADVAAHWATSAHARSSFDNPFYRASVERFRAARGAEASRFCAGCHDPALLFSGAIDQPSVPADATAAVGIPCRLCHGVTEARSDGNGSYTWSAAPIPLPDPAVPAQVEAHRARVATDVLRSAALCGACHRSFAGPEIGSPHHFNGIDDLGAFGTSAFGGAGGESLDDDPTPSTCRGCHMPRAAASHDMAAEDGSIASHRFAGAHLGLTTSQAQHDAVRARLADTVRIDIPVGTVDGQPRIPLDGAAMRSGARLTLDVVVRSLGVGHRFPGGTRDLQDTFVELRLTDAQGHLVAEAGTEHEAGGDDPSAFVFRAVPLDSEGLPEALHDVHDFLVGGFDRTLPSRDATVVRYEVTLPRLTRAAWPLQVEARLRYRRHPMAFSRIACEASRRADGRAFAALRSDGVDPCTPEPVVDLAHARVYVGPGARERAGEGGASAPLAQRLHDHALGLSHELQEHLDDVRPSVEAALRAAGAD

pLDDT: mean 86.26, std 19.42, range [22.34, 98.75]